Protein AF-A0A554LDJ9-F1 (afdb_monomer_lite)

Structure (mmCIF, N/CA/C/O backbone):
data_AF-A0A554LDJ9-F1
#
_entry.id   AF-A0A554LDJ9-F1
#
loop_
_atom_site.group_PDB
_atom_site.id
_atom_site.type_symbol
_atom_site.label_atom_id
_atom_site.label_alt_id
_atom_site.label_comp_id
_atom_site.label_asym_id
_atom_site.label_entity_id
_atom_site.label_seq_id
_atom_site.pdbx_PDB_ins_code
_atom_site.Cartn_x
_atom_site.Cartn_y
_atom_site.Cartn_z
_atom_site.occupancy
_atom_site.B_iso_or_equiv
_atom_site.auth_seq_id
_atom_site.auth_comp_id
_atom_site.auth_asym_id
_atom_site.auth_atom_id
_atom_site.pdbx_PDB_model_num
ATOM 1 N N . MET A 1 1 ? -17.213 42.992 31.762 1.00 53.69 1 MET A N 1
ATOM 2 C CA . MET A 1 1 ? -18.515 42.431 31.325 1.00 53.69 1 MET A CA 1
ATOM 3 C C . MET A 1 1 ? -19.281 41.771 32.477 1.00 53.69 1 MET A C 1
ATOM 5 O O . MET A 1 1 ? -20.394 42.197 32.760 1.00 53.69 1 MET A O 1
ATOM 9 N N . VAL A 1 2 ? -18.660 40.844 33.219 1.00 46.31 2 VAL A N 1
ATOM 10 C CA . VAL A 1 2 ? -19.243 40.138 34.387 1.00 46.31 2 VAL A CA 1
ATOM 11 C C . VAL A 1 2 ? -19.876 41.080 35.424 1.00 46.31 2 VAL A C 1
ATOM 13 O O . VAL A 1 2 ? -21.018 40.886 35.828 1.00 46.31 2 VAL A O 1
ATOM 16 N N . ARG A 1 3 ? -19.204 42.187 35.773 1.00 61.44 3 ARG A N 1
ATOM 17 C CA . ARG A 1 3 ? -19.712 43.165 36.757 1.00 61.44 3 ARG A CA 1
ATOM 18 C C . ARG A 1 3 ? -21.028 43.850 36.339 1.00 61.44 3 ARG A C 1
ATOM 20 O O . ARG A 1 3 ? -21.837 44.168 37.201 1.00 61.44 3 ARG A O 1
ATOM 27 N N . ARG A 1 4 ? -21.277 44.040 35.032 1.00 67.88 4 ARG A N 1
ATOM 28 C CA . ARG A 1 4 ? -22.553 44.592 34.521 1.00 67.88 4 ARG A CA 1
ATOM 29 C C . ARG A 1 4 ? -23.681 43.553 34.525 1.00 67.88 4 ARG A C 1
ATOM 31 O O . ARG A 1 4 ? -24.827 43.928 34.743 1.00 67.88 4 ARG A O 1
ATOM 38 N N . LEU A 1 5 ? -23.364 42.273 34.315 1.00 61.03 5 LEU A N 1
ATOM 39 C CA . LEU A 1 5 ? -24.335 41.172 34.384 1.00 61.03 5 LEU A CA 1
ATOM 40 C C . LEU A 1 5 ? -24.824 40.938 35.819 1.00 61.03 5 LEU A C 1
ATOM 42 O O . LEU A 1 5 ? -26.027 40.837 36.038 1.00 61.03 5 LEU A O 1
ATOM 46 N N . VAL A 1 6 ? -23.913 40.966 36.798 1.00 67.38 6 VAL A N 1
ATOM 47 C CA . VAL A 1 6 ? -24.258 40.830 38.227 1.00 67.38 6 VAL A CA 1
ATOM 48 C C . VAL A 1 6 ? -25.181 41.963 38.694 1.00 67.38 6 VAL A C 1
ATOM 50 O O . VAL A 1 6 ? -26.145 41.719 39.416 1.00 67.38 6 VAL A O 1
ATOM 53 N N . LEU A 1 7 ? -24.933 43.197 38.241 1.00 72.38 7 LEU A N 1
ATOM 54 C CA . LEU A 1 7 ? -25.772 44.347 38.592 1.00 72.38 7 LEU A CA 1
ATOM 55 C C . LEU A 1 7 ? -27.168 44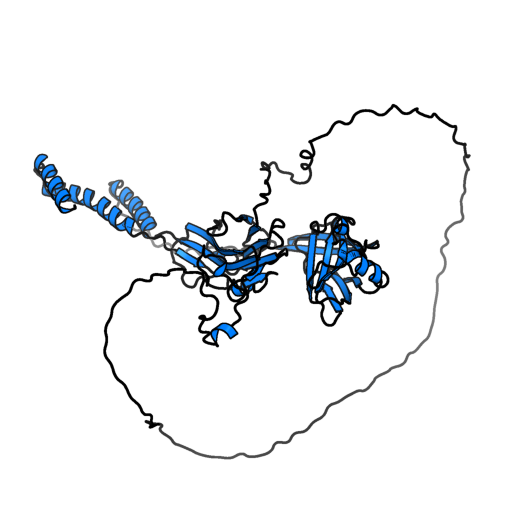.280 37.951 1.00 72.38 7 LEU A C 1
ATOM 57 O O . LEU A 1 7 ? -28.145 44.604 38.619 1.00 72.38 7 LEU A O 1
ATOM 61 N N . LYS A 1 8 ? -27.287 43.805 36.702 1.00 73.94 8 LYS A N 1
ATOM 62 C CA . LYS A 1 8 ? -28.597 43.606 36.055 1.00 73.94 8 LYS A CA 1
ATOM 63 C C . LYS A 1 8 ? -29.408 42.473 36.687 1.00 73.94 8 LYS A C 1
ATOM 65 O O . LYS A 1 8 ? -30.619 42.604 36.816 1.00 73.94 8 LYS A O 1
ATOM 70 N N . ALA A 1 9 ? -28.759 41.386 37.106 1.00 64.75 9 ALA A N 1
ATOM 71 C CA . ALA A 1 9 ? -29.439 40.283 37.784 1.00 64.75 9 ALA A CA 1
ATOM 72 C C . ALA A 1 9 ? -30.006 40.713 39.148 1.00 64.75 9 ALA A C 1
ATOM 74 O O . ALA A 1 9 ? -31.124 40.338 39.494 1.00 64.75 9 ALA A O 1
ATOM 75 N N . LYS A 1 10 ? -29.270 41.555 39.888 1.00 70.12 10 LYS A N 1
ATOM 76 C CA . LYS A 1 10 ? -29.731 42.113 41.166 1.00 70.12 10 LYS A CA 1
ATOM 77 C C . LYS A 1 10 ? -31.003 42.958 41.006 1.00 70.12 10 LYS A C 1
ATOM 79 O O . LYS A 1 10 ? -31.952 42.758 41.755 1.00 70.12 10 LYS A O 1
ATOM 84 N N . ASP A 1 11 ? -31.050 43.816 39.985 1.00 74.56 11 ASP A N 1
ATOM 85 C CA . ASP A 1 11 ? -32.201 44.698 39.730 1.00 74.56 11 ASP A CA 1
ATOM 86 C C . ASP A 1 11 ? -33.481 43.924 39.348 1.00 74.56 11 ASP A C 1
ATOM 88 O O . ASP A 1 11 ? -34.590 44.337 39.675 1.00 74.56 11 ASP A O 1
ATOM 92 N N . ILE A 1 12 ? -33.340 42.760 38.700 1.00 69.50 12 ILE A N 1
ATOM 93 C CA . ILE A 1 12 ? -34.468 41.874 38.361 1.00 69.50 12 ILE A CA 1
ATOM 94 C C . ILE A 1 12 ? -35.006 41.157 39.609 1.00 69.50 12 ILE A C 1
ATOM 96 O O . ILE A 1 12 ? -36.220 41.043 39.772 1.00 69.50 12 ILE A O 1
ATOM 100 N N . VAL A 1 13 ? -34.125 40.700 40.506 1.00 63.50 13 VAL A N 1
ATOM 101 C CA . VAL A 1 13 ? -34.522 40.001 41.743 1.00 63.50 13 VAL A CA 1
ATOM 102 C C . VAL A 1 13 ? -35.251 40.941 42.704 1.00 63.50 13 VAL A C 1
ATOM 104 O O . VAL A 1 13 ? -36.280 40.561 43.266 1.00 63.50 13 VAL A O 1
ATOM 107 N N . ASP A 1 14 ? -34.768 42.176 42.845 1.00 68.25 14 ASP A N 1
ATOM 108 C CA . ASP A 1 14 ? -35.379 43.168 43.735 1.00 68.25 14 ASP A CA 1
ATOM 109 C C . ASP A 1 14 ? -36.776 43.600 43.239 1.00 68.25 14 ASP A C 1
ATOM 111 O O . ASP A 1 14 ? -37.662 43.895 44.043 1.00 68.25 14 ASP A O 1
ATOM 115 N N . ARG A 1 15 ? -37.025 43.544 41.921 1.00 74.62 15 ARG A N 1
ATOM 116 C CA . ARG A 1 15 ? -38.307 43.935 41.307 1.00 74.62 15 ARG A CA 1
ATOM 117 C C . ARG A 1 15 ? -39.432 42.897 41.473 1.00 74.62 15 ARG A C 1
ATOM 119 O O . ARG A 1 15 ? -40.594 43.254 41.315 1.00 74.62 15 ARG A O 1
ATOM 126 N N . PHE A 1 16 ? -39.122 41.643 41.825 1.00 67.81 16 PHE A N 1
ATOM 127 C CA . PHE A 1 16 ? -40.106 40.545 41.917 1.00 67.81 16 PHE A CA 1
ATOM 128 C C . PHE A 1 16 ? -40.604 40.207 43.339 1.00 67.81 16 PHE A C 1
ATOM 130 O O . PHE A 1 16 ? -41.368 39.261 43.507 1.00 67.81 16 PHE A O 1
ATOM 137 N N . GLY A 1 17 ? -40.243 40.975 44.375 1.00 59.47 17 GLY A N 1
ATOM 138 C CA . GLY A 1 17 ? -40.969 40.968 45.659 1.00 59.47 17 GLY A CA 1
ATOM 139 C C . GLY A 1 17 ? -41.028 39.628 46.418 1.00 59.47 17 GLY A C 1
ATOM 140 O O . GLY A 1 17 ? -41.970 39.386 47.175 1.00 59.47 17 GLY A O 1
ATOM 141 N N . PHE A 1 18 ? -40.044 38.738 46.255 1.00 59.84 18 PHE A N 1
ATOM 142 C CA . PHE A 1 18 ? -40.033 37.444 46.946 1.00 59.84 18 PHE A CA 1
ATOM 143 C C . PHE A 1 18 ? -39.672 37.598 48.433 1.00 59.84 18 PHE A C 1
ATOM 145 O O . PHE A 1 18 ? -38.506 37.669 48.811 1.00 59.84 18 PHE A O 1
ATOM 152 N N . LYS A 1 19 ? -40.683 37.592 49.311 1.00 61.19 19 LYS A N 1
ATOM 153 C CA . LYS A 1 19 ? -40.538 37.743 50.777 1.00 61.19 19 LYS A CA 1
ATOM 154 C C . LYS A 1 19 ? -39.861 36.544 51.479 1.00 61.19 19 LYS A C 1
ATOM 156 O O . LYS A 1 19 ? -39.382 36.688 52.597 1.00 61.19 19 LYS A O 1
ATOM 161 N N . ASN A 1 20 ? -39.711 35.404 50.792 1.00 57.69 20 ASN A N 1
ATOM 162 C CA . ASN A 1 20 ? -38.848 34.271 51.183 1.00 57.69 20 ASN A CA 1
ATOM 163 C C . ASN A 1 20 ? -37.486 34.311 50.451 1.00 57.69 20 ASN A C 1
ATOM 165 O O . ASN A 1 20 ? -36.973 33.289 49.980 1.00 57.69 20 ASN A O 1
ATOM 169 N N . SER A 1 21 ? -36.905 35.514 50.339 1.00 61.25 21 SER A N 1
ATOM 170 C CA . SER A 1 21 ? -35.816 35.840 49.401 1.00 61.25 21 SER A CA 1
ATOM 171 C C . SER A 1 21 ? -34.579 34.954 49.534 1.00 61.25 21 SER A C 1
ATOM 173 O O . SER A 1 21 ? -33.930 34.659 48.538 1.00 61.25 21 SER A O 1
ATOM 175 N N . LYS A 1 22 ? -34.271 34.446 50.734 1.00 65.38 22 LYS A N 1
ATOM 176 C CA . LYS A 1 22 ? -33.076 33.617 50.955 1.00 65.38 22 LYS A CA 1
ATOM 177 C C . LYS A 1 22 ? -33.152 32.236 50.297 1.00 65.38 22 LYS A C 1
ATOM 179 O O . LYS A 1 22 ? -32.106 31.702 49.940 1.00 65.38 22 LYS A O 1
ATOM 184 N N . ARG A 1 23 ? -34.345 31.642 50.143 1.00 67.50 23 ARG A N 1
ATOM 185 C CA . ARG A 1 23 ? -34.498 30.343 49.453 1.00 67.50 23 ARG A CA 1
ATOM 186 C C . ARG A 1 23 ? -34.546 30.526 47.938 1.00 67.50 23 ARG A C 1
ATOM 188 O O . ARG A 1 23 ? -33.828 29.827 47.234 1.00 67.50 23 ARG A O 1
ATOM 195 N N . PHE A 1 24 ? -35.295 31.517 47.454 1.00 66.06 24 PHE A N 1
ATOM 196 C CA . PHE A 1 24 ? -35.377 31.809 46.021 1.00 66.06 24 PHE A CA 1
ATOM 197 C C . PHE A 1 24 ? -34.044 32.300 45.444 1.00 66.06 24 PHE A C 1
ATOM 199 O O . PHE A 1 24 ? -33.624 31.788 44.417 1.00 66.06 24 PHE A O 1
ATOM 206 N N . LEU A 1 25 ? -33.309 33.175 46.144 1.00 72.50 25 LEU A N 1
ATOM 207 C CA . LEU A 1 25 ? -31.991 33.640 45.695 1.00 72.50 25 LEU A CA 1
ATOM 208 C C . LEU A 1 25 ? -30.985 32.487 45.546 1.00 72.50 25 LEU A C 1
ATOM 210 O O . LEU A 1 25 ? -30.226 32.470 44.584 1.00 72.50 25 LEU A O 1
ATOM 214 N N . LYS A 1 26 ? -30.995 31.500 46.455 1.00 72.44 26 LYS A N 1
ATOM 215 C CA . LYS A 1 26 ? -30.128 30.313 46.347 1.00 72.44 26 LYS A CA 1
ATOM 216 C C . LYS A 1 26 ? -30.470 29.468 45.120 1.00 72.44 26 LYS A C 1
ATOM 218 O O . LYS A 1 26 ? -29.558 29.030 44.429 1.00 72.44 26 LYS A O 1
ATOM 223 N N . ILE A 1 27 ? -31.759 29.288 44.831 1.00 76.12 27 ILE A N 1
ATOM 224 C CA . ILE A 1 27 ? -32.224 28.535 43.658 1.00 76.12 27 ILE A CA 1
ATOM 225 C C . ILE A 1 27 ? -31.859 29.281 42.368 1.00 76.12 27 ILE A C 1
ATOM 227 O O . ILE A 1 27 ? -31.278 28.686 41.470 1.00 76.12 27 ILE A O 1
ATOM 231 N N . THR A 1 28 ? -32.101 30.592 42.285 1.00 75.75 28 THR A N 1
ATOM 232 C CA . THR A 1 28 ? -31.764 31.384 41.090 1.00 75.75 28 THR A CA 1
ATOM 233 C C . THR A 1 28 ? -30.253 31.456 40.851 1.00 75.75 28 THR A C 1
ATOM 235 O O . THR A 1 28 ? -29.813 31.361 39.708 1.00 75.75 28 THR A O 1
ATOM 238 N N . VAL A 1 29 ? -29.443 31.577 41.911 1.00 79.50 29 VAL A N 1
ATOM 239 C CA . VAL A 1 29 ? -27.975 31.539 41.800 1.00 79.50 29 VAL A CA 1
ATOM 240 C C . VAL A 1 29 ? -27.495 30.157 41.368 1.00 79.50 29 VAL A C 1
ATOM 242 O O . VAL A 1 29 ? -26.636 30.093 40.500 1.00 79.50 29 VAL A O 1
ATOM 245 N N . ALA A 1 30 ? -28.059 29.065 41.893 1.00 77.38 30 ALA A N 1
ATOM 246 C CA . ALA A 1 30 ? -27.715 27.714 41.445 1.00 77.38 30 ALA A CA 1
ATOM 247 C C . ALA A 1 30 ? -28.071 27.502 39.962 1.00 77.38 30 ALA A C 1
ATOM 249 O O . ALA A 1 30 ? -27.221 27.072 39.188 1.00 77.38 30 ALA A O 1
ATOM 250 N N . ILE A 1 31 ? -29.275 27.905 39.540 1.00 81.62 31 ILE A N 1
ATOM 251 C CA . ILE A 1 31 ? -29.738 27.782 38.148 1.00 81.62 31 ILE A CA 1
ATOM 252 C C . ILE A 1 31 ? -28.889 28.616 37.181 1.00 81.62 31 ILE A C 1
ATOM 254 O O . ILE A 1 31 ? -28.700 28.200 36.047 1.00 81.62 31 ILE A O 1
ATOM 258 N N . LEU A 1 32 ? -28.362 29.774 37.597 1.00 79.50 32 LEU A N 1
ATOM 259 C CA . LEU A 1 32 ? -27.466 30.587 36.761 1.00 79.50 32 LEU A CA 1
ATOM 260 C C . LEU A 1 32 ? -26.001 30.139 36.829 1.00 79.50 32 LEU A C 1
ATOM 262 O O . LEU A 1 32 ? -25.269 30.300 35.853 1.00 79.50 32 LEU A O 1
ATOM 266 N N . ALA A 1 33 ? -25.561 29.587 37.960 1.00 79.44 33 ALA A N 1
ATOM 267 C CA . ALA A 1 33 ? -24.193 29.117 38.140 1.00 79.44 33 ALA A CA 1
ATOM 268 C C . ALA A 1 33 ? -23.931 27.833 37.350 1.00 79.44 33 ALA A C 1
ATOM 270 O O . ALA A 1 33 ? -22.885 27.739 36.724 1.00 79.44 33 ALA A O 1
ATOM 271 N N . ILE A 1 34 ? -24.879 26.890 37.316 1.00 81.31 34 ILE A N 1
ATOM 272 C CA . ILE A 1 34 ? -24.746 25.615 36.592 1.00 81.31 34 ILE A CA 1
ATOM 273 C C . ILE A 1 34 ? -24.418 25.811 35.097 1.00 81.31 34 ILE A C 1
ATOM 275 O O . ILE A 1 34 ? -23.381 25.313 34.665 1.00 81.31 34 ILE A O 1
ATOM 279 N N . PRO A 1 35 ? -25.192 26.569 34.292 1.00 78.62 35 PRO A N 1
ATOM 280 C CA . PRO A 1 35 ? -24.884 26.771 32.881 1.00 78.62 35 PRO A CA 1
ATOM 281 C C . PRO A 1 35 ? -23.596 27.567 32.686 1.00 78.62 35 PRO A C 1
ATOM 283 O O . PRO A 1 35 ? -22.878 27.293 31.735 1.00 78.62 35 PRO A O 1
ATOM 286 N N . LEU A 1 36 ? -23.254 28.503 33.583 1.00 80.56 36 LEU A N 1
ATOM 287 C CA . LEU A 1 36 ? -21.977 29.219 33.515 1.00 80.56 36 LEU A CA 1
ATOM 288 C C . LEU A 1 36 ? -20.789 28.278 33.774 1.00 80.56 36 LEU A C 1
ATOM 290 O O . LEU A 1 36 ? -19.777 28.381 33.090 1.00 80.56 36 LEU A O 1
ATOM 294 N N . LEU A 1 37 ? -20.924 27.345 34.718 1.00 77.19 37 LEU A N 1
ATOM 295 C CA . LEU A 1 37 ? -19.909 26.340 35.039 1.00 77.19 37 LEU A CA 1
ATOM 296 C C . LEU A 1 37 ? -19.756 25.328 33.893 1.00 77.19 37 LEU A C 1
ATOM 298 O O . LEU A 1 37 ? -18.633 24.998 33.522 1.00 77.19 37 LEU A O 1
ATOM 302 N N . ILE A 1 38 ? -20.864 24.933 33.253 1.00 75.69 38 ILE A N 1
ATOM 303 C CA . ILE A 1 38 ? -20.859 24.134 32.017 1.00 75.69 38 ILE A CA 1
ATOM 304 C C . ILE A 1 38 ? -20.166 24.904 30.881 1.00 75.69 38 ILE A C 1
ATOM 306 O O . ILE A 1 38 ? -19.321 24.343 30.193 1.00 75.69 38 ILE A O 1
ATOM 310 N N . LEU A 1 39 ? -20.452 26.196 30.691 1.00 75.75 39 LEU A N 1
ATOM 311 C CA . LEU A 1 39 ? -19.854 27.013 29.621 1.00 75.75 39 LEU A CA 1
ATOM 312 C C . LEU A 1 39 ? -18.347 27.246 29.824 1.00 75.75 39 LEU A C 1
ATOM 314 O O . LEU A 1 39 ? -17.596 27.333 28.855 1.00 75.75 39 LEU A O 1
ATOM 318 N N . VAL A 1 40 ? -17.898 27.337 31.079 1.00 75.31 40 VAL A N 1
ATOM 319 C CA . VAL A 1 40 ? -16.472 27.440 31.418 1.00 75.31 40 VAL A CA 1
ATOM 320 C C . VAL A 1 40 ? -15.769 26.094 31.219 1.00 75.31 40 VAL A C 1
ATOM 322 O O . VAL A 1 40 ? -14.712 26.071 30.597 1.00 75.31 40 VAL A O 1
ATOM 325 N N . ASN A 1 41 ? -16.371 24.977 31.644 1.00 65.94 41 ASN A N 1
ATOM 326 C CA . ASN A 1 41 ? -15.765 23.648 31.487 1.00 65.94 41 ASN A CA 1
ATOM 327 C C . ASN A 1 41 ? -15.789 23.134 30.037 1.00 65.94 41 ASN A C 1
ATOM 329 O O . ASN A 1 41 ? -14.858 22.457 29.612 1.00 65.94 41 ASN A O 1
ATOM 333 N N . THR A 1 42 ? -16.801 23.490 29.241 1.00 63.41 42 THR A N 1
ATOM 334 C CA . THR A 1 42 ? -16.886 23.083 27.822 1.00 63.41 42 THR A CA 1
ATOM 335 C C . THR A 1 42 ? -15.844 23.764 26.938 1.00 63.41 42 THR A C 1
ATOM 337 O O . THR A 1 42 ? -15.486 23.208 25.906 1.00 63.41 42 THR A O 1
ATOM 340 N N . ARG A 1 43 ? -15.285 24.915 27.342 1.00 59.84 43 ARG A N 1
ATOM 341 C CA . ARG A 1 43 ? -14.170 25.555 26.616 1.00 59.84 43 ARG A CA 1
ATOM 342 C C . ARG A 1 43 ? -12.815 24.871 26.819 1.00 59.84 43 ARG A C 1
ATOM 344 O O . ARG A 1 43 ? -11.883 25.203 26.096 1.00 59.84 43 ARG A O 1
ATOM 351 N N . SER A 1 44 ? -12.707 23.934 27.761 1.00 56.88 44 SER A N 1
ATOM 352 C CA . SER A 1 44 ? -11.463 23.209 28.061 1.00 56.88 44 SER A CA 1
ATOM 353 C C . SER A 1 44 ? -11.532 21.717 27.745 1.00 56.88 44 SER A C 1
ATOM 355 O O . SER A 1 44 ? -10.562 21.005 27.987 1.00 56.88 44 SER A O 1
ATOM 357 N N . ALA A 1 45 ? -12.642 21.236 27.183 1.00 60.50 45 ALA A N 1
ATOM 358 C CA . ALA A 1 45 ? -12.742 19.869 26.695 1.00 60.50 45 ALA A CA 1
ATOM 359 C C . ALA A 1 45 ? -12.014 19.749 25.346 1.00 60.50 45 ALA A C 1
ATOM 361 O O . ALA A 1 45 ? -12.643 19.675 24.295 1.00 60.50 45 ALA A O 1
ATOM 362 N N . SER A 1 46 ? -10.680 19.772 25.375 1.00 60.38 46 SER A N 1
ATOM 363 C CA . SER A 1 46 ? -9.897 19.261 24.252 1.00 60.38 46 SER A CA 1
ATOM 364 C C . SER A 1 46 ? -10.131 17.754 24.204 1.00 60.38 46 SER A C 1
ATOM 366 O O . SER A 1 46 ? -10.048 17.096 25.244 1.00 60.38 46 SER A O 1
ATOM 368 N N . ALA A 1 47 ? -10.495 17.213 23.041 1.00 69.62 47 ALA A N 1
ATOM 369 C CA . ALA A 1 47 ? -10.512 15.767 22.867 1.00 69.62 47 ALA A CA 1
ATOM 370 C C . ALA A 1 47 ? -9.107 15.240 23.179 1.00 69.62 47 ALA A C 1
ATOM 372 O O . ALA A 1 47 ? -8.112 15.850 22.778 1.00 69.62 47 ALA A O 1
ATOM 373 N N . GLU A 1 48 ? -9.033 14.165 23.957 1.00 88.50 48 GLU A N 1
ATOM 374 C CA . GLU A 1 48 ? -7.769 13.482 24.193 1.00 88.50 48 GLU A CA 1
ATOM 375 C C . GLU A 1 48 ? -7.453 12.701 22.917 1.00 88.50 48 GLU A C 1
ATOM 377 O O . GLU A 1 48 ? -8.273 11.907 22.455 1.00 88.50 48 GLU A O 1
ATOM 382 N N . VAL A 1 49 ? -6.320 13.014 22.295 1.00 93.06 49 VAL A N 1
ATOM 383 C CA . VAL A 1 49 ? -5.894 12.434 21.020 1.00 93.06 49 VAL A CA 1
ATOM 384 C C . VAL A 1 49 ? -4.602 11.675 21.263 1.00 93.06 49 VAL A C 1
ATOM 386 O O . VAL A 1 49 ? -3.673 12.229 21.853 1.00 93.06 49 VAL A O 1
ATOM 389 N N . ALA A 1 50 ? -4.540 10.428 20.803 1.00 95.62 50 ALA A N 1
ATOM 390 C CA . ALA A 1 50 ? -3.313 9.642 20.798 1.00 95.62 50 ALA A CA 1
ATOM 391 C C . ALA A 1 50 ? -2.892 9.315 19.366 1.00 95.62 50 ALA A C 1
ATOM 393 O O . ALA A 1 50 ? -3.732 9.088 18.491 1.00 95.62 50 ALA A O 1
ATOM 394 N N . TYR A 1 51 ? -1.581 9.267 19.152 1.00 96.81 51 TYR A N 1
ATOM 395 C CA . TYR A 1 51 ? -0.980 8.963 17.860 1.00 96.81 51 TYR A CA 1
ATOM 396 C C . TYR A 1 51 ? -0.358 7.572 17.895 1.00 96.81 51 TYR A C 1
ATOM 398 O O . TYR A 1 51 ? 0.349 7.228 18.849 1.00 96.81 51 TYR A O 1
ATOM 406 N N . TYR A 1 52 ? -0.644 6.777 16.868 1.00 97.81 52 TYR A N 1
ATOM 407 C CA . TYR A 1 52 ? -0.087 5.442 16.691 1.00 97.81 52 TYR A CA 1
ATOM 408 C C . TYR A 1 52 ? 0.728 5.404 15.409 1.00 97.81 52 TYR A C 1
ATOM 410 O O . TYR A 1 52 ? 0.213 5.723 14.336 1.00 97.81 52 TYR A O 1
ATOM 418 N N . TYR A 1 53 ? 1.968 4.948 15.521 1.00 97.50 53 TYR A N 1
ATOM 419 C CA . TYR A 1 53 ? 2.900 4.847 14.404 1.00 97.50 53 TYR A CA 1
ATOM 420 C C . TYR A 1 53 ? 3.186 3.381 14.106 1.00 97.50 53 TYR A C 1
ATOM 422 O O . TYR A 1 53 ? 3.127 2.531 15.001 1.00 97.50 53 TYR A O 1
ATOM 430 N N . SER A 1 54 ? 3.470 3.077 12.842 1.00 97.12 54 SER A N 1
ATOM 431 C CA . SER A 1 54 ? 3.882 1.737 12.440 1.00 97.12 54 SER A CA 1
ATOM 432 C C . SER A 1 54 ? 5.392 1.582 12.646 1.00 97.12 54 SER A C 1
ATOM 434 O O . SER A 1 54 ? 6.153 2.383 12.107 1.00 97.12 54 SER A O 1
ATOM 436 N N . PRO A 1 55 ? 5.854 0.567 13.394 1.00 96.38 55 PRO A N 1
ATOM 437 C CA . PRO A 1 55 ? 7.274 0.261 13.528 1.00 96.38 55 PRO A CA 1
ATOM 438 C C . PRO A 1 55 ? 7.791 -0.646 12.402 1.00 96.38 55 PRO A C 1
ATOM 440 O O . PRO A 1 55 ? 8.952 -1.043 12.435 1.00 96.38 55 PRO A O 1
ATOM 443 N N . LEU A 1 56 ? 6.924 -1.078 11.480 1.00 96.75 56 LEU A N 1
ATOM 444 C CA . LEU A 1 56 ? 7.278 -2.039 10.445 1.00 96.75 56 LEU A CA 1
A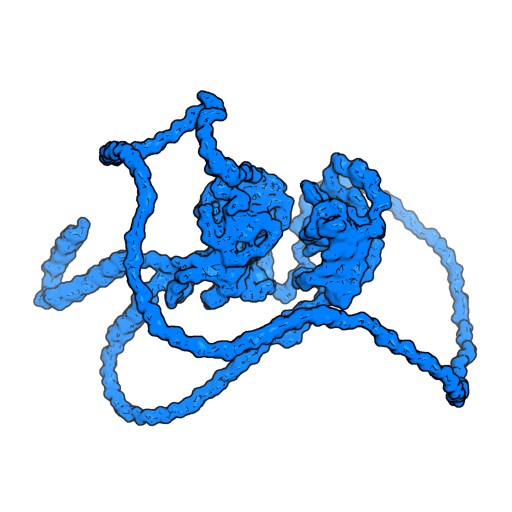TOM 445 C C . LEU A 1 56 ? 6.530 -1.733 9.154 1.00 96.75 56 LEU A C 1
ATOM 447 O O . LEU A 1 56 ? 5.323 -1.978 9.048 1.00 96.75 56 LEU A O 1
ATOM 451 N N . CYS A 1 57 ? 7.291 -1.293 8.160 1.00 98.12 57 CYS A N 1
ATOM 452 C CA . CYS A 1 57 ? 6.814 -1.050 6.814 1.00 98.12 57 CYS A CA 1
ATOM 453 C C . CYS A 1 57 ? 7.628 -1.869 5.803 1.00 98.12 57 CYS A C 1
ATOM 455 O O . CYS A 1 57 ? 8.859 -1.905 5.811 1.00 98.12 57 CYS A O 1
ATOM 457 N N . LEU A 1 58 ? 6.929 -2.537 4.889 1.00 97.56 58 LEU A N 1
ATOM 458 C CA . LEU A 1 58 ? 7.503 -3.372 3.836 1.00 97.56 58 LEU A CA 1
ATOM 459 C C . LEU A 1 58 ? 6.939 -2.944 2.486 1.00 97.56 58 LEU A C 1
ATOM 461 O O . LEU A 1 58 ? 5.796 -2.518 2.389 1.00 97.56 58 LEU A O 1
ATOM 465 N N . GLY A 1 59 ? 7.717 -3.061 1.418 1.00 96.44 59 GLY A N 1
ATOM 466 C CA . GLY A 1 59 ? 7.244 -2.652 0.103 1.00 96.44 59 GLY A CA 1
ATOM 467 C C . GLY A 1 59 ? 8.352 -2.578 -0.927 1.00 96.44 59 GLY A C 1
ATOM 468 O O . GLY A 1 59 ? 9.512 -2.871 -0.643 1.00 96.44 59 GLY A O 1
ATOM 469 N N . ASN A 1 60 ? 7.979 -2.170 -2.133 1.00 94.81 60 ASN A N 1
ATOM 470 C CA . ASN A 1 60 ? 8.904 -1.987 -3.251 1.00 94.81 60 ASN A CA 1
ATOM 471 C C . ASN A 1 60 ? 9.224 -0.507 -3.538 1.00 94.81 60 ASN A C 1
ATOM 473 O O . ASN A 1 60 ? 9.917 -0.208 -4.511 1.00 94.81 60 ASN A O 1
ATOM 477 N N . TRP A 1 61 ? 8.754 0.421 -2.696 1.00 96.12 61 TRP A N 1
ATOM 478 C CA . TRP A 1 61 ? 9.217 1.810 -2.719 1.00 96.12 61 TRP A CA 1
ATOM 479 C C . TRP A 1 61 ? 10.686 1.869 -2.271 1.00 96.12 61 TRP A C 1
ATOM 481 O O . TRP A 1 61 ? 11.178 0.990 -1.562 1.00 96.12 61 TRP A O 1
ATOM 491 N N . LYS A 1 62 ? 11.428 2.903 -2.673 1.00 95.94 62 LYS A N 1
ATOM 492 C CA . LYS A 1 62 ? 12.790 3.105 -2.154 1.00 95.94 62 LYS A CA 1
ATOM 493 C C . LYS A 1 62 ? 12.710 3.634 -0.725 1.00 95.94 62 LYS A C 1
ATOM 495 O O . LYS A 1 62 ? 11.836 4.438 -0.436 1.00 95.94 62 LYS A O 1
ATOM 500 N N . TYR A 1 63 ? 13.632 3.212 0.138 1.00 96.75 63 TYR A N 1
ATOM 501 C CA . TYR A 1 63 ? 13.749 3.700 1.521 1.00 96.75 63 TYR A CA 1
ATOM 502 C C . TYR A 1 63 ? 12.475 3.530 2.375 1.00 96.75 63 TYR A C 1
ATOM 504 O O . TYR A 1 63 ? 12.168 4.384 3.193 1.00 96.75 63 TYR A O 1
ATOM 512 N N . VAL A 1 64 ? 11.745 2.415 2.216 1.00 97.75 64 VAL A N 1
ATOM 513 C CA . VAL A 1 64 ? 10.494 2.129 2.961 1.00 97.75 64 VAL A CA 1
ATOM 514 C C . VAL A 1 64 ? 10.637 2.305 4.476 1.00 97.75 64 VAL A C 1
ATOM 516 O O . VAL A 1 64 ? 9.710 2.774 5.124 1.00 97.75 64 VAL A O 1
ATOM 519 N N . LYS A 1 65 ? 11.810 1.981 5.029 1.00 97.12 65 LYS A N 1
ATOM 520 C CA . LYS A 1 65 ? 12.095 2.125 6.462 1.00 97.12 65 LYS A CA 1
ATOM 521 C C . LYS A 1 65 ? 11.957 3.553 6.983 1.00 97.12 65 LYS A C 1
ATOM 523 O O . LYS A 1 65 ? 11.709 3.719 8.162 1.00 97.12 65 LYS A O 1
ATOM 528 N N . ASN A 1 66 ? 12.090 4.563 6.126 1.00 97.50 66 ASN A N 1
ATOM 529 C CA . ASN A 1 66 ? 11.937 5.954 6.543 1.00 97.50 66 ASN A CA 1
ATOM 530 C C . ASN A 1 66 ? 10.493 6.289 6.960 1.00 97.50 66 ASN A C 1
ATOM 532 O O . ASN A 1 66 ? 10.297 7.303 7.603 1.00 97.50 66 ASN A O 1
ATOM 536 N N . ILE A 1 67 ? 9.511 5.447 6.604 1.00 97.94 67 ILE A N 1
ATOM 537 C CA . ILE A 1 67 ? 8.100 5.589 7.005 1.00 97.94 67 ILE A CA 1
ATOM 538 C C . ILE A 1 67 ? 7.881 5.154 8.458 1.00 97.94 67 ILE A C 1
ATOM 540 O O . ILE A 1 67 ? 6.914 5.571 9.097 1.00 97.94 67 ILE A O 1
ATOM 544 N N . GLU A 1 68 ? 8.731 4.247 8.947 1.00 96.44 68 GLU A N 1
ATOM 545 C CA . GLU A 1 68 ? 8.670 3.740 10.311 1.00 96.44 68 GLU A CA 1
ATOM 546 C C . GLU A 1 68 ? 9.034 4.913 11.236 1.00 96.44 68 GLU A C 1
ATOM 548 O O . GLU A 1 68 ? 10.080 5.514 11.024 1.00 96.44 68 GLU A O 1
ATOM 553 N N . GLU A 1 69 ? 8.198 5.221 12.240 1.00 92.44 69 GLU A N 1
ATOM 554 C CA . GLU A 1 69 ? 8.329 6.330 13.223 1.00 92.44 69 GLU A CA 1
ATOM 555 C C . GLU A 1 69 ? 7.471 7.597 12.974 1.00 92.44 69 GLU A C 1
ATOM 557 O O . GLU A 1 69 ? 6.587 7.654 12.111 1.00 92.44 69 GLU A O 1
ATOM 562 N N . GLU A 1 70 ? 7.648 8.584 13.862 1.00 96.38 70 GLU A N 1
ATOM 563 C CA . GLU A 1 70 ? 6.960 9.873 13.825 1.00 96.38 70 GLU A CA 1
ATOM 564 C C . GLU A 1 70 ? 7.408 10.694 12.607 1.00 96.38 70 GLU A C 1
ATOM 566 O O . GLU A 1 70 ? 8.589 10.663 12.254 1.00 96.38 70 GLU A O 1
ATOM 571 N N . PRO A 1 71 ? 6.502 11.468 11.982 1.00 96.94 71 PRO A N 1
ATOM 572 C CA . PRO A 1 71 ? 6.846 12.290 10.829 1.00 96.94 71 PRO A CA 1
ATOM 573 C C . PRO A 1 71 ? 7.973 13.274 11.157 1.00 96.94 71 PRO A C 1
ATOM 575 O O . PRO A 1 71 ? 7.846 14.106 12.062 1.00 96.94 71 PRO A O 1
ATOM 578 N N . GLN A 1 72 ? 9.054 13.227 10.378 1.00 97.31 72 GLN A N 1
ATOM 579 C CA . GLN A 1 72 ? 10.132 14.216 10.441 1.00 97.31 72 GLN A CA 1
ATOM 580 C C . GLN A 1 72 ? 9.726 15.511 9.730 1.00 97.31 72 GLN A C 1
ATOM 582 O O . GLN A 1 72 ? 10.226 16.595 10.043 1.00 97.31 72 GLN A O 1
ATOM 587 N N . VAL A 1 73 ? 8.802 15.402 8.775 1.00 95.88 73 VAL A N 1
ATOM 588 C CA . VAL A 1 73 ? 8.232 16.510 8.022 1.00 95.88 73 VAL A CA 1
ATOM 589 C C . VAL A 1 73 ? 6.778 16.707 8.460 1.00 95.88 73 VAL A C 1
ATOM 591 O O . VAL A 1 73 ? 5.983 15.774 8.368 1.00 95.88 73 VAL A O 1
ATOM 594 N N . PRO A 1 74 ? 6.366 17.905 8.913 1.00 94.50 74 PRO A N 1
ATOM 595 C CA . PRO A 1 74 ? 4.978 18.150 9.298 1.00 94.50 74 PRO A CA 1
ATOM 596 C C . PRO A 1 74 ? 3.991 17.909 8.149 1.00 94.50 74 PRO A C 1
ATOM 598 O O . PRO A 1 74 ? 4.284 18.233 6.993 1.00 94.50 74 PRO A O 1
ATOM 601 N N . GLN A 1 75 ? 2.790 17.422 8.478 1.00 93.00 75 GLN A N 1
ATOM 602 C CA . GLN A 1 75 ? 1.699 17.264 7.513 1.00 93.00 75 GLN A CA 1
ATOM 603 C C . GLN A 1 75 ? 1.445 18.569 6.741 1.00 93.00 75 GLN A C 1
ATOM 605 O O . GLN A 1 75 ? 1.417 19.653 7.324 1.00 93.00 75 GLN A O 1
ATOM 610 N N . GLY A 1 76 ? 1.255 18.459 5.425 1.00 91.88 76 GLY A N 1
ATOM 611 C CA . GLY A 1 76 ? 0.985 19.601 4.551 1.00 91.88 76 GLY A CA 1
ATOM 612 C C . GLY A 1 76 ? 2.209 20.438 4.170 1.00 91.88 76 GLY A C 1
ATOM 613 O O . GLY A 1 76 ? 2.048 21.446 3.486 1.00 91.88 76 GLY A O 1
ATOM 614 N N . SER A 1 77 ? 3.418 20.031 4.571 1.00 93.88 77 SER A N 1
ATOM 615 C CA . SER A 1 77 ? 4.660 20.674 4.131 1.00 93.88 77 SER A CA 1
ATOM 616 C C . SER A 1 77 ? 4.856 20.604 2.614 1.00 93.88 77 SER A C 1
ATOM 618 O O . SER A 1 77 ? 4.385 19.689 1.937 1.00 93.88 77 SER A O 1
ATOM 620 N N . ASP A 1 78 ? 5.622 21.554 2.082 1.00 93.25 78 ASP A N 1
ATOM 621 C CA . ASP A 1 78 ? 6.025 21.558 0.679 1.00 93.25 78 ASP A CA 1
ATOM 622 C C . ASP A 1 78 ? 6.984 20.412 0.338 1.00 93.25 78 ASP A C 1
ATOM 624 O O . ASP A 1 78 ? 7.802 19.987 1.157 1.00 93.25 78 ASP A O 1
ATOM 628 N N . ALA A 1 79 ? 6.941 19.968 -0.923 1.00 93.56 79 ALA A N 1
ATOM 629 C CA . ALA A 1 79 ? 7.762 18.868 -1.436 1.00 93.56 79 ALA A CA 1
ATOM 630 C C . ALA A 1 79 ? 9.278 19.086 -1.261 1.00 93.56 79 ALA A C 1
ATOM 632 O O . ALA A 1 79 ? 10.032 18.120 -1.207 1.00 93.56 79 ALA A O 1
ATOM 633 N N . SER A 1 80 ? 9.736 20.336 -1.127 1.00 94.00 80 SER A N 1
ATOM 634 C CA . SER A 1 80 ? 11.142 20.676 -0.872 1.00 94.00 80 SER A CA 1
ATOM 635 C C . SER A 1 80 ? 11.663 20.204 0.488 1.00 94.00 80 SER A C 1
ATOM 637 O O . SER A 1 80 ? 12.874 20.084 0.654 1.00 94.00 80 SER A O 1
ATOM 639 N N . ASN A 1 81 ? 10.775 19.947 1.453 1.00 95.75 81 ASN A N 1
ATOM 640 C CA . ASN A 1 81 ? 11.148 19.445 2.779 1.00 95.75 81 ASN A CA 1
ATOM 641 C C . ASN A 1 81 ? 11.336 17.917 2.793 1.00 95.75 81 ASN A C 1
ATOM 643 O O . ASN A 1 81 ? 11.865 17.366 3.758 1.00 95.75 81 ASN A O 1
ATOM 647 N N . PHE A 1 82 ? 10.936 17.238 1.716 1.00 95.75 82 PHE A N 1
ATOM 648 C CA . PHE A 1 82 ? 11.053 15.794 1.557 1.00 95.75 82 PHE A CA 1
ATOM 649 C C . PHE A 1 82 ? 12.295 15.445 0.728 1.00 95.75 82 PHE A C 1
ATOM 651 O O . PHE A 1 82 ? 12.628 16.097 -0.268 1.00 95.75 82 PHE A O 1
ATOM 658 N N . ASN A 1 83 ? 13.010 14.407 1.151 1.00 95.44 83 ASN A N 1
ATOM 659 C CA . ASN A 1 83 ? 14.231 13.926 0.516 1.00 95.44 83 ASN A CA 1
ATOM 660 C C . ASN A 1 83 ? 14.428 12.418 0.769 1.00 95.44 83 ASN A C 1
ATOM 662 O O . ASN A 1 83 ? 13.693 11.787 1.522 1.00 95.44 83 ASN A O 1
ATOM 666 N N . ASN A 1 84 ? 15.443 11.818 0.143 1.00 94.50 84 ASN A N 1
ATOM 667 C CA . ASN A 1 84 ? 15.724 10.379 0.276 1.00 94.50 84 ASN A CA 1
ATOM 668 C C . ASN A 1 84 ? 16.153 9.957 1.700 1.00 94.50 84 ASN A C 1
ATOM 670 O O . ASN A 1 84 ? 16.171 8.766 2.002 1.00 94.50 84 ASN A O 1
ATOM 674 N N . GLY A 1 85 ? 16.561 10.909 2.545 1.00 95.19 85 GLY A N 1
ATOM 675 C CA . GLY A 1 85 ? 17.002 10.664 3.918 1.00 95.19 85 GLY A CA 1
ATOM 676 C C . GLY A 1 85 ? 15.862 10.612 4.934 1.00 95.19 85 GLY A C 1
ATOM 677 O O . GLY A 1 85 ? 16.025 9.948 5.949 1.00 95.19 85 GLY A O 1
ATOM 678 N N . ASN A 1 86 ? 14.731 11.267 4.653 1.00 96.69 86 ASN A N 1
ATOM 679 C CA . ASN A 1 86 ? 13.560 11.273 5.538 1.00 96.69 86 ASN A CA 1
ATOM 680 C C . ASN A 1 86 ? 12.328 10.581 4.950 1.00 96.69 86 ASN A C 1
ATOM 682 O O . ASN A 1 86 ? 11.400 10.282 5.674 1.00 96.69 86 ASN A O 1
ATOM 686 N N . SER A 1 87 ? 12.294 10.294 3.648 1.00 97.56 87 SER A N 1
ATOM 687 C CA . SER A 1 87 ? 11.088 9.762 3.009 1.00 97.56 87 SER A CA 1
ATOM 688 C C . SER A 1 87 ? 11.343 8.454 2.287 1.00 97.56 87 SER A C 1
ATOM 690 O O . SER A 1 87 ? 12.405 8.256 1.690 1.00 97.56 87 SER A O 1
ATOM 692 N N . ALA A 1 88 ? 10.330 7.594 2.259 1.00 97.62 88 ALA A N 1
ATOM 693 C CA . ALA A 1 88 ? 10.211 6.591 1.221 1.00 97.62 88 ALA A CA 1
ATOM 694 C C . ALA A 1 88 ? 9.828 7.251 -0.101 1.00 97.62 88 ALA A C 1
ATOM 696 O O . ALA A 1 88 ? 9.075 8.226 -0.136 1.00 97.62 88 ALA A O 1
ATOM 697 N N . VAL A 1 89 ? 10.354 6.715 -1.201 1.00 96.75 89 VAL A N 1
ATOM 698 C CA . VAL A 1 89 ? 10.269 7.371 -2.504 1.00 96.75 89 VAL A CA 1
ATOM 699 C C . VAL A 1 89 ? 9.798 6.410 -3.584 1.00 96.75 89 VAL A C 1
ATOM 701 O O . VAL A 1 89 ? 10.418 5.369 -3.829 1.00 96.75 89 VAL A O 1
ATOM 704 N N . LEU A 1 90 ? 8.728 6.798 -4.273 1.00 95.19 90 LEU A N 1
ATOM 705 C CA . LEU A 1 90 ? 8.198 6.114 -5.449 1.00 95.19 90 LEU A CA 1
ATOM 706 C C . LEU A 1 90 ? 8.503 6.928 -6.710 1.00 95.19 90 LEU A C 1
ATOM 708 O O . LEU A 1 90 ? 8.222 8.125 -6.761 1.00 95.19 90 LEU A O 1
ATOM 712 N N . LYS A 1 91 ? 9.070 6.270 -7.729 1.00 92.06 91 LYS A N 1
ATOM 713 C CA . LYS A 1 91 ? 9.486 6.904 -8.992 1.00 92.06 91 LYS A CA 1
ATOM 714 C C . LYS A 1 91 ? 9.148 6.026 -10.185 1.00 92.06 91 LYS A C 1
ATOM 716 O O . LYS A 1 91 ? 9.736 4.955 -10.303 1.00 92.06 91 LYS A O 1
ATOM 721 N N . ASN A 1 92 ? 8.283 6.510 -11.079 1.00 69.12 92 ASN A N 1
ATOM 722 C CA . ASN A 1 92 ? 8.045 5.938 -12.413 1.00 69.12 92 ASN A CA 1
ATOM 723 C C . ASN A 1 92 ? 7.794 4.410 -12.442 1.00 69.12 92 ASN A C 1
ATOM 725 O O . ASN A 1 92 ? 8.142 3.725 -13.404 1.00 69.12 92 ASN A O 1
ATOM 729 N N . VAL A 1 93 ? 7.246 3.849 -11.363 1.00 73.81 93 VAL A N 1
ATOM 730 C CA . VAL A 1 93 ? 6.953 2.418 -11.242 1.00 73.81 93 VAL A CA 1
ATOM 731 C C . VAL A 1 93 ? 5.662 2.221 -10.471 1.00 73.81 93 VAL A C 1
ATOM 733 O O . VAL A 1 93 ? 5.325 3.018 -9.596 1.00 73.81 93 VAL A O 1
ATOM 736 N N . SER A 1 94 ? 4.972 1.124 -10.771 1.00 87.94 94 SER A N 1
ATOM 737 C CA . SER A 1 94 ? 3.943 0.609 -9.880 1.00 87.94 94 SER A CA 1
ATOM 738 C C . SER A 1 94 ? 4.600 0.135 -8.589 1.00 87.94 94 SER A C 1
ATOM 740 O O . SER A 1 94 ? 5.545 -0.660 -8.616 1.00 87.94 94 SER A O 1
ATOM 742 N N . GLY A 1 95 ? 4.112 0.621 -7.457 1.00 92.88 95 GLY A N 1
ATOM 743 C CA . GLY A 1 95 ? 4.647 0.270 -6.162 1.00 92.88 95 GLY A CA 1
ATOM 744 C C . GLY A 1 95 ? 3.615 0.278 -5.054 1.00 92.88 95 GLY A C 1
ATOM 745 O O . GLY A 1 95 ? 2.648 1.032 -5.079 1.00 92.88 95 GLY A O 1
ATOM 746 N N . GLN A 1 96 ? 3.876 -0.549 -4.054 1.00 96.75 96 GLN A N 1
ATOM 747 C CA . GLN A 1 96 ? 3.056 -0.743 -2.877 1.00 96.75 96 GLN A CA 1
ATOM 748 C C . GLN A 1 96 ? 3.917 -0.744 -1.615 1.00 96.75 96 GLN A C 1
ATOM 750 O O . GLN A 1 96 ? 5.036 -1.272 -1.604 1.00 96.75 96 GLN A O 1
ATOM 755 N N . VAL A 1 97 ? 3.369 -0.151 -0.560 1.00 98.06 97 VAL A N 1
ATOM 756 C CA . VAL A 1 97 ? 3.884 -0.218 0.808 1.00 98.06 97 VAL A CA 1
ATOM 757 C C . VAL A 1 97 ? 2.795 -0.780 1.706 1.00 98.06 97 VAL A C 1
ATOM 759 O O . VAL A 1 97 ? 1.636 -0.391 1.597 1.00 98.06 97 VAL A O 1
ATOM 762 N N . TYR A 1 98 ? 3.196 -1.664 2.608 1.00 98.31 98 TYR A N 1
ATOM 763 C CA . TYR A 1 98 ? 2.398 -2.239 3.675 1.00 98.31 98 TYR A CA 1
ATOM 764 C C . TYR A 1 98 ? 3.001 -1.816 5.005 1.00 98.31 98 TYR A C 1
ATOM 766 O O . TYR A 1 98 ? 4.161 -2.126 5.265 1.00 98.31 98 TYR A O 1
ATOM 774 N N . CYS A 1 99 ? 2.223 -1.148 5.845 1.00 98.50 99 CYS A N 1
ATOM 775 C CA . CYS A 1 99 ? 2.618 -0.791 7.203 1.00 98.50 99 CYS A CA 1
ATOM 776 C C . CYS A 1 99 ? 1.643 -1.426 8.190 1.00 98.50 99 CYS A C 1
ATOM 778 O O . CYS A 1 99 ? 0.435 -1.423 7.961 1.00 98.50 99 CYS A O 1
ATOM 780 N N . GLY A 1 100 ? 2.149 -1.984 9.284 1.00 97.62 100 GLY A N 1
ATOM 781 C CA . GLY A 1 100 ? 1.316 -2.647 10.290 1.00 97.62 100 GLY A CA 1
ATOM 782 C C . GLY A 1 100 ? 1.867 -2.499 11.699 1.00 97.62 100 GLY A C 1
ATOM 783 O O . GLY A 1 100 ? 2.816 -1.751 11.927 1.00 97.62 100 GLY A O 1
ATOM 784 N N . LYS A 1 101 ? 1.280 -3.224 12.656 1.00 96.38 101 LYS A N 1
ATOM 785 C CA . LYS A 1 101 ? 1.721 -3.222 14.066 1.00 96.38 101 LYS A CA 1
ATOM 786 C C . LYS A 1 101 ? 1.726 -1.827 14.694 1.00 96.38 101 LYS A C 1
ATOM 788 O O . LYS A 1 101 ? 2.621 -1.491 15.463 1.00 96.38 101 LYS A O 1
ATOM 793 N N . PHE A 1 102 ? 0.710 -1.032 14.364 1.00 97.06 102 PHE A N 1
ATOM 794 C CA . PHE A 1 102 ? 0.548 0.317 14.891 1.00 97.06 102 PHE A CA 1
ATOM 795 C C . PHE A 1 102 ? 0.520 0.301 16.419 1.00 97.06 102 PHE A C 1
ATOM 797 O O . PHE A 1 102 ? -0.261 -0.424 17.036 1.00 97.06 102 PHE A O 1
ATOM 804 N N . ALA A 1 103 ? 1.383 1.109 17.027 1.00 95.31 103 ALA A N 1
ATOM 805 C CA . ALA A 1 103 ? 1.533 1.184 18.472 1.00 95.31 103 ALA A CA 1
ATOM 806 C C . ALA A 1 103 ? 1.670 2.639 18.927 1.00 95.31 103 ALA A C 1
ATOM 808 O O . ALA A 1 103 ? 2.145 3.499 18.186 1.00 95.31 103 ALA A O 1
ATOM 809 N N . THR A 1 104 ? 1.261 2.902 20.167 1.00 94.38 104 THR A N 1
ATOM 810 C CA . THR A 1 104 ? 1.444 4.194 20.831 1.00 94.38 104 THR A CA 1
ATOM 811 C C . THR A 1 104 ? 2.189 4.005 22.146 1.00 94.38 104 THR A C 1
ATOM 813 O O . THR A 1 104 ? 2.058 2.968 22.797 1.00 94.38 104 THR A O 1
ATOM 816 N N . GLN A 1 105 ? 2.954 5.015 22.561 1.00 87.62 105 GLN A N 1
ATOM 817 C CA . GLN A 1 105 ? 3.573 5.031 23.890 1.00 87.62 105 GLN A CA 1
ATOM 818 C C . GLN A 1 105 ? 2.583 5.463 24.981 1.00 87.62 105 GLN A C 1
ATOM 820 O O . GLN A 1 105 ? 2.747 5.085 26.138 1.00 87.62 105 GLN A O 1
ATOM 825 N N . ASN A 1 106 ? 1.551 6.231 24.617 1.00 85.62 106 ASN A N 1
ATOM 826 C CA . ASN A 1 106 ? 0.619 6.847 25.556 1.00 85.62 106 ASN A CA 1
ATOM 827 C C . ASN A 1 106 ? -0.821 6.617 25.083 1.00 85.62 106 ASN A C 1
ATOM 829 O O . ASN A 1 106 ? -1.388 7.464 24.396 1.00 85.62 106 ASN A O 1
ATOM 833 N N . SER A 1 107 ? -1.414 5.474 25.446 1.00 84.38 107 SER A N 1
ATOM 834 C CA . SER A 1 107 ? -2.848 5.251 25.229 1.00 84.38 107 SER A CA 1
ATOM 835 C C . SER A 1 107 ? -3.644 5.752 26.436 1.00 84.38 107 SER A C 1
ATOM 837 O O . SER A 1 107 ? -3.414 5.274 27.552 1.00 84.38 107 SER A O 1
ATOM 839 N N . PRO A 1 108 ? -4.614 6.655 26.235 1.00 87.06 108 PRO A N 1
ATOM 840 C CA . PRO A 1 108 ? -5.630 6.969 27.228 1.00 87.06 108 PRO A CA 1
ATOM 841 C C . PRO A 1 108 ? -6.395 5.720 27.680 1.00 87.06 108 PRO A C 1
ATOM 843 O O . PRO A 1 108 ? -6.499 4.735 26.947 1.00 87.06 108 PRO A O 1
ATOM 846 N N . SER A 1 109 ? -6.957 5.778 28.891 1.00 83.00 109 SER A N 1
ATOM 847 C CA . SER A 1 109 ? -7.820 4.718 29.449 1.00 83.00 109 SER A CA 1
ATOM 848 C C . SER A 1 109 ? -9.305 4.882 29.097 1.00 83.00 109 SER A C 1
ATOM 850 O O . SER A 1 109 ? -10.128 4.048 29.470 1.00 83.00 109 SER A O 1
ATOM 852 N N . SER A 1 110 ? -9.662 5.969 28.413 1.00 85.50 110 SER A N 1
ATOM 853 C CA . SER A 1 110 ? -11.020 6.268 27.965 1.00 85.50 110 SER A CA 1
ATOM 854 C C . SER A 1 110 ? -11.409 5.443 26.732 1.00 85.50 110 SER A C 1
ATOM 856 O O . SER A 1 110 ? -10.573 4.826 26.072 1.00 85.50 110 SER A O 1
ATOM 858 N N . ASN A 1 111 ? -12.703 5.425 26.407 1.00 87.69 111 ASN A N 1
ATOM 859 C CA . ASN A 1 111 ? -13.182 4.771 25.193 1.00 87.69 111 ASN A CA 1
ATOM 860 C C . ASN A 1 111 ? -12.806 5.612 23.969 1.00 87.69 111 ASN A C 1
ATOM 862 O O . ASN A 1 111 ? -13.019 6.829 23.956 1.00 87.69 111 ASN A O 1
ATOM 866 N N . PHE A 1 112 ? -12.282 4.970 22.925 1.00 92.88 112 PHE A N 1
ATOM 867 C CA . PHE A 1 112 ? -12.041 5.657 21.661 1.00 92.88 112 PHE A CA 1
ATOM 868 C C . PHE A 1 112 ? -13.370 6.002 20.971 1.00 92.88 112 PHE A C 1
ATOM 870 O O . PHE A 1 112 ? -14.387 5.333 21.153 1.00 92.88 112 PHE A O 1
ATOM 877 N N . LYS A 1 113 ? -13.361 7.079 20.192 1.00 92.62 113 LYS A N 1
ATOM 878 C CA . LYS A 1 113 ? -14.500 7.576 19.413 1.00 92.62 113 LYS A CA 1
ATOM 879 C C . LYS A 1 113 ? -14.270 7.454 17.920 1.00 92.62 113 LYS A C 1
ATOM 881 O O . LYS A 1 113 ? -15.203 7.137 17.192 1.00 92.62 113 LYS A O 1
ATOM 886 N N . LYS A 1 114 ? -13.059 7.783 17.472 1.00 95.38 114 LYS A N 1
ATOM 887 C CA . LYS A 1 114 ? -12.745 7.932 16.055 1.00 95.38 114 LYS A CA 1
ATOM 888 C C . LYS A 1 114 ? -11.292 7.573 15.791 1.00 95.38 114 LYS A C 1
ATOM 890 O O . LYS A 1 114 ? -10.433 7.901 16.603 1.00 95.38 114 LYS A O 1
ATOM 895 N N . ILE A 1 115 ? -11.031 6.930 14.657 1.00 97.44 115 ILE A N 1
ATOM 896 C CA . ILE A 1 115 ? -9.683 6.617 14.181 1.00 97.44 115 ILE A CA 1
ATOM 897 C C . ILE A 1 115 ? -9.527 7.239 12.797 1.00 97.44 115 ILE A C 1
ATOM 899 O O . ILE A 1 115 ? -10.294 6.929 11.886 1.00 97.44 115 ILE A O 1
ATOM 903 N N . ASN A 1 116 ? -8.536 8.111 12.642 1.00 97.94 116 ASN A N 1
ATOM 904 C CA . ASN A 1 116 ? -8.187 8.725 11.368 1.00 97.94 116 ASN A CA 1
ATOM 905 C C . ASN A 1 116 ? -6.779 8.304 10.953 1.00 97.94 116 ASN A C 1
ATOM 907 O O . ASN A 1 116 ? -5.826 8.532 11.687 1.00 97.94 116 ASN A O 1
ATOM 911 N N . LEU A 1 117 ? -6.628 7.748 9.758 1.00 98.25 117 LEU A N 1
ATOM 912 C CA . LEU A 1 117 ? -5.331 7.551 9.123 1.00 98.25 117 LEU A CA 1
ATOM 913 C C . LEU A 1 117 ? -4.889 8.846 8.444 1.00 98.25 117 LEU A C 1
ATOM 915 O O . LEU A 1 117 ? -5.623 9.390 7.614 1.00 98.25 117 LEU A O 1
ATOM 919 N N . LYS A 1 118 ? -3.682 9.303 8.771 1.00 97.88 118 LYS A N 1
ATOM 920 C CA . LYS A 1 118 ? -3.043 10.497 8.211 1.00 97.88 118 LYS A CA 1
ATOM 921 C C . LYS A 1 118 ? -1.667 10.165 7.642 1.00 97.88 118 LYS A C 1
ATOM 923 O O . LYS A 1 118 ? -1.074 9.137 7.967 1.00 97.88 118 LYS A O 1
ATOM 928 N N . PHE A 1 119 ? -1.176 11.061 6.790 1.00 97.31 119 PHE A N 1
ATOM 929 C CA . PHE A 1 119 ? 0.095 10.916 6.088 1.00 97.31 119 PHE A CA 1
ATOM 930 C C . PHE A 1 119 ? 0.886 12.217 6.135 1.00 97.31 119 PHE A C 1
ATOM 932 O O . PHE A 1 119 ? 0.314 13.305 6.016 1.00 97.31 119 PHE A O 1
ATOM 939 N N . SER A 1 120 ? 2.207 12.086 6.212 1.00 97.38 120 SER A N 1
ATOM 940 C CA . SER A 1 120 ? 3.145 13.127 5.816 1.00 97.38 120 SER A CA 1
ATOM 941 C C . SER A 1 120 ? 3.696 12.746 4.453 1.00 97.38 120 SER A C 1
ATOM 943 O O . SER A 1 120 ? 4.501 11.820 4.324 1.00 97.38 120 SER A O 1
ATOM 945 N N . MET A 1 121 ? 3.183 13.397 3.411 1.00 96.62 121 MET A N 1
ATOM 946 C CA . MET A 1 121 ? 3.526 13.057 2.039 1.00 96.62 121 MET A CA 1
ATOM 947 C C . MET A 1 121 ? 3.522 14.272 1.123 1.00 96.62 121 MET A C 1
ATOM 949 O O . MET A 1 121 ? 2.801 15.246 1.349 1.00 96.62 121 MET A O 1
ATOM 953 N N . ALA A 1 122 ? 4.282 14.171 0.039 1.00 95.56 122 ALA A N 1
ATOM 954 C CA . ALA A 1 122 ? 4.296 15.152 -1.030 1.00 95.56 122 ALA A CA 1
ATOM 955 C C . ALA A 1 122 ? 4.487 14.481 -2.390 1.00 95.56 122 ALA A C 1
ATOM 957 O O . ALA A 1 122 ? 5.027 13.382 -2.502 1.00 95.56 122 ALA A O 1
ATOM 958 N N . VAL A 1 123 ? 4.055 15.173 -3.442 1.00 93.12 123 VAL A N 1
ATOM 959 C CA . VAL A 1 123 ? 4.289 14.766 -4.829 1.00 93.12 123 VAL A CA 1
ATOM 960 C C . VAL A 1 123 ? 5.008 15.909 -5.532 1.00 93.12 123 VAL A C 1
ATOM 962 O O . VAL A 1 123 ? 4.530 17.046 -5.506 1.00 93.12 123 VAL A O 1
ATOM 965 N N . ALA A 1 124 ? 6.160 15.608 -6.122 1.00 91.94 124 ALA A N 1
ATOM 966 C CA . ALA A 1 124 ? 6.991 16.543 -6.870 1.00 91.94 124 ALA A CA 1
ATOM 967 C C . ALA A 1 124 ? 7.025 16.166 -8.357 1.00 91.94 124 ALA A C 1
ATOM 969 O O . ALA A 1 124 ? 6.963 14.987 -8.694 1.00 91.94 124 ALA A O 1
ATOM 970 N N . ASP A 1 125 ? 7.184 17.153 -9.240 1.00 86.81 125 ASP A N 1
ATOM 971 C CA . ASP A 1 125 ? 7.266 16.936 -10.697 1.00 86.81 125 ASP A CA 1
ATOM 972 C C . ASP A 1 125 ? 8.631 16.391 -11.153 1.00 86.81 125 ASP A C 1
ATOM 974 O O . ASP A 1 125 ? 8.814 16.017 -12.308 1.00 86.81 125 ASP A O 1
ATOM 978 N N . SER A 1 126 ? 9.621 16.410 -10.262 1.00 81.12 126 SER A N 1
ATOM 979 C CA . SER A 1 126 ? 10.950 15.839 -10.468 1.00 81.12 126 SER A CA 1
ATOM 980 C C . SER A 1 126 ? 11.618 15.592 -9.116 1.00 81.12 126 SER A C 1
ATOM 982 O O . SER A 1 126 ? 11.180 16.122 -8.092 1.00 81.12 126 SER A O 1
ATOM 984 N N . GLU A 1 127 ? 12.677 14.782 -9.099 1.00 75.75 127 GLU A N 1
ATOM 985 C CA . GLU A 1 127 ? 13.436 14.535 -7.875 1.00 75.75 127 GLU A CA 1
ATOM 986 C C . GLU A 1 127 ? 14.013 15.833 -7.304 1.00 75.75 127 GLU A C 1
ATOM 988 O O . GLU A 1 127 ? 14.731 16.569 -7.989 1.00 75.75 127 GLU A O 1
ATOM 993 N N . THR A 1 128 ? 13.767 16.080 -6.017 1.00 67.94 128 THR A N 1
ATOM 994 C CA . THR A 1 128 ? 14.533 17.077 -5.271 1.00 67.94 128 THR A CA 1
ATOM 995 C C . THR A 1 128 ? 16.005 16.659 -5.268 1.00 67.94 128 THR A C 1
ATOM 997 O O . THR A 1 128 ? 16.338 15.488 -5.073 1.00 67.94 128 THR A O 1
ATOM 1000 N N . LYS A 1 129 ? 16.906 17.609 -5.564 1.00 63.66 129 LYS A N 1
ATOM 1001 C CA . LYS A 1 129 ? 18.349 17.341 -5.646 1.00 63.66 129 LYS A CA 1
ATOM 1002 C C . LYS A 1 129 ? 18.815 16.688 -4.345 1.00 63.66 129 LYS A C 1
ATOM 1004 O O . LYS A 1 129 ? 18.581 17.226 -3.268 1.00 63.66 129 LYS A O 1
ATOM 1009 N N . GLU A 1 130 ? 19.478 15.542 -4.468 1.00 61.41 130 GLU A N 1
ATOM 1010 C CA . GLU A 1 130 ? 20.062 14.807 -3.351 1.00 61.41 130 GLU A CA 1
ATOM 1011 C C . GLU A 1 130 ? 21.062 15.714 -2.615 1.00 61.41 130 GLU A C 1
ATOM 1013 O O . GLU A 1 130 ? 22.154 15.981 -3.120 1.00 61.41 130 GLU A O 1
ATOM 1018 N N . ILE A 1 131 ? 20.679 16.227 -1.441 1.00 57.44 131 ILE A N 1
ATOM 1019 C CA . ILE A 1 131 ? 21.610 16.921 -0.548 1.00 57.44 131 ILE A CA 1
ATOM 1020 C C . ILE A 1 131 ? 22.478 15.826 0.060 1.00 57.44 131 ILE A C 1
ATOM 1022 O O . ILE A 1 131 ? 22.004 15.018 0.862 1.00 57.44 131 ILE A O 1
ATOM 1026 N N . LYS A 1 132 ? 23.739 15.734 -0.362 1.00 57.91 132 LYS A N 1
ATOM 1027 C CA . LYS A 1 132 ? 24.638 14.717 0.179 1.00 57.91 132 LYS A CA 1
ATOM 1028 C C . LYS A 1 132 ? 25.012 15.137 1.592 1.00 57.91 132 LYS A C 1
ATOM 1030 O O . LYS A 1 132 ? 25.320 16.296 1.837 1.00 57.91 132 LYS A O 1
ATOM 1035 N N . SER A 1 133 ? 25.068 14.186 2.525 1.00 52.03 133 SER A N 1
ATOM 1036 C CA . SER A 1 133 ? 25.517 14.446 3.906 1.00 52.03 133 SER A CA 1
ATOM 1037 C C . SER A 1 133 ? 26.897 15.130 3.976 1.00 52.03 133 SER A C 1
ATOM 1039 O O . SER A 1 133 ? 27.207 15.791 4.963 1.00 52.03 133 SER A O 1
ATOM 1041 N N . THR A 1 134 ? 27.717 15.022 2.925 1.00 51.91 134 THR A N 1
ATOM 1042 C CA . THR A 1 134 ? 29.001 15.729 2.788 1.00 51.91 134 THR A CA 1
ATOM 1043 C C . THR A 1 134 ? 28.872 17.249 2.659 1.00 51.91 134 THR A C 1
ATOM 1045 O O . THR A 1 134 ? 29.851 17.958 2.887 1.00 51.91 134 THR A O 1
ATOM 1048 N N . ASP A 1 135 ? 27.688 17.748 2.310 1.00 52.09 135 ASP A N 1
ATOM 1049 C CA . ASP A 1 135 ? 27.399 19.177 2.163 1.00 52.09 135 ASP A CA 1
ATOM 1050 C C . ASP A 1 135 ? 27.117 19.845 3.521 1.00 52.09 135 ASP A C 1
ATOM 1052 O O . ASP A 1 135 ? 27.188 21.066 3.626 1.00 52.09 135 ASP A O 1
ATOM 1056 N N . PHE A 1 136 ? 26.871 19.055 4.577 1.00 52.28 136 PHE A N 1
ATOM 1057 C CA . PHE A 1 136 ? 26.708 19.546 5.950 1.00 52.28 136 PHE A CA 1
ATOM 1058 C C . PHE A 1 136 ? 28.023 19.595 6.745 1.00 52.28 136 PHE A C 1
ATOM 1060 O O . PHE A 1 136 ? 28.162 20.427 7.639 1.00 52.28 136 PHE A O 1
ATOM 1067 N N . GLU A 1 137 ? 29.012 18.750 6.426 1.00 48.88 137 GLU A N 1
ATOM 1068 C CA . GLU A 1 137 ? 30.308 18.751 7.134 1.00 48.88 137 GLU A CA 1
ATOM 1069 C C . GLU A 1 137 ? 31.291 19.807 6.619 1.00 48.88 137 GLU A C 1
ATOM 1071 O O . GLU A 1 137 ? 32.211 20.217 7.330 1.00 48.88 137 GLU A O 1
ATOM 1076 N N . LYS A 1 138 ? 31.095 20.305 5.397 1.00 44.12 138 LYS A N 1
ATOM 1077 C CA . LYS A 1 138 ? 31.754 21.531 4.958 1.00 44.12 138 LYS A CA 1
ATOM 1078 C C . LYS A 1 138 ? 30.804 22.671 5.258 1.00 44.12 138 LYS A C 1
ATOM 1080 O O . LYS A 1 138 ? 29.783 22.789 4.602 1.00 44.12 138 LYS A O 1
ATOM 1085 N N . GLY A 1 139 ? 31.154 23.531 6.213 1.00 41.25 139 GLY A N 1
ATOM 1086 C CA . GLY A 1 139 ? 30.535 24.848 6.342 1.00 41.25 139 GLY A CA 1
ATOM 1087 C C . GLY A 1 139 ? 30.735 25.631 5.044 1.00 41.25 139 GLY A C 1
ATOM 1088 O O . GLY A 1 139 ? 31.711 26.365 4.894 1.00 41.25 139 GLY A O 1
ATOM 1089 N N . VAL A 1 140 ? 29.856 25.414 4.069 1.00 35.59 140 VAL A N 1
ATOM 1090 C CA . VAL A 1 140 ? 29.836 26.153 2.818 1.00 35.59 140 VAL A CA 1
ATOM 1091 C C . VAL A 1 140 ? 29.209 27.497 3.150 1.00 35.59 140 VAL A C 1
ATOM 1093 O O . VAL A 1 140 ? 28.006 27.606 3.369 1.00 35.59 140 VAL A O 1
ATOM 1096 N N . ASN A 1 141 ? 30.047 28.533 3.200 1.00 37.47 141 ASN A N 1
ATOM 1097 C CA . ASN A 1 141 ? 29.595 29.895 2.957 1.00 37.47 141 ASN A CA 1
ATOM 1098 C C . ASN A 1 141 ? 28.958 29.911 1.562 1.00 37.47 141 ASN A C 1
ATOM 1100 O O . ASN A 1 141 ? 29.660 29.997 0.556 1.00 37.47 141 ASN A O 1
ATOM 1104 N N . ILE A 1 142 ? 27.634 29.777 1.498 1.00 41.28 142 ILE A N 1
ATOM 1105 C CA . ILE A 1 142 ? 26.859 30.010 0.279 1.00 41.28 142 ILE A CA 1
ATOM 1106 C C . ILE A 1 142 ? 26.775 31.529 0.110 1.00 41.28 142 ILE A C 1
ATOM 1108 O O . ILE A 1 142 ? 25.816 32.177 0.513 1.00 41.28 142 ILE A O 1
ATOM 1112 N N . LEU A 1 143 ? 27.858 32.102 -0.405 1.00 38.34 143 LEU A N 1
ATOM 1113 C CA . LEU A 1 143 ? 27.957 33.497 -0.820 1.00 38.34 143 LEU A CA 1
ATOM 1114 C C . LEU A 1 143 ? 28.986 33.574 -1.949 1.00 38.34 143 LEU A C 1
ATOM 1116 O O . LEU A 1 143 ? 30.017 34.217 -1.826 1.00 38.34 143 LEU A O 1
ATOM 1120 N N . ASP A 1 144 ? 28.720 32.838 -3.027 1.00 43.94 144 ASP A N 1
ATOM 1121 C CA . ASP A 1 144 ? 29.367 33.069 -4.318 1.00 43.94 144 ASP A CA 1
ATOM 1122 C C . ASP A 1 144 ? 28.566 32.396 -5.444 1.00 43.94 144 ASP A C 1
ATOM 1124 O O . ASP A 1 144 ? 28.938 31.338 -5.946 1.00 43.94 144 ASP A O 1
ATOM 1128 N N . THR A 1 145 ? 27.424 32.984 -5.833 1.00 37.81 145 THR A N 1
ATOM 1129 C CA . THR A 1 145 ? 27.003 33.045 -7.250 1.00 37.81 145 THR A CA 1
ATOM 1130 C C . THR A 1 145 ? 25.923 34.119 -7.481 1.00 37.81 145 THR A C 1
ATOM 1132 O O . THR A 1 145 ? 24.854 34.066 -6.886 1.00 37.81 145 THR A O 1
ATOM 1135 N N . ASP A 1 146 ? 26.242 35.037 -8.398 1.00 35.50 146 ASP A N 1
ATOM 1136 C CA . ASP A 1 146 ? 25.420 36.024 -9.127 1.00 35.50 146 ASP A CA 1
ATOM 1137 C C . ASP A 1 146 ? 24.783 37.243 -8.398 1.00 35.50 146 ASP A C 1
ATOM 1139 O O . ASP A 1 146 ? 23.927 37.085 -7.529 1.00 35.50 146 ASP A O 1
ATOM 1143 N N . PRO A 1 147 ? 25.120 38.494 -8.797 1.00 40.56 147 PRO A N 1
ATOM 1144 C CA . PRO A 1 147 ? 24.643 39.724 -8.155 1.00 40.56 147 PRO A CA 1
ATOM 1145 C C . PRO A 1 147 ? 23.275 40.265 -8.633 1.00 40.56 147 PRO A C 1
ATOM 1147 O O . PRO A 1 147 ? 22.988 41.424 -8.349 1.00 40.56 147 PRO A O 1
ATOM 1150 N N . ASP A 1 148 ? 22.416 39.493 -9.313 1.00 38.03 148 ASP A N 1
ATOM 1151 C CA . ASP A 1 148 ? 21.222 40.061 -9.986 1.00 38.03 148 ASP A CA 1
ATOM 1152 C C . ASP A 1 148 ? 19.854 39.486 -9.563 1.00 38.03 148 ASP A C 1
ATOM 1154 O O . ASP A 1 148 ? 18.877 39.501 -10.311 1.00 38.03 148 ASP A O 1
ATOM 1158 N N . SER A 1 149 ? 19.720 39.010 -8.324 1.00 35.34 149 SER A N 1
ATOM 1159 C CA . SER A 1 149 ? 18.393 38.749 -7.746 1.00 35.34 149 SER A CA 1
ATOM 1160 C C . SER A 1 149 ? 18.314 39.173 -6.289 1.00 35.34 149 SER A C 1
ATOM 1162 O O . SER A 1 149 ? 18.710 38.465 -5.367 1.00 35.34 149 SER A O 1
ATOM 1164 N N . SER A 1 150 ? 17.769 40.369 -6.086 1.00 32.19 150 SER A N 1
ATOM 1165 C CA . SER A 1 150 ? 17.403 40.902 -4.782 1.00 32.19 150 SER A CA 1
ATOM 1166 C C . SER A 1 150 ? 16.120 40.237 -4.277 1.00 32.19 150 SER A C 1
ATOM 1168 O O . SER A 1 150 ? 15.009 40.681 -4.558 1.00 32.19 150 SER A O 1
ATOM 1170 N N . VAL A 1 151 ? 16.266 39.184 -3.472 1.00 31.39 151 VAL A N 1
ATOM 1171 C CA . VAL A 1 151 ? 15.192 38.734 -2.576 1.00 31.39 151 VAL A CA 1
ATOM 1172 C C . VAL A 1 151 ? 15.479 39.293 -1.186 1.00 31.39 151 VAL A C 1
ATOM 1174 O O . VAL A 1 151 ? 16.392 38.864 -0.484 1.00 31.39 151 VAL A O 1
ATOM 1177 N N . LEU A 1 152 ? 14.711 40.318 -0.819 1.00 27.41 152 LEU A N 1
ATOM 1178 C CA . LEU A 1 152 ? 14.770 41.000 0.468 1.00 27.41 152 LEU A CA 1
ATOM 1179 C C . LEU A 1 152 ? 14.084 40.133 1.537 1.00 27.41 152 LEU A C 1
ATOM 1181 O O . LEU A 1 152 ? 12.860 40.141 1.647 1.00 27.41 152 LEU A O 1
ATOM 1185 N N . PHE A 1 153 ? 14.859 39.410 2.344 1.00 27.31 153 PHE A N 1
ATOM 1186 C CA . PHE A 1 153 ? 14.365 38.822 3.591 1.00 27.31 153 PHE A CA 1
ATOM 1187 C C . PHE A 1 153 ? 14.660 39.771 4.755 1.00 27.31 153 PHE A C 1
ATOM 1189 O O . PHE A 1 153 ? 15.778 39.847 5.257 1.00 27.31 153 PHE A O 1
ATOM 1196 N N . THR A 1 154 ? 13.644 40.514 5.190 1.00 24.61 154 THR A N 1
ATOM 1197 C CA . THR A 1 154 ? 13.646 41.207 6.483 1.00 24.61 154 THR A CA 1
ATOM 1198 C C . THR A 1 154 ? 13.204 40.238 7.575 1.00 24.61 154 THR A C 1
ATOM 1200 O O . THR A 1 154 ? 12.046 39.822 7.586 1.00 24.61 154 THR A O 1
ATOM 1203 N N . PHE A 1 155 ? 14.093 39.931 8.518 1.00 37.50 155 PHE A N 1
ATOM 1204 C CA . PHE A 1 155 ? 13.726 39.344 9.807 1.00 37.50 155 PHE A CA 1
ATOM 1205 C C . PHE A 1 155 ? 13.768 40.434 10.888 1.00 37.50 155 PHE A C 1
ATOM 1207 O O . PHE A 1 155 ? 14.681 41.262 10.867 1.00 37.50 155 PHE A O 1
ATOM 1214 N N . PRO A 1 156 ? 12.794 40.478 11.814 1.00 38.47 156 PRO A N 1
ATOM 1215 C CA . PRO A 1 156 ? 12.769 41.471 12.875 1.00 38.47 156 PRO A CA 1
ATOM 1216 C C . PRO A 1 156 ? 13.825 41.179 13.947 1.00 38.47 156 PRO A C 1
ATOM 1218 O O . PRO A 1 156 ? 13.939 40.080 14.486 1.00 38.47 156 PRO A O 1
ATOM 1221 N N . GLU A 1 157 ? 14.566 42.235 14.239 1.00 32.47 157 GLU A N 1
ATOM 1222 C CA . GLU A 1 157 ? 15.600 42.397 15.250 1.00 32.47 157 GLU A CA 1
ATOM 1223 C C . GLU A 1 157 ? 15.015 42.216 16.665 1.00 32.47 157 GLU A C 1
ATOM 1225 O O . GLU A 1 157 ? 14.105 42.939 17.074 1.00 32.47 157 GLU A O 1
ATOM 1230 N N . SER A 1 158 ? 15.535 41.248 17.426 1.00 35.41 158 SER A N 1
ATOM 1231 C CA . SER A 1 158 ? 15.291 41.130 18.867 1.00 35.41 158 SER A CA 1
ATOM 1232 C C . SER A 1 158 ? 16.576 41.473 19.610 1.00 35.41 158 SER A C 1
ATOM 1234 O O . SER A 1 158 ? 17.500 40.666 19.693 1.00 35.41 158 SER A O 1
ATOM 1236 N N . ASN A 1 159 ? 16.598 42.690 20.149 1.00 37.03 159 ASN A N 1
ATOM 1237 C CA . ASN A 1 159 ? 17.625 43.231 21.029 1.00 37.03 159 ASN A CA 1
ATOM 1238 C C . ASN A 1 159 ? 17.831 42.399 22.302 1.00 37.03 159 ASN A C 1
ATOM 1240 O O . ASN A 1 159 ? 16.872 41.954 22.932 1.00 37.03 159 ASN A O 1
ATOM 1244 N N . GLY A 1 160 ? 19.092 42.311 22.726 1.00 34.50 160 GLY A N 1
ATOM 1245 C CA . GLY A 1 160 ? 19.497 41.826 24.042 1.00 34.50 160 GLY A CA 1
ATOM 1246 C C . GLY A 1 160 ? 21.013 41.889 24.240 1.00 34.50 160 GLY A C 1
ATOM 1247 O O . GLY A 1 160 ? 21.697 40.887 24.067 1.00 34.50 160 GLY A O 1
ATOM 1248 N N . GLU A 1 161 ? 21.519 43.079 24.588 1.00 35.44 161 GLU A N 1
ATOM 1249 C CA . GLU A 1 161 ? 22.822 43.330 25.238 1.00 35.44 161 GLU A CA 1
ATOM 1250 C C . GLU A 1 161 ? 23.061 42.347 26.408 1.00 35.44 161 GLU A C 1
ATOM 1252 O O . GLU A 1 161 ? 22.119 41.955 27.085 1.00 35.44 161 GLU A O 1
ATOM 1257 N N . GLY A 1 162 ? 24.262 41.928 26.804 1.00 34.69 162 GLY A N 1
ATOM 1258 C CA . GLY A 1 162 ? 25.627 42.294 26.459 1.00 34.69 162 GLY A CA 1
ATOM 1259 C C . GLY A 1 162 ? 26.570 41.807 27.579 1.00 34.69 162 GLY A C 1
ATOM 1260 O O . GLY A 1 162 ? 26.123 41.462 28.673 1.00 34.69 162 GLY A O 1
ATOM 1261 N N . THR A 1 163 ? 27.880 41.901 27.318 1.00 31.69 163 THR A N 1
ATOM 1262 C CA . THR A 1 163 ? 29.022 41.932 28.273 1.00 31.69 163 THR A CA 1
ATOM 1263 C C . THR A 1 163 ? 29.945 40.696 28.353 1.00 31.69 163 THR A C 1
ATOM 1265 O O . THR A 1 163 ? 29.851 39.862 29.242 1.00 31.69 163 THR A O 1
ATOM 1268 N N . ALA A 1 164 ? 30.896 40.679 27.410 1.00 33.50 164 ALA A N 1
ATOM 1269 C CA . ALA A 1 164 ? 32.361 40.764 27.575 1.00 33.50 164 ALA A CA 1
ATOM 1270 C C . ALA A 1 164 ? 33.224 39.690 28.297 1.00 33.50 164 ALA A C 1
ATOM 1272 O O . ALA A 1 164 ? 33.094 39.431 29.486 1.00 33.50 164 ALA A O 1
ATOM 1273 N N . SER A 1 165 ? 34.311 39.363 27.567 1.00 31.38 165 SER A N 1
ATOM 1274 C CA . SER A 1 165 ? 35.712 39.124 27.995 1.00 31.38 165 SER A CA 1
ATOM 1275 C C . SER A 1 165 ? 36.084 37.697 28.441 1.00 31.38 165 SER A C 1
ATOM 1277 O O . SER A 1 165 ? 35.624 37.227 29.469 1.00 31.38 165 SER A O 1
ATOM 1279 N N . SER A 1 166 ? 36.793 36.892 27.636 1.00 32.38 166 SER A N 1
ATOM 1280 C CA . SER A 1 166 ? 38.220 36.924 27.227 1.00 32.38 166 SER A CA 1
ATOM 1281 C C . SER A 1 166 ? 39.128 36.074 28.132 1.00 32.38 166 SER A C 1
ATOM 1283 O O . SER A 1 166 ? 39.337 36.403 29.293 1.00 32.38 166 SER A O 1
ATOM 1285 N N . GLY A 1 167 ? 39.750 35.048 27.535 1.00 33.94 167 GLY A N 1
ATOM 1286 C CA . GLY A 1 167 ? 41.145 34.699 27.821 1.00 33.94 167 GLY A CA 1
ATOM 1287 C C . GLY A 1 167 ? 41.458 33.462 28.675 1.00 33.94 167 GLY A C 1
ATOM 1288 O O . GLY A 1 167 ? 41.653 33.580 29.873 1.00 33.94 167 GLY A O 1
ATOM 1289 N N . SER A 1 168 ? 41.763 32.364 27.972 1.00 32.34 168 SER A N 1
ATOM 1290 C CA . SER A 1 168 ? 43.027 31.603 28.078 1.00 32.34 168 SER A CA 1
ATOM 1291 C C . SER A 1 168 ? 43.301 30.619 29.237 1.00 32.34 168 SER A C 1
ATOM 1293 O O . SER A 1 168 ? 43.158 30.924 30.413 1.00 32.34 168 SER A O 1
ATOM 1295 N N . ALA A 1 169 ? 43.915 29.507 28.805 1.00 34.31 169 ALA A N 1
ATOM 1296 C CA . ALA A 1 169 ? 44.797 28.559 29.498 1.00 34.31 169 ALA A CA 1
ATOM 1297 C C . ALA A 1 169 ? 44.187 27.309 30.171 1.00 34.31 169 ALA A C 1
ATOM 1299 O O . ALA A 1 169 ? 43.451 27.364 31.149 1.00 34.31 169 ALA A O 1
ATOM 1300 N N . ALA A 1 170 ? 44.621 26.155 29.644 1.00 39.41 170 ALA A N 1
ATOM 1301 C CA . ALA A 1 170 ? 44.615 24.835 30.279 1.00 39.41 170 ALA A CA 1
ATOM 1302 C C . ALA A 1 170 ? 45.401 24.846 31.612 1.00 39.41 170 ALA A C 1
ATOM 1304 O O . ALA A 1 170 ? 46.276 25.702 31.784 1.00 39.41 170 ALA A O 1
ATOM 1305 N N . PRO A 1 171 ? 45.163 23.892 32.537 1.00 48.06 171 PRO A N 1
ATOM 1306 C CA . PRO A 1 171 ? 45.880 22.612 32.458 1.00 48.06 171 PRO A CA 1
ATOM 1307 C C . PRO A 1 171 ? 45.122 21.374 33.001 1.00 48.06 171 PRO A C 1
ATOM 1309 O O . PRO A 1 171 ? 43.995 21.431 33.481 1.00 48.06 171 PRO A O 1
ATOM 1312 N N . THR A 1 172 ? 45.826 20.251 32.868 1.00 36.12 172 THR A N 1
ATOM 1313 C CA . THR A 1 172 ? 45.623 18.844 33.257 1.00 36.12 172 THR A CA 1
ATOM 1314 C C . THR A 1 172 ? 45.524 18.592 34.797 1.00 36.12 172 THR A C 1
ATOM 1316 O O . THR A 1 172 ? 45.406 19.545 35.561 1.00 36.12 172 THR A O 1
ATOM 1319 N N . PRO A 1 173 ? 45.539 17.332 35.303 1.00 65.62 173 PRO A N 1
ATOM 1320 C CA . PRO A 1 173 ? 44.466 16.690 36.074 1.00 65.62 173 PRO A CA 1
ATOM 1321 C C . PRO A 1 173 ? 44.758 16.567 37.591 1.00 65.62 173 PRO A C 1
ATOM 1323 O O . PRO A 1 173 ? 45.904 16.696 38.023 1.00 65.62 173 PRO A O 1
ATOM 1326 N N . SER A 1 174 ? 43.763 16.208 38.416 1.00 37.00 174 SER A N 1
ATOM 1327 C CA . SER A 1 174 ? 44.023 15.583 39.731 1.00 37.00 174 SER A CA 1
ATOM 1328 C C . SER A 1 174 ? 42.780 15.008 40.437 1.00 37.00 174 SER A C 1
ATOM 1330 O O . SER A 1 174 ? 41.663 15.330 40.039 1.00 37.00 174 SER A O 1
ATOM 1332 N N . PRO A 1 175 ? 42.982 14.114 41.431 1.00 57.25 175 PRO A N 1
ATOM 1333 C CA . PRO A 1 175 ? 42.147 12.950 41.737 1.00 57.25 175 PRO A CA 1
ATOM 1334 C C . PRO A 1 175 ? 41.280 13.136 42.993 1.00 57.25 175 PRO A C 1
ATOM 1336 O O . PRO A 1 175 ? 41.494 14.073 43.752 1.00 57.25 175 PRO A O 1
ATOM 1339 N N . SER A 1 176 ? 40.397 12.175 43.290 1.00 46.16 176 SER A N 1
ATOM 1340 C CA . SER A 1 176 ? 40.195 11.746 44.684 1.00 46.16 176 SER A CA 1
ATOM 1341 C C . SER A 1 176 ? 39.489 10.393 44.777 1.00 46.16 176 SER A C 1
ATOM 1343 O O . SER A 1 176 ? 38.370 10.203 44.311 1.00 46.16 176 SER A O 1
ATOM 1345 N N . SER A 1 177 ? 40.204 9.472 45.402 1.00 43.38 177 SER A N 1
ATOM 1346 C CA . SER A 1 177 ? 39.867 8.127 45.865 1.00 43.38 177 SER A CA 1
ATOM 1347 C C . SER A 1 177 ? 39.211 8.131 47.251 1.00 43.38 177 SER A C 1
ATOM 1349 O O . SER A 1 177 ? 39.532 9.026 48.024 1.00 43.38 177 SER A O 1
ATOM 1351 N N . GLU A 1 178 ? 38.411 7.101 47.577 1.00 49.62 178 GLU A N 1
ATOM 1352 C CA . GLU A 1 178 ? 38.417 6.312 48.843 1.00 49.62 178 GLU A CA 1
ATOM 1353 C C . GLU A 1 178 ? 37.203 5.345 48.929 1.00 49.62 178 GLU A C 1
ATOM 1355 O O . GLU A 1 178 ? 36.193 5.598 48.276 1.00 49.62 178 GLU A O 1
ATOM 1360 N N . PRO A 1 179 ? 37.214 4.278 49.763 1.00 51.91 179 PRO A N 1
ATOM 1361 C CA . PRO A 1 179 ? 38.212 3.208 49.840 1.00 51.91 179 PRO A CA 1
ATOM 1362 C C . PRO A 1 179 ? 37.597 1.785 49.823 1.00 51.91 179 PRO A C 1
ATOM 1364 O O . PRO A 1 179 ? 36.412 1.553 50.054 1.00 51.91 179 PRO A O 1
ATOM 1367 N N . ILE A 1 180 ? 38.484 0.812 49.612 1.00 44.38 180 ILE A N 1
ATOM 1368 C CA . ILE A 1 180 ? 38.309 -0.637 49.795 1.00 44.38 180 ILE A CA 1
ATOM 1369 C C . ILE A 1 180 ? 38.670 -1.006 51.249 1.00 44.38 180 ILE A C 1
ATOM 1371 O O . ILE A 1 180 ? 39.583 -0.389 51.799 1.00 44.38 180 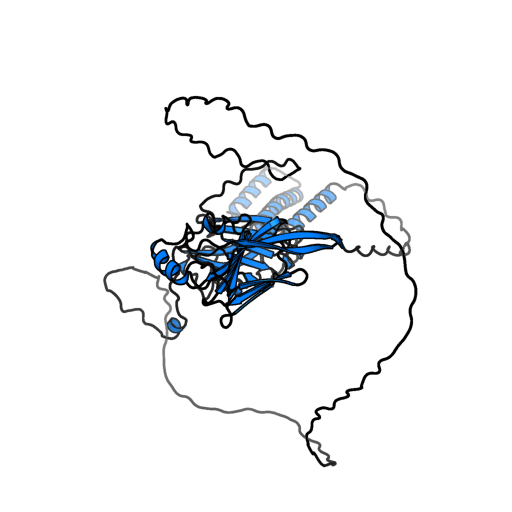ILE A O 1
ATOM 1375 N N . PRO A 1 181 ? 38.130 -2.096 51.826 1.00 50.50 181 PRO A N 1
ATOM 1376 C CA . PRO A 1 181 ? 38.877 -2.913 52.771 1.00 50.50 181 PRO A CA 1
ATOM 1377 C C . PRO A 1 181 ? 39.291 -4.247 52.135 1.00 50.50 181 PRO A C 1
ATOM 1379 O O . PRO A 1 181 ? 38.472 -5.053 51.693 1.00 50.50 181 PRO A O 1
ATOM 1382 N N . GLN A 1 182 ? 40.607 -4.450 52.085 1.00 39.94 182 GLN A N 1
ATOM 1383 C CA . GLN A 1 182 ? 41.272 -5.713 51.790 1.00 39.94 182 GLN A CA 1
ATOM 1384 C C . GLN A 1 182 ? 41.303 -6.605 53.039 1.00 39.94 182 GLN A C 1
ATOM 1386 O O . GLN A 1 182 ? 41.538 -6.125 54.145 1.00 39.94 182 GLN A O 1
ATOM 1391 N N . SER A 1 183 ? 41.268 -7.914 52.777 1.00 43.50 183 SER A N 1
ATOM 1392 C CA . SER A 1 183 ? 42.212 -8.928 53.280 1.00 43.50 183 SER A CA 1
ATOM 1393 C C . SER A 1 183 ? 41.592 -10.060 54.101 1.00 43.50 183 SER A C 1
ATOM 1395 O O . SER A 1 183 ? 41.179 -9.868 55.240 1.00 43.50 183 SER A O 1
ATOM 1397 N N . ALA A 1 184 ? 41.643 -11.268 53.535 1.00 39.34 184 ALA A N 1
ATOM 1398 C CA . ALA A 1 184 ? 42.340 -12.398 54.150 1.00 39.34 184 ALA A CA 1
ATOM 1399 C C . ALA A 1 184 ? 42.584 -13.488 53.088 1.00 39.34 184 ALA A C 1
ATOM 1401 O O . ALA A 1 184 ? 41.650 -14.082 52.554 1.00 39.34 184 ALA A O 1
ATOM 1402 N N . GLN A 1 185 ? 43.859 -13.722 52.777 1.00 38.69 185 GLN A N 1
ATOM 1403 C CA . GLN A 1 185 ? 44.355 -14.891 52.049 1.00 38.69 185 GLN A CA 1
ATOM 1404 C C . GLN A 1 185 ? 44.261 -16.143 52.929 1.00 38.69 185 GLN A C 1
ATOM 1406 O O . GLN A 1 185 ? 44.545 -16.064 54.124 1.00 38.69 185 GLN A O 1
ATOM 1411 N N . THR A 1 186 ? 44.054 -17.317 52.329 1.00 29.59 186 THR A N 1
ATOM 1412 C CA . THR A 1 186 ? 44.960 -18.453 52.575 1.00 29.59 186 THR A CA 1
ATOM 1413 C C . THR A 1 186 ? 44.963 -19.410 51.383 1.00 29.59 186 THR A C 1
ATOM 1415 O O . THR A 1 186 ? 43.919 -19.845 50.903 1.00 29.59 186 THR A O 1
ATOM 1418 N N . ASP A 1 187 ? 46.174 -19.700 50.920 1.00 33.00 187 ASP A N 1
ATOM 1419 C CA . ASP A 1 187 ? 46.548 -20.697 49.925 1.00 33.00 187 ASP A CA 1
ATOM 1420 C C . ASP A 1 187 ? 46.143 -22.127 50.320 1.00 33.00 187 ASP A C 1
ATOM 1422 O O . ASP A 1 187 ? 46.158 -22.464 51.502 1.00 33.00 187 ASP A O 1
ATOM 1426 N N . THR A 1 188 ? 45.905 -23.003 49.334 1.00 33.56 188 THR A N 1
ATOM 1427 C CA . THR A 1 188 ? 46.657 -24.269 49.160 1.00 33.56 188 THR A CA 1
ATOM 1428 C C . THR A 1 188 ? 46.332 -24.916 47.802 1.00 33.56 188 THR A C 1
ATOM 1430 O O . THR A 1 188 ? 45.214 -25.339 47.536 1.00 33.56 188 THR A O 1
ATOM 1433 N N . ALA A 1 189 ? 47.369 -24.968 46.962 1.00 36.75 189 ALA A N 1
ATOM 1434 C CA . ALA A 1 189 ? 47.723 -25.957 45.941 1.00 36.75 189 ALA A CA 1
ATOM 1435 C C . ALA A 1 189 ? 46.686 -27.005 45.468 1.00 36.75 189 ALA A C 1
ATOM 1437 O O . ALA A 1 189 ? 46.346 -27.924 46.206 1.00 36.75 189 ALA A O 1
ATOM 1438 N N . ASN A 1 190 ? 46.446 -27.057 44.150 1.00 34.84 190 ASN A N 1
ATOM 1439 C CA . ASN A 1 190 ? 47.039 -28.144 43.364 1.00 34.84 190 ASN A CA 1
ATOM 1440 C C . ASN A 1 190 ? 47.241 -27.757 41.890 1.00 34.84 190 ASN A C 1
ATOM 1442 O O . ASN A 1 190 ? 46.444 -27.051 41.280 1.00 34.84 190 ASN A O 1
ATOM 1446 N N . LYS A 1 191 ? 48.366 -28.213 41.353 1.00 38.72 191 LYS A N 1
ATOM 1447 C CA . LYS A 1 191 ? 48.977 -27.846 40.077 1.00 38.72 191 LYS A CA 1
ATOM 1448 C C . LYS A 1 191 ? 48.872 -29.055 39.142 1.00 38.72 191 LYS A C 1
ATOM 1450 O O . LYS A 1 191 ? 49.101 -30.168 39.607 1.00 38.72 191 LYS A O 1
ATOM 1455 N N . THR A 1 192 ? 48.720 -28.802 37.839 1.00 32.22 192 THR A N 1
ATOM 1456 C CA . THR A 1 192 ? 49.499 -29.428 36.738 1.00 32.22 192 THR A CA 1
ATOM 1457 C C . THR A 1 192 ? 48.688 -30.054 35.589 1.00 32.22 192 THR A C 1
ATOM 1459 O O . THR A 1 192 ? 47.917 -30.984 35.781 1.00 32.22 192 THR A O 1
ATOM 1462 N N . ALA A 1 193 ? 49.054 -29.568 34.393 1.00 34.81 193 ALA A N 1
ATOM 1463 C CA . ALA A 1 193 ? 49.130 -30.210 33.073 1.00 34.81 193 ALA A CA 1
ATOM 1464 C C . ALA A 1 193 ? 47.886 -30.322 32.171 1.00 34.81 193 ALA A C 1
ATOM 1466 O O . ALA A 1 193 ? 47.123 -31.279 32.211 1.00 34.81 193 ALA A O 1
ATOM 1467 N N . THR A 1 194 ? 47.847 -29.392 31.210 1.00 44.59 194 THR A N 1
ATOM 1468 C CA . THR A 1 194 ? 47.590 -29.620 29.773 1.00 44.59 194 THR A CA 1
ATOM 1469 C C . THR A 1 194 ? 48.367 -30.846 29.251 1.00 44.59 194 THR A C 1
ATOM 1471 O O . THR A 1 194 ? 49.512 -31.041 29.670 1.00 44.59 194 THR A O 1
ATOM 1474 N N . PRO A 1 195 ? 47.817 -31.630 28.301 1.00 53.12 195 PRO A N 1
ATOM 1475 C CA . PRO A 1 195 ? 48.133 -31.365 26.890 1.00 53.12 195 PRO A CA 1
ATOM 1476 C C . PRO A 1 195 ? 46.985 -31.629 25.883 1.00 53.12 195 PRO A C 1
ATOM 1478 O O . PRO A 1 195 ? 46.132 -32.489 26.070 1.00 53.12 195 PRO A O 1
ATOM 1481 N N . SER A 1 196 ? 47.033 -30.872 24.782 1.00 45.47 196 SER A N 1
ATOM 1482 C CA . SER A 1 196 ? 46.529 -31.200 23.428 1.00 45.47 196 SER A CA 1
ATOM 1483 C C . SER A 1 196 ? 47.210 -32.495 22.919 1.00 45.47 196 SER A C 1
ATOM 1485 O O . SER A 1 196 ? 48.367 -32.675 23.316 1.00 45.47 196 SER A O 1
ATOM 1487 N N . PRO A 1 197 ? 46.616 -33.389 22.081 1.00 52.75 197 PRO A N 1
ATOM 1488 C CA . PRO A 1 197 ? 46.334 -33.098 20.658 1.00 52.75 197 PRO A CA 1
ATOM 1489 C C . PRO A 1 197 ? 45.168 -33.869 19.959 1.00 52.75 197 PRO A C 1
ATOM 1491 O O . PRO A 1 197 ? 44.733 -34.922 20.402 1.00 52.75 197 PRO A O 1
ATOM 1494 N N . GLU A 1 198 ? 44.688 -33.282 18.852 1.00 42.69 198 GLU A N 1
ATOM 1495 C CA . GLU A 1 198 ? 44.538 -33.810 17.467 1.00 42.69 198 GLU A CA 1
ATOM 1496 C C . GLU A 1 198 ? 43.957 -35.215 17.120 1.00 42.69 198 GLU A C 1
ATOM 1498 O O . GLU A 1 198 ? 44.190 -36.211 17.796 1.00 42.69 198 GLU A O 1
ATOM 1503 N N . SER A 1 199 ? 43.350 -35.265 15.913 1.00 36.44 199 SER A N 1
ATOM 1504 C CA . SER A 1 199 ? 42.871 -36.384 15.049 1.00 36.44 199 SER A CA 1
ATOM 1505 C C . SER A 1 199 ? 41.384 -36.782 15.192 1.00 36.44 199 SER A C 1
ATOM 1507 O O . SER A 1 199 ? 40.902 -37.039 16.286 1.00 36.44 199 SER A O 1
ATOM 1509 N N . SER A 1 200 ? 40.528 -36.607 14.167 1.00 45.75 200 SER A N 1
ATOM 1510 C CA . SER A 1 200 ? 40.392 -37.321 12.868 1.00 45.75 200 SER A CA 1
ATOM 1511 C C . SER A 1 200 ? 40.015 -38.800 13.034 1.00 45.75 200 SER A C 1
ATOM 1513 O O . SER A 1 200 ? 40.705 -39.520 13.751 1.00 45.75 200 SER A O 1
ATOM 1515 N N . PRO A 1 201 ? 38.955 -39.277 12.352 1.00 55.00 201 PRO A N 1
ATOM 1516 C CA . PRO A 1 201 ? 39.228 -40.272 11.314 1.00 55.00 201 PRO A CA 1
ATOM 1517 C C . PRO A 1 201 ? 38.347 -40.175 10.058 1.00 55.00 201 PRO A C 1
ATOM 1519 O O . PRO A 1 201 ? 37.210 -39.701 10.068 1.00 55.00 201 PRO A O 1
ATOM 1522 N N . ALA A 1 202 ? 38.910 -40.720 8.981 1.00 42.38 202 ALA A N 1
ATOM 1523 C CA . ALA A 1 202 ? 38.318 -40.963 7.677 1.00 42.38 202 ALA A CA 1
ATOM 1524 C C . ALA A 1 202 ? 38.248 -42.485 7.407 1.00 42.38 202 ALA A C 1
ATOM 1526 O O . ALA A 1 202 ? 39.196 -43.192 7.732 1.00 42.38 202 ALA A O 1
ATOM 1527 N N . VAL A 1 203 ? 37.154 -42.906 6.750 1.00 49.16 203 VAL A N 1
ATOM 1528 C CA . VAL A 1 203 ? 36.987 -44.020 5.777 1.00 49.16 203 VAL A CA 1
ATOM 1529 C C . VAL A 1 203 ? 37.200 -45.480 6.225 1.00 49.16 203 VAL A C 1
ATOM 1531 O O . VAL A 1 203 ? 38.229 -45.816 6.793 1.00 49.16 203 VAL A O 1
ATOM 1534 N N . THR A 1 204 ? 36.243 -46.356 5.859 1.00 36.00 204 THR A N 1
ATOM 1535 C CA . THR A 1 204 ? 36.373 -47.705 5.219 1.00 36.00 204 THR A CA 1
ATOM 1536 C C . THR A 1 204 ? 34.943 -48.287 5.129 1.00 36.00 204 THR A C 1
ATOM 1538 O O . THR A 1 204 ? 34.273 -48.411 6.147 1.00 36.00 204 THR A O 1
ATOM 1541 N N . GLU A 1 205 ? 34.289 -48.324 3.964 1.00 43.06 205 GLU A N 1
ATOM 1542 C CA . GLU A 1 205 ? 34.325 -49.384 2.934 1.00 43.06 205 GLU A CA 1
ATOM 1543 C C . GLU A 1 205 ? 33.796 -50.743 3.440 1.00 43.06 205 GLU A C 1
ATOM 1545 O O . GLU A 1 205 ? 34.472 -51.466 4.165 1.00 43.06 205 GLU A O 1
ATOM 1550 N N . GLN A 1 206 ? 32.576 -51.111 3.032 1.00 41.59 206 GLN A N 1
ATOM 1551 C CA . GLN A 1 206 ? 32.139 -52.506 3.068 1.00 41.59 206 GLN A CA 1
ATOM 1552 C C . GLN A 1 206 ? 31.217 -52.804 1.882 1.00 41.59 206 GLN A C 1
ATOM 1554 O O . GLN A 1 206 ? 30.024 -52.507 1.869 1.00 41.59 206 GLN A O 1
ATOM 1559 N N . GLN A 1 207 ? 31.851 -53.370 0.862 1.00 42.88 207 GLN A N 1
ATOM 1560 C CA . GLN A 1 207 ? 31.277 -54.092 -0.260 1.00 42.88 207 GLN A CA 1
ATOM 1561 C C . GLN A 1 207 ? 30.996 -55.530 0.202 1.00 42.88 207 GLN A C 1
ATOM 1563 O O . GLN A 1 207 ? 31.861 -56.158 0.813 1.00 42.88 207 GLN A O 1
ATOM 1568 N N . ALA A 1 208 ? 29.806 -56.055 -0.084 1.00 52.72 208 ALA A N 1
ATOM 1569 C CA . ALA A 1 208 ? 29.511 -57.480 0.021 1.00 52.72 208 ALA A CA 1
ATOM 1570 C C . ALA A 1 208 ? 28.722 -57.925 -1.214 1.00 52.72 208 ALA A C 1
ATOM 1572 O O . ALA A 1 208 ? 27.797 -57.250 -1.666 1.00 52.72 208 ALA A O 1
ATOM 1573 N N . GLU A 1 209 ? 29.195 -59.032 -1.768 1.00 47.22 209 GLU A N 1
ATOM 1574 C CA . GLU A 1 209 ? 28.838 -59.636 -3.040 1.00 47.22 209 GLU A CA 1
ATOM 1575 C C . GLU A 1 209 ? 27.471 -60.342 -3.050 1.00 47.22 209 GLU A C 1
ATOM 1577 O O . GLU A 1 209 ? 26.860 -60.655 -2.031 1.00 47.22 209 GLU A O 1
ATOM 1582 N N . VAL A 1 210 ? 27.063 -60.600 -4.289 1.00 55.69 210 VAL A N 1
ATOM 1583 C CA . VAL A 1 210 ? 25.957 -61.402 -4.823 1.00 55.69 210 VAL A CA 1
ATOM 1584 C C . VAL A 1 210 ? 25.953 -62.846 -4.275 1.00 55.69 210 VAL A C 1
ATOM 1586 O O . VAL A 1 210 ? 27.011 -63.389 -3.962 1.00 55.69 210 VAL A O 1
ATOM 1589 N N . PRO A 1 211 ? 24.788 -63.522 -4.251 1.00 55.81 211 PRO A N 1
ATOM 1590 C CA . PRO A 1 211 ? 24.677 -64.724 -5.084 1.00 55.81 211 PRO A CA 1
ATOM 1591 C C . PRO A 1 211 ? 23.379 -64.798 -5.909 1.00 55.81 211 PRO A C 1
ATOM 1593 O O . PRO A 1 211 ? 22.293 -64.431 -5.465 1.00 55.81 211 PRO A O 1
ATOM 1596 N N . SER A 1 212 ? 23.562 -65.298 -7.131 1.00 52.12 212 SER A N 1
ATOM 1597 C CA . SER A 1 212 ? 22.569 -65.746 -8.110 1.00 52.12 212 SER A CA 1
ATOM 1598 C C . SER A 1 212 ? 21.790 -66.993 -7.653 1.00 52.12 212 SER A C 1
ATOM 1600 O O . SER A 1 212 ? 22.190 -67.642 -6.691 1.00 52.12 212 SER A O 1
ATOM 1602 N N . GLU A 1 213 ? 20.812 -67.387 -8.493 1.00 49.91 213 GLU A N 1
ATOM 1603 C CA . GLU A 1 213 ? 20.421 -68.791 -8.793 1.00 49.91 213 GLU A CA 1
ATOM 1604 C C . GLU A 1 213 ? 19.267 -69.368 -7.929 1.00 49.91 213 GLU A C 1
ATOM 1606 O O . GLU A 1 213 ? 19.303 -69.241 -6.715 1.00 49.91 213 GLU A O 1
ATOM 1611 N N . VAL A 1 214 ? 18.194 -70.038 -8.390 1.00 45.88 214 VAL A N 1
ATOM 1612 C CA . VAL A 1 214 ? 17.537 -70.380 -9.678 1.00 45.88 214 VAL A CA 1
ATOM 1613 C C . VAL A 1 214 ? 16.163 -71.034 -9.329 1.00 45.88 214 VAL A C 1
ATOM 1615 O O . VAL A 1 214 ? 15.980 -71.454 -8.190 1.00 45.88 214 VAL A O 1
ATOM 1618 N N . GLU A 1 215 ? 15.254 -71.170 -10.318 1.00 43.28 215 GLU A N 1
ATOM 1619 C CA . GLU A 1 215 ? 14.115 -72.140 -10.396 1.00 43.28 215 GLU A CA 1
ATOM 1620 C C . GLU A 1 215 ? 12.839 -71.877 -9.544 1.00 43.28 215 GLU A C 1
ATOM 1622 O O . GLU A 1 215 ? 12.926 -71.473 -8.397 1.00 43.28 215 GLU A O 1
ATOM 1627 N N . VAL A 1 216 ? 11.579 -72.080 -9.977 1.00 40.47 216 VAL A N 1
ATOM 1628 C CA . VAL A 1 216 ? 10.937 -72.738 -11.141 1.00 40.47 216 VAL A CA 1
ATOM 1629 C C . VAL A 1 216 ? 9.550 -72.083 -11.403 1.00 40.47 216 VAL A C 1
ATOM 1631 O O . VAL A 1 216 ? 8.885 -71.635 -10.471 1.00 40.47 216 VAL A O 1
ATOM 1634 N N . LEU A 1 217 ? 9.114 -72.107 -12.673 1.00 57.12 217 LEU A N 1
ATOM 1635 C CA . LEU A 1 217 ? 7.732 -72.134 -13.232 1.00 57.12 217 LEU A CA 1
ATOM 1636 C C . LEU A 1 217 ? 6.730 -73.080 -12.486 1.00 57.12 217 LEU A C 1
ATOM 1638 O O . LEU A 1 217 ? 7.204 -73.817 -11.624 1.00 57.12 217 LEU A O 1
ATOM 1642 N N . PRO A 1 218 ? 5.405 -73.205 -12.820 1.00 59.91 218 PRO A N 1
ATOM 1643 C CA . PRO A 1 218 ? 4.690 -72.827 -14.066 1.00 59.91 218 PRO A CA 1
ATOM 1644 C C . PRO A 1 218 ? 3.251 -72.245 -13.927 1.00 59.91 218 PRO A C 1
ATOM 1646 O O . PRO A 1 218 ? 2.587 -72.443 -12.915 1.00 59.91 218 PRO A O 1
ATOM 1649 N N . ALA A 1 219 ? 2.732 -71.626 -15.003 1.00 38.28 219 ALA A N 1
ATOM 1650 C CA . ALA A 1 219 ? 1.428 -71.949 -15.633 1.00 38.28 219 ALA A CA 1
ATOM 1651 C C . ALA A 1 219 ? 1.053 -70.942 -16.751 1.00 38.28 219 ALA A C 1
ATOM 1653 O O . ALA A 1 219 ? 0.688 -69.799 -16.490 1.00 38.28 219 ALA A O 1
ATOM 1654 N N . GLU A 1 220 ? 1.109 -71.409 -17.999 1.00 52.81 220 GLU A N 1
ATOM 1655 C CA . GLU A 1 220 ? 0.282 -70.963 -19.141 1.00 52.81 220 GLU A CA 1
ATOM 1656 C C . GLU A 1 220 ? -1.085 -71.700 -19.085 1.00 52.81 220 GLU A C 1
ATOM 1658 O O . GLU A 1 220 ? -1.185 -72.668 -18.323 1.00 52.81 220 GLU A O 1
ATOM 1663 N N . PRO A 1 221 ? -2.102 -71.431 -19.938 1.00 53.59 221 PRO A N 1
ATOM 1664 C CA . PRO A 1 221 ? -2.349 -70.291 -20.830 1.00 53.59 221 PRO A CA 1
ATOM 1665 C C . PRO A 1 221 ? -3.789 -69.727 -20.689 1.00 53.59 221 PRO A C 1
ATOM 1667 O O . PRO A 1 221 ? -4.710 -70.395 -20.215 1.00 53.59 221 PRO A O 1
ATOM 1670 N N . SER A 1 222 ? -4.055 -68.521 -21.193 1.00 43.75 222 SER A N 1
ATOM 1671 C CA . SER A 1 222 ? -5.416 -68.154 -21.618 1.00 43.75 222 SER A CA 1
ATOM 1672 C C . SER A 1 222 ? -5.380 -67.218 -22.818 1.00 43.75 222 SER A C 1
ATOM 1674 O O . SER A 1 222 ? -4.786 -66.144 -22.791 1.00 43.75 222 SER A O 1
ATOM 1676 N N . ALA A 1 223 ? -6.001 -67.714 -23.882 1.00 62.00 223 ALA A N 1
ATOM 1677 C CA . ALA A 1 223 ? -6.152 -67.118 -25.195 1.00 62.00 223 ALA A CA 1
ATOM 1678 C C . ALA A 1 223 ? -6.974 -65.819 -25.182 1.00 62.00 223 ALA A C 1
ATOM 1680 O O . ALA A 1 223 ? -7.857 -65.651 -24.339 1.00 62.00 223 ALA A O 1
ATOM 1681 N N . PRO A 1 224 ? -6.789 -64.968 -26.201 1.00 54.81 224 PRO A N 1
ATOM 1682 C CA . PRO A 1 224 ? -7.881 -64.161 -26.732 1.00 54.81 224 PRO A CA 1
ATOM 1683 C C . PRO A 1 224 ? -8.231 -64.559 -28.170 1.00 54.81 224 PRO A C 1
ATOM 1685 O O . PRO A 1 224 ? -7.380 -64.947 -28.966 1.00 54.81 224 PRO A O 1
ATOM 1688 N N . ALA A 1 225 ? -9.527 -64.475 -28.446 1.00 49.22 225 ALA A N 1
ATOM 1689 C CA . ALA A 1 225 ? -10.239 -65.034 -29.580 1.00 49.22 225 ALA A CA 1
ATOM 1690 C C . ALA A 1 225 ? -9.920 -64.409 -30.952 1.00 49.22 225 ALA A C 1
ATOM 1692 O O . ALA A 1 225 ? -9.518 -63.253 -31.073 1.00 49.22 225 ALA A O 1
ATOM 1693 N N . GLU A 1 226 ? -10.181 -65.223 -31.974 1.00 55.19 226 GLU A N 1
ATOM 1694 C CA . GLU A 1 226 ? -10.236 -64.904 -33.401 1.00 55.19 226 GLU A CA 1
ATOM 1695 C C . GLU A 1 226 ? -11.342 -63.886 -33.785 1.00 55.19 226 GLU A C 1
ATOM 1697 O O . GLU A 1 226 ? -12.244 -63.606 -32.990 1.00 55.19 226 GLU A O 1
ATOM 1702 N N . PRO A 1 227 ? -11.279 -63.335 -35.018 1.00 63.47 227 PRO A N 1
ATOM 1703 C CA . PRO A 1 227 ? -12.043 -62.178 -35.477 1.00 63.47 227 PRO A CA 1
ATOM 1704 C C . PRO A 1 227 ? -13.414 -62.554 -36.066 1.00 63.47 227 PRO A C 1
ATOM 1706 O O . PRO A 1 227 ? -13.669 -63.690 -36.457 1.00 63.47 227 PRO A O 1
ATOM 1709 N N . THR A 1 228 ? -14.317 -61.579 -36.182 1.00 47.03 228 THR A N 1
ATOM 1710 C CA . THR A 1 228 ? -15.620 -61.702 -36.868 1.00 47.03 228 THR A CA 1
ATOM 1711 C C . THR A 1 228 ? -16.010 -60.321 -37.445 1.00 47.03 228 THR A C 1
ATOM 1713 O O . THR A 1 228 ? -15.585 -59.312 -36.882 1.00 47.03 228 THR A O 1
ATOM 1716 N N . PRO A 1 229 ? -16.702 -60.250 -38.604 1.00 55.03 229 PRO A N 1
ATOM 1717 C CA . PRO A 1 229 ? -16.223 -59.495 -39.767 1.00 55.03 229 PRO A CA 1
ATOM 1718 C C . PRO A 1 229 ? -16.931 -58.159 -40.072 1.00 55.03 229 PRO A C 1
ATOM 1720 O O . PRO A 1 229 ? -18.004 -57.850 -39.562 1.00 55.03 229 PRO A O 1
ATOM 1723 N N . GLU A 1 230 ? -16.290 -57.430 -40.991 1.00 52.53 230 GLU A N 1
ATOM 1724 C CA . GLU A 1 230 ? -16.731 -56.281 -41.802 1.00 52.53 230 GLU A CA 1
ATOM 1725 C C . GLU A 1 230 ? -18.084 -56.512 -42.515 1.00 52.53 230 GLU A C 1
ATOM 1727 O O . GLU A 1 230 ? -18.369 -57.639 -42.937 1.00 52.53 230 GLU A O 1
ATOM 1732 N N . PRO A 1 231 ? -18.940 -55.475 -42.653 1.00 54.16 231 PRO A N 1
ATOM 1733 C CA . PRO A 1 231 ? -19.230 -54.902 -43.989 1.00 54.16 231 PRO A CA 1
ATOM 1734 C C . PRO A 1 231 ? -19.655 -53.401 -43.946 1.00 54.16 231 PRO A C 1
ATOM 1736 O O . PRO A 1 231 ? -19.876 -52.855 -42.867 1.00 54.16 231 PRO A O 1
ATOM 1739 N N . PRO A 1 232 ? -19.993 -52.750 -45.078 1.00 60.09 232 PRO A N 1
ATOM 1740 C CA . PRO A 1 232 ? -19.218 -52.536 -46.299 1.00 60.09 232 PRO A CA 1
ATOM 1741 C C . PRO A 1 232 ? -19.093 -51.031 -46.657 1.00 60.09 232 PRO A C 1
ATOM 1743 O O . PRO A 1 232 ? -19.862 -50.185 -46.206 1.00 60.09 232 PRO A O 1
ATOM 1746 N N . ALA A 1 233 ? -18.138 -50.714 -47.533 1.00 53.03 233 ALA A N 1
ATOM 1747 C CA . ALA A 1 233 ? -17.897 -49.385 -48.092 1.00 53.03 233 ALA A CA 1
ATOM 1748 C C . ALA A 1 233 ? -19.130 -48.761 -48.781 1.00 53.03 233 ALA A C 1
ATOM 1750 O O . ALA A 1 233 ? -19.706 -49.360 -49.692 1.00 53.03 233 ALA A O 1
ATOM 1751 N N . GLU A 1 234 ? -19.454 -47.515 -48.421 1.00 54.03 234 GLU A N 1
ATOM 1752 C CA . GLU A 1 234 ? -20.386 -46.654 -49.154 1.00 54.03 234 GLU A CA 1
ATOM 1753 C C . GLU A 1 234 ? -19.645 -45.449 -49.753 1.00 54.03 234 GLU A C 1
ATOM 1755 O O . GLU A 1 234 ? -18.682 -44.916 -49.204 1.00 54.03 234 GLU A O 1
ATOM 1760 N N . GLN A 1 235 ? -20.047 -45.129 -50.977 1.00 44.09 235 GLN A N 1
ATOM 1761 C CA . GLN A 1 235 ? -19.240 -44.546 -52.034 1.00 44.09 235 GLN A CA 1
ATOM 1762 C C . GLN A 1 235 ? -19.094 -43.024 -51.948 1.00 44.09 235 GLN A C 1
ATOM 1764 O O . GLN A 1 235 ? -19.993 -42.296 -51.535 1.00 44.09 235 GLN A O 1
ATOM 1769 N N . ALA A 1 236 ? -17.966 -42.555 -52.480 1.00 51.25 236 ALA A N 1
ATOM 1770 C CA . ALA A 1 236 ? -17.727 -41.170 -52.845 1.00 51.25 236 ALA A CA 1
ATOM 1771 C C . ALA A 1 236 ? -18.801 -40.641 -53.814 1.00 51.25 236 ALA A C 1
ATOM 1773 O O . ALA A 1 236 ? -19.016 -41.208 -54.887 1.00 51.25 236 ALA A O 1
ATOM 1774 N N . GLN A 1 237 ? -19.398 -39.499 -53.472 1.00 44.41 237 GLN A N 1
ATOM 1775 C CA . GLN A 1 237 ? -20.086 -38.630 -54.424 1.00 44.41 237 GLN A CA 1
ATOM 1776 C C . GLN A 1 237 ? -19.391 -37.268 -54.474 1.00 44.41 237 GLN A C 1
ATOM 1778 O O . GLN A 1 237 ? -19.023 -36.686 -53.455 1.00 44.41 237 GLN A O 1
ATOM 1783 N N . ALA A 1 238 ? -19.178 -36.803 -55.703 1.00 52.88 238 ALA A N 1
ATOM 1784 C CA . ALA A 1 238 ? -18.574 -35.526 -56.045 1.00 52.88 238 ALA A CA 1
ATOM 1785 C C . ALA A 1 238 ? -19.471 -34.339 -55.637 1.00 52.88 238 ALA A C 1
ATOM 1787 O O . ALA A 1 238 ? -20.696 -34.447 -55.728 1.00 52.88 238 ALA A O 1
ATOM 1788 N N . PRO A 1 239 ? -18.901 -33.183 -55.256 1.00 60.62 239 PRO A N 1
ATOM 1789 C CA . PRO A 1 239 ? -19.686 -31.982 -55.010 1.00 60.62 239 PRO A CA 1
ATOM 1790 C C . PRO A 1 239 ? -20.157 -31.341 -56.326 1.00 60.62 239 PRO A C 1
ATOM 1792 O O . PRO A 1 239 ? -19.367 -31.034 -57.219 1.00 60.62 239 PRO A O 1
ATOM 1795 N N . VAL A 1 240 ? -21.471 -31.129 -56.421 1.00 54.22 240 VAL A N 1
ATOM 1796 C CA . VAL A 1 240 ? -22.154 -30.330 -57.452 1.00 54.22 240 VAL A CA 1
ATOM 1797 C C . VAL A 1 240 ? -21.923 -28.834 -57.159 1.00 54.22 240 VAL A C 1
ATOM 1799 O O . VAL A 1 240 ? -21.958 -28.447 -55.989 1.00 54.22 240 VAL A O 1
ATOM 1802 N N . PRO A 1 241 ? -21.692 -27.974 -58.172 1.00 56.81 241 PRO A N 1
ATOM 1803 C CA . PRO A 1 241 ? -21.406 -26.558 -57.965 1.00 56.81 241 PRO A CA 1
ATOM 1804 C C . PRO A 1 241 ? -22.698 -25.786 -57.675 1.00 56.81 241 PRO A C 1
ATOM 1806 O O . PRO A 1 241 ? -23.648 -25.835 -58.456 1.00 56.81 241 PRO A O 1
ATOM 1809 N N . VAL A 1 242 ? -22.726 -25.042 -56.570 1.00 54.38 242 VAL A N 1
ATOM 1810 C CA . VAL A 1 242 ? -23.828 -24.134 -56.236 1.00 54.38 242 VAL A CA 1
ATOM 1811 C C . VAL A 1 242 ? -23.288 -22.716 -56.099 1.00 54.38 242 VAL A C 1
ATOM 1813 O O . VAL A 1 242 ? -22.590 -22.394 -55.146 1.00 54.38 242 VAL A O 1
ATOM 1816 N N . GLY A 1 243 ? -23.652 -21.897 -57.087 1.00 39.50 243 GLY A N 1
ATOM 1817 C CA . GLY A 1 243 ? -24.254 -20.582 -56.874 1.00 39.50 243 GLY A CA 1
ATOM 1818 C C . GLY A 1 243 ? -23.414 -19.515 -56.185 1.00 39.50 243 GLY A C 1
ATOM 1819 O O . GLY A 1 243 ? -23.516 -19.315 -54.981 1.00 39.50 243 GLY A O 1
ATOM 1820 N N . GLU A 1 244 ? -22.702 -18.756 -57.008 1.00 47.22 244 GLU A N 1
ATOM 1821 C CA . GLU A 1 244 ? -22.308 -17.363 -56.797 1.00 47.22 244 GLU A CA 1
ATOM 1822 C C . GLU A 1 244 ? -23.491 -16.492 -56.317 1.00 47.22 244 GLU A C 1
ATOM 1824 O O . GLU A 1 244 ? -24.537 -16.468 -56.973 1.00 47.22 244 GLU A O 1
ATOM 1829 N N . PRO A 1 245 ? -23.340 -15.726 -55.221 1.00 49.94 245 PRO A N 1
ATOM 1830 C CA . PRO A 1 245 ? -24.094 -14.504 -55.024 1.00 49.94 245 PRO A CA 1
ATOM 1831 C C . PRO A 1 245 ? -23.199 -13.287 -55.286 1.00 49.94 245 PRO A C 1
ATOM 1833 O O . PRO A 1 245 ? -22.221 -13.018 -54.589 1.00 49.94 245 PRO A O 1
ATOM 1836 N N . THR A 1 246 ? -23.601 -12.551 -56.315 1.00 45.28 246 THR A N 1
ATOM 1837 C CA . THR A 1 246 ? -23.214 -11.191 -56.692 1.00 45.28 246 THR A CA 1
ATOM 1838 C C . THR A 1 246 ? -23.129 -10.236 -55.484 1.00 45.28 246 THR A C 1
ATOM 1840 O O . THR A 1 246 ? -24.004 -10.282 -54.615 1.00 45.28 246 THR A O 1
ATOM 1843 N N . PRO A 1 247 ? -22.140 -9.322 -55.429 1.00 52.72 247 PRO A N 1
ATOM 1844 C CA . PRO A 1 247 ? -21.990 -8.371 -54.329 1.00 52.72 247 PRO A CA 1
ATOM 1845 C C . PRO A 1 247 ? -22.962 -7.187 -54.471 1.00 52.72 247 PRO A C 1
ATOM 1847 O O . PRO A 1 247 ? -23.151 -6.693 -55.586 1.00 52.72 247 PRO A O 1
ATOM 1850 N N . PRO A 1 248 ? -23.529 -6.648 -53.376 1.00 49.44 248 PRO A N 1
ATOM 1851 C CA . PRO A 1 248 ? -24.043 -5.295 -53.387 1.00 49.44 248 PRO A CA 1
ATOM 1852 C C . PRO A 1 248 ? -22.944 -4.297 -53.004 1.00 49.44 248 PRO A C 1
ATOM 1854 O O . PRO A 1 248 ? -22.139 -4.509 -52.099 1.00 49.44 248 PRO A O 1
ATOM 1857 N N . ALA A 1 249 ? -22.960 -3.222 -53.778 1.00 38.50 249 ALA A N 1
ATOM 1858 C CA . ALA A 1 249 ? -22.077 -2.077 -53.825 1.00 38.50 249 ALA A CA 1
ATOM 1859 C C . ALA A 1 249 ? -21.755 -1.384 -52.489 1.00 38.50 249 ALA A C 1
ATOM 1861 O O . ALA A 1 249 ? -22.555 -1.334 -51.556 1.00 38.50 249 ALA A O 1
ATOM 1862 N N . GLU A 1 250 ? -20.583 -0.745 -52.513 1.00 46.12 250 GLU A N 1
ATOM 1863 C CA . GLU A 1 250 ? -20.198 0.420 -51.721 1.00 46.12 250 GLU A CA 1
ATOM 1864 C C . GLU A 1 250 ? -21.336 1.446 -51.599 1.00 46.12 250 GLU A C 1
ATOM 1866 O O . GLU A 1 250 ? -21.957 1.813 -52.600 1.00 46.12 250 GLU A O 1
ATOM 1871 N N . ASN A 1 251 ? -21.564 1.956 -50.384 1.00 36.06 251 ASN A N 1
ATOM 1872 C CA . ASN A 1 251 ? -21.500 3.391 -50.081 1.00 36.06 251 ASN A CA 1
ATOM 1873 C C . ASN A 1 251 ? -21.828 3.688 -48.606 1.00 36.06 251 ASN A C 1
ATOM 1875 O O . ASN A 1 251 ? -22.662 3.032 -47.990 1.00 36.06 251 ASN A O 1
ATOM 1879 N N . ASN A 1 252 ? -21.218 4.778 -48.133 1.00 35.06 252 ASN A N 1
ATOM 1880 C CA . ASN A 1 252 ? -21.522 5.581 -46.941 1.00 35.06 252 ASN A CA 1
ATOM 1881 C C . ASN A 1 252 ? -20.844 5.218 -45.611 1.00 35.06 252 ASN A C 1
ATOM 1883 O O . ASN A 1 252 ? -21.380 4.567 -44.721 1.00 35.06 252 ASN A O 1
ATOM 1887 N N . LEU A 1 253 ? -19.640 5.781 -45.497 1.00 48.53 253 LEU A N 1
ATOM 1888 C CA . LEU A 1 253 ? -19.189 6.679 -44.432 1.00 48.53 253 LEU A CA 1
ATOM 1889 C C . LEU A 1 253 ? -20.311 7.259 -43.539 1.00 48.53 253 LEU A C 1
ATOM 1891 O O . LEU A 1 253 ? -20.875 8.292 -43.877 1.00 48.53 253 LEU A O 1
ATOM 1895 N N . GLU A 1 254 ? -20.537 6.671 -42.363 1.00 35.75 254 GLU A N 1
ATOM 1896 C CA . GLU A 1 254 ? -21.040 7.378 -41.177 1.00 35.75 254 GLU A CA 1
ATOM 1897 C C . GLU A 1 254 ? -20.366 6.817 -39.910 1.00 35.75 254 GLU A C 1
ATOM 1899 O O . GLU A 1 254 ? -20.246 5.612 -39.695 1.00 35.75 254 GLU A O 1
ATOM 1904 N N . THR A 1 255 ? -19.858 7.733 -39.093 1.00 48.16 255 THR A N 1
ATOM 1905 C CA . THR A 1 255 ? -19.226 7.532 -37.782 1.00 48.16 255 THR A CA 1
ATOM 1906 C C . THR A 1 255 ? -20.139 6.831 -36.770 1.00 48.16 255 THR A C 1
ATOM 1908 O O . THR A 1 255 ? -21.303 7.216 -36.676 1.00 48.16 255 THR A O 1
ATOM 1911 N N . PRO A 1 256 ? -19.601 5.985 -35.866 1.00 37.22 256 PRO A N 1
ATOM 1912 C CA . PRO A 1 256 ? -20.258 5.748 -34.588 1.00 37.22 256 PRO A CA 1
ATOM 1913 C C . PRO A 1 256 ? -19.371 6.164 -33.410 1.00 37.22 256 PRO A C 1
ATOM 1915 O O . PRO A 1 256 ? -18.446 5.469 -32.991 1.00 37.22 256 PRO A O 1
ATOM 1918 N N . VAL A 1 257 ? -19.742 7.298 -32.819 1.00 47.44 257 VAL A N 1
ATOM 1919 C CA . VAL A 1 257 ? -19.573 7.556 -31.390 1.00 47.44 257 VAL A CA 1
ATOM 1920 C C . VAL A 1 257 ? -20.521 6.594 -30.666 1.00 47.44 257 VAL A C 1
ATOM 1922 O O . VAL A 1 257 ? -21.715 6.853 -30.608 1.00 47.44 257 VAL A O 1
ATOM 1925 N N . SER A 1 258 ? -20.024 5.446 -30.201 1.00 38.66 258 SER A N 1
ATOM 1926 C CA . SER A 1 258 ? -20.669 4.583 -29.193 1.00 38.66 258 SER A CA 1
ATOM 1927 C C . SER A 1 258 ? -19.798 3.347 -28.954 1.00 38.66 258 SER A C 1
ATOM 1929 O O . SER A 1 258 ? -19.960 2.307 -29.590 1.00 38.66 258 SER A O 1
ATOM 1931 N N . PHE A 1 259 ? -18.844 3.458 -28.032 1.00 37.38 259 PHE A N 1
ATOM 1932 C CA . PHE A 1 259 ? -18.158 2.297 -27.456 1.00 37.38 259 PHE A CA 1
ATOM 1933 C C . PHE A 1 259 ? -18.107 2.436 -25.930 1.00 37.38 259 PHE A C 1
ATOM 1935 O O . PHE A 1 259 ? -17.063 2.328 -25.300 1.00 37.38 259 PHE A O 1
ATOM 1942 N N . LEU A 1 260 ? -19.260 2.756 -25.336 1.00 38.41 260 LEU A N 1
ATOM 1943 C CA . LEU A 1 260 ? -19.431 2.929 -23.888 1.00 38.41 260 LEU A CA 1
ATOM 1944 C C . LEU A 1 260 ? -20.719 2.245 -23.405 1.00 38.41 260 LEU A C 1
ATOM 1946 O O . LEU A 1 260 ? -21.490 2.774 -22.617 1.00 38.41 260 LEU A O 1
ATOM 1950 N N . GLY A 1 261 ? -20.967 1.042 -23.922 1.00 34.34 261 GLY A N 1
ATOM 1951 C CA . GLY A 1 261 ? -22.141 0.257 -23.562 1.00 34.34 261 GLY A CA 1
ATOM 1952 C C . GLY A 1 261 ? -21.965 -1.210 -23.906 1.00 34.34 261 GLY A C 1
ATOM 1953 O O . GLY A 1 261 ? -22.610 -1.674 -24.839 1.00 34.34 261 GLY A O 1
ATOM 1954 N N . LYS A 1 262 ? -21.055 -1.909 -23.203 1.00 35.41 262 LYS A N 1
ATOM 1955 C CA . LYS A 1 262 ? -21.017 -3.387 -23.080 1.00 35.41 262 LYS A CA 1
ATOM 1956 C C . LYS A 1 262 ? -19.879 -3.879 -22.167 1.00 35.41 262 LYS A C 1
ATOM 1958 O O . LYS A 1 262 ? -19.034 -4.667 -22.575 1.00 35.41 262 LYS A O 1
ATOM 1963 N N . ILE A 1 263 ? -19.870 -3.439 -20.908 1.00 41.47 263 ILE A N 1
ATOM 1964 C CA . ILE A 1 263 ? -19.100 -4.111 -19.845 1.00 41.47 263 ILE A CA 1
ATOM 1965 C C . ILE A 1 263 ? -19.989 -4.264 -18.608 1.00 41.47 263 ILE A C 1
ATOM 1967 O O . ILE A 1 263 ? -19.742 -3.659 -17.578 1.00 41.47 263 ILE A O 1
ATOM 1971 N N . THR A 1 264 ? -21.058 -5.047 -18.713 1.00 41.22 264 THR A N 1
ATOM 1972 C CA . THR A 1 264 ? -21.828 -5.496 -17.542 1.00 41.22 264 THR A CA 1
ATOM 1973 C C . THR A 1 264 ? -22.527 -6.811 -17.867 1.00 41.22 264 THR A C 1
ATOM 1975 O O . THR A 1 264 ? -23.677 -6.814 -18.284 1.00 41.22 264 THR A O 1
ATOM 1978 N N . SER A 1 265 ? -21.824 -7.937 -17.699 1.00 39.91 265 SER A N 1
ATOM 1979 C CA . SER A 1 265 ? -22.444 -9.214 -17.299 1.00 39.91 265 SER A CA 1
ATOM 1980 C C . SER A 1 265 ? -21.399 -10.307 -17.028 1.00 39.91 265 SER A C 1
ATOM 1982 O O . SER A 1 265 ? -21.438 -11.351 -17.665 1.00 39.91 265 SER A O 1
ATOM 1984 N N . PHE A 1 266 ? -20.461 -10.114 -16.101 1.00 39.22 266 PHE A N 1
ATOM 1985 C CA . PHE A 1 266 ? -19.800 -11.263 -15.470 1.00 39.22 266 PHE A CA 1
ATOM 1986 C C . PHE A 1 266 ? -19.495 -10.933 -14.006 1.00 39.22 266 PHE A C 1
ATOM 1988 O O . PHE A 1 266 ? -18.757 -9.993 -13.735 1.00 39.22 266 PHE A O 1
ATOM 1995 N N . LEU A 1 267 ? -20.073 -11.755 -13.118 1.00 36.84 267 LEU A N 1
ATOM 1996 C CA . LEU A 1 267 ? -19.949 -11.802 -11.652 1.00 36.84 267 LEU A CA 1
ATOM 1997 C C . LEU A 1 267 ? -20.762 -10.744 -10.883 1.00 36.84 267 LEU A C 1
ATOM 1999 O O . LEU A 1 267 ? -20.406 -9.579 -10.856 1.00 36.84 267 LEU A O 1
ATOM 2003 N N . PHE A 1 268 ? -21.914 -11.154 -10.338 1.00 40.28 268 PHE A N 1
ATOM 2004 C CA . PHE A 1 268 ? -22.214 -11.273 -8.899 1.00 40.28 268 PHE A CA 1
ATOM 2005 C C . PHE A 1 268 ? -23.682 -11.701 -8.754 1.00 40.28 268 PHE A C 1
ATOM 2007 O O . PHE A 1 268 ? -24.611 -10.966 -9.087 1.00 40.28 268 PHE A O 1
ATOM 2014 N N . GLY A 1 269 ? -23.900 -12.926 -8.273 1.00 38.41 269 GLY A N 1
ATOM 2015 C CA . GLY A 1 269 ? -25.201 -13.365 -7.785 1.00 38.41 269 GLY A CA 1
ATOM 2016 C C . GLY A 1 269 ? -25.454 -12.747 -6.417 1.00 38.41 269 GLY A C 1
ATOM 2017 O O . GLY A 1 269 ? -25.213 -13.399 -5.413 1.00 38.41 269 GLY A O 1
ATOM 2018 N N . ASN A 1 270 ? -25.834 -11.472 -6.403 1.00 39.06 270 ASN A N 1
ATOM 2019 C CA . ASN A 1 270 ? -26.747 -10.822 -5.462 1.00 39.06 270 ASN A CA 1
ATOM 2020 C C . ASN A 1 270 ? -26.786 -9.330 -5.808 1.00 39.06 270 ASN A C 1
ATOM 2022 O O . ASN A 1 270 ? -25.758 -8.679 -5.969 1.00 39.06 270 ASN A O 1
ATOM 2026 N N . VAL A 1 271 ? -28.003 -8.821 -5.980 1.00 39.50 271 VAL A N 1
ATOM 2027 C CA . VAL A 1 271 ? -28.313 -7.448 -6.383 1.00 39.50 271 VAL A CA 1
ATOM 2028 C C . VAL A 1 271 ? -27.822 -6.474 -5.309 1.00 39.50 271 VAL A C 1
ATOM 2030 O O . VAL A 1 271 ? -28.426 -6.369 -4.246 1.00 39.50 271 VAL A O 1
ATOM 2033 N N . LEU A 1 272 ? -26.747 -5.751 -5.612 1.00 35.19 272 LEU A N 1
ATOM 2034 C CA . LEU A 1 272 ? -26.341 -4.514 -4.948 1.00 35.19 272 LEU A CA 1
ATOM 2035 C C . LEU A 1 272 ? -26.109 -3.460 -6.037 1.00 35.19 272 LEU A C 1
ATOM 2037 O O . LEU A 1 272 ? -25.539 -3.756 -7.088 1.00 35.19 272 LEU A O 1
ATOM 2041 N N . GLU A 1 273 ? -26.623 -2.252 -5.804 1.00 36.47 273 GLU A N 1
ATOM 2042 C CA . GLU A 1 273 ? -26.515 -1.088 -6.686 1.00 36.47 273 GLU A CA 1
ATOM 2043 C C . GLU A 1 273 ? -25.062 -0.844 -7.108 1.00 36.47 273 GLU A C 1
ATOM 2045 O O . GLU A 1 273 ? -24.206 -0.474 -6.305 1.00 36.47 273 GLU A O 1
ATOM 2050 N N . ILE A 1 274 ? -24.779 -1.039 -8.394 1.00 38.00 274 ILE A N 1
ATOM 2051 C CA . ILE A 1 274 ? -23.465 -0.771 -8.971 1.00 38.00 274 ILE A CA 1
ATOM 2052 C C . ILE A 1 274 ? -23.371 0.736 -9.226 1.00 38.00 274 ILE A C 1
ATOM 2054 O O . ILE A 1 274 ? -23.749 1.227 -10.289 1.00 38.00 274 ILE A O 1
ATOM 2058 N N . ASN A 1 275 ? -22.873 1.484 -8.241 1.00 36.50 275 ASN A N 1
ATOM 2059 C CA . ASN A 1 275 ? -22.316 2.806 -8.500 1.00 36.50 275 ASN A CA 1
ATOM 2060 C C . ASN A 1 275 ? -21.097 2.616 -9.408 1.00 36.50 275 ASN A C 1
ATOM 2062 O O . ASN A 1 275 ? -20.076 2.066 -8.998 1.00 36.50 275 ASN A O 1
ATOM 2066 N N . SER A 1 276 ? -21.214 3.039 -10.664 1.00 47.19 276 SER A N 1
ATOM 2067 C CA . SER A 1 276 ? -20.106 3.100 -11.612 1.00 47.19 276 SER A CA 1
ATOM 2068 C C . SER A 1 276 ? -18.979 3.948 -11.019 1.00 47.19 276 SER A C 1
ATOM 2070 O O . SER A 1 276 ? -19.104 5.170 -10.932 1.00 47.19 276 SER A O 1
ATOM 2072 N N . VAL A 1 277 ? -17.889 3.304 -10.600 1.00 47.25 277 VAL A N 1
ATOM 2073 C CA . VAL A 1 277 ? -16.671 3.980 -10.149 1.00 47.25 277 VAL A CA 1
ATOM 2074 C C . VAL A 1 277 ? -16.061 4.665 -11.372 1.00 47.25 277 VAL A C 1
ATOM 2076 O O . VAL A 1 277 ? -15.398 4.028 -12.188 1.00 47.25 277 VAL A O 1
ATOM 2079 N N . MET A 1 278 ? -16.342 5.958 -11.552 1.00 48.72 278 MET A N 1
ATOM 2080 C CA . MET A 1 278 ? -15.577 6.781 -12.484 1.00 48.72 278 MET A CA 1
ATOM 2081 C C . MET A 1 278 ? -14.141 6.825 -11.965 1.00 48.72 278 MET A C 1
ATOM 2083 O O . MET A 1 278 ? -13.885 7.403 -10.912 1.00 48.72 278 MET A O 1
ATOM 2087 N N . LEU A 1 279 ? -13.216 6.187 -12.684 1.00 57.28 279 LEU A N 1
ATOM 2088 C CA . LEU A 1 279 ? -11.788 6.361 -12.439 1.00 57.28 279 LEU A CA 1
ATOM 2089 C C . LEU A 1 279 ? -11.454 7.830 -12.704 1.00 57.28 279 LEU A C 1
ATOM 2091 O O . LEU A 1 279 ? -11.590 8.305 -13.834 1.00 57.28 279 LEU A O 1
ATOM 2095 N N . ASN A 1 280 ? -11.073 8.551 -11.654 1.00 72.62 280 ASN A N 1
ATOM 2096 C CA . ASN A 1 280 ? -10.595 9.912 -11.789 1.00 72.62 280 ASN A CA 1
ATOM 2097 C C . ASN A 1 280 ? -9.129 9.854 -12.234 1.00 72.62 280 ASN A C 1
ATOM 2099 O O . ASN A 1 280 ? -8.298 9.250 -11.560 1.00 72.62 280 ASN A O 1
ATOM 2103 N N . LEU A 1 281 ? -8.823 10.442 -13.391 1.00 77.38 281 LEU A N 1
ATOM 2104 C CA . LEU A 1 281 ? -7.477 10.423 -13.979 1.00 77.38 281 LEU A CA 1
ATOM 2105 C C . LEU A 1 281 ? -6.445 11.171 -13.120 1.00 77.38 281 LEU A C 1
ATOM 2107 O O . LEU A 1 281 ? -5.251 10.978 -13.320 1.00 77.38 281 LEU A O 1
ATOM 2111 N N . ASP A 1 282 ? -6.904 11.984 -12.166 1.00 86.75 282 ASP A N 1
ATOM 2112 C CA . ASP A 1 282 ? -6.051 12.751 -11.256 1.00 86.75 282 ASP A CA 1
ATOM 2113 C C . ASP A 1 282 ? -5.614 11.965 -10.007 1.00 86.75 282 ASP A C 1
ATOM 2115 O O . ASP A 1 282 ? -4.790 12.458 -9.232 1.00 86.75 282 ASP A O 1
ATOM 2119 N N . ASP A 1 283 ? -6.167 10.771 -9.777 1.00 91.31 283 ASP A N 1
ATOM 2120 C CA . ASP A 1 283 ? -5.814 9.948 -8.621 1.00 91.31 283 ASP A CA 1
ATOM 2121 C C . ASP A 1 283 ? -4.412 9.351 -8.800 1.00 91.31 283 ASP A C 1
ATOM 2123 O O . ASP A 1 283 ? -4.051 8.887 -9.871 1.00 91.31 283 ASP A O 1
ATOM 2127 N N . ILE A 1 284 ? -3.594 9.378 -7.752 1.00 92.44 284 ILE A N 1
ATOM 2128 C CA . ILE A 1 284 ? -2.165 9.020 -7.779 1.00 92.44 284 ILE A CA 1
ATOM 2129 C C . ILE A 1 284 ? -1.919 7.758 -6.954 1.00 92.44 284 ILE A C 1
ATOM 2131 O O . ILE A 1 284 ? -1.123 6.898 -7.332 1.00 92.44 284 ILE A O 1
ATOM 2135 N N . ILE A 1 285 ? -2.601 7.644 -5.817 1.00 94.94 285 ILE A N 1
ATOM 2136 C CA . ILE A 1 285 ? -2.427 6.564 -4.846 1.00 94.94 285 ILE A CA 1
ATOM 2137 C C . ILE A 1 285 ? -3.795 6.101 -4.379 1.00 94.94 285 ILE A C 1
ATOM 2139 O O . ILE A 1 285 ? -4.719 6.900 -4.234 1.00 94.94 285 ILE A O 1
ATOM 2143 N N . GLU A 1 286 ? -3.897 4.818 -4.081 1.00 96.06 286 GLU A N 1
ATOM 2144 C CA . GLU A 1 286 ? -5.042 4.190 -3.452 1.00 96.06 286 GLU A CA 1
ATOM 2145 C C . GLU A 1 286 ? -4.640 3.604 -2.099 1.00 96.06 286 GLU A C 1
ATOM 2147 O O . GLU A 1 286 ? -3.556 3.034 -1.943 1.00 96.06 286 GLU A O 1
ATOM 2152 N N . VAL A 1 287 ? -5.512 3.779 -1.108 1.00 98.06 287 VAL A N 1
ATOM 2153 C CA . VAL A 1 287 ? -5.255 3.379 0.275 1.00 98.06 287 VAL A CA 1
ATOM 2154 C C . VAL A 1 287 ? -6.281 2.345 0.709 1.00 98.06 287 VAL A C 1
ATOM 2156 O O . VAL A 1 287 ? -7.488 2.529 0.527 1.00 98.06 287 VAL A O 1
ATOM 2159 N N . PHE A 1 288 ? -5.792 1.276 1.327 1.00 98.31 288 PHE A N 1
ATOM 2160 C CA . PHE A 1 288 ? -6.592 0.183 1.862 1.00 98.31 288 PHE A CA 1
ATOM 2161 C C . PHE A 1 288 ? -6.177 -0.137 3.295 1.00 98.31 288 PHE A C 1
ATOM 2163 O O . PHE A 1 288 ? -5.044 0.133 3.694 1.00 98.31 288 PHE A O 1
ATOM 2170 N N . TYR A 1 289 ? -7.075 -0.771 4.043 1.00 98.44 289 TYR A N 1
ATOM 2171 C CA . TYR A 1 289 ? -6.758 -1.364 5.337 1.00 98.44 289 TYR A CA 1
ATOM 2172 C C . TYR A 1 289 ? -7.305 -2.783 5.471 1.00 98.44 289 TYR A C 1
ATOM 2174 O O . TYR A 1 289 ? -8.270 -3.156 4.805 1.00 98.44 289 TYR A O 1
ATOM 2182 N N . THR A 1 290 ? -6.704 -3.554 6.368 1.00 98.25 290 THR A N 1
ATOM 2183 C CA . THR A 1 290 ? -7.188 -4.865 6.810 1.00 98.25 290 THR A CA 1
ATOM 2184 C C . THR A 1 290 ? -6.837 -5.079 8.285 1.00 98.25 290 THR A C 1
ATOM 2186 O O . THR A 1 290 ? -5.943 -4.422 8.813 1.00 98.25 290 THR A O 1
ATOM 2189 N N . THR A 1 291 ? -7.549 -5.985 8.954 1.00 97.44 291 THR A N 1
ATOM 2190 C CA . THR A 1 291 ? -7.213 -6.465 10.312 1.00 97.44 291 THR A CA 1
ATOM 2191 C C . THR A 1 291 ? -6.908 -7.962 10.356 1.00 97.44 291 THR A C 1
ATOM 2193 O O . THR A 1 291 ? -6.452 -8.459 11.378 1.00 97.44 291 THR A O 1
ATOM 2196 N N . ASP A 1 292 ? -7.147 -8.680 9.256 1.00 96.06 292 ASP A N 1
ATOM 2197 C CA . ASP A 1 292 ? -6.903 -10.120 9.128 1.00 96.06 292 ASP A CA 1
ATOM 2198 C C . ASP A 1 292 ? -5.781 -10.441 8.126 1.00 96.06 292 ASP A C 1
ATOM 2200 O O . ASP A 1 292 ? -5.276 -11.558 8.108 1.00 96.06 292 ASP A O 1
ATOM 2204 N N . GLY A 1 293 ? -5.345 -9.458 7.330 1.00 94.38 293 GLY A N 1
ATOM 2205 C CA . GLY A 1 293 ? -4.334 -9.644 6.288 1.00 94.38 293 GLY A CA 1
ATOM 2206 C C . GLY A 1 293 ? -4.890 -10.198 4.973 1.00 94.38 293 GLY A C 1
ATOM 2207 O O . GLY A 1 293 ? -4.142 -10.295 4.002 1.00 94.38 293 GLY A O 1
ATOM 2208 N N . GLU A 1 294 ? -6.182 -10.526 4.917 1.00 93.44 294 GLU A N 1
ATOM 2209 C CA . GLU A 1 294 ? -6.824 -11.193 3.778 1.00 93.44 294 GLU A CA 1
ATOM 2210 C C . GLU A 1 294 ? -7.891 -10.299 3.138 1.00 93.44 294 GLU A C 1
ATOM 2212 O O . GLU A 1 294 ? -7.897 -10.087 1.924 1.00 93.44 294 GLU A O 1
ATOM 2217 N N . ASN A 1 295 ? -8.774 -9.717 3.952 1.00 94.75 295 ASN A N 1
ATOM 2218 C CA . ASN A 1 295 ? -9.891 -8.902 3.493 1.00 94.75 295 ASN A CA 1
ATOM 2219 C C . ASN A 1 295 ? -9.520 -7.418 3.540 1.00 94.75 295 ASN A C 1
ATOM 2221 O O . ASN A 1 295 ? -9.530 -6.776 4.595 1.00 94.75 295 ASN A O 1
ATOM 2225 N N . TRP A 1 296 ? -9.201 -6.864 2.372 1.00 97.25 296 TRP A N 1
ATOM 2226 C CA . TRP A 1 296 ? -8.809 -5.465 2.223 1.00 97.25 296 TRP A CA 1
ATOM 2227 C C . TRP A 1 296 ? -10.013 -4.564 1.951 1.00 97.25 296 TRP A C 1
ATOM 2229 O O . TRP A 1 296 ? -10.736 -4.729 0.969 1.00 97.25 296 TRP A O 1
ATOM 2239 N N . THR A 1 297 ? -10.197 -3.559 2.804 1.00 97.38 297 THR A N 1
ATOM 2240 C CA . THR A 1 297 ? -11.213 -2.516 2.646 1.00 97.38 297 THR A CA 1
ATOM 2241 C C . THR A 1 297 ? -10.570 -1.245 2.108 1.00 97.38 297 THR A C 1
ATOM 2243 O O . THR A 1 297 ? -9.605 -0.728 2.671 1.00 97.38 297 THR A O 1
ATOM 2246 N N . ARG A 1 298 ? -11.113 -0.718 1.010 1.00 97.25 298 ARG A N 1
ATOM 2247 C CA . ARG A 1 298 ? -10.654 0.531 0.392 1.00 97.25 298 ARG A CA 1
ATOM 2248 C C . ARG A 1 298 ? -11.056 1.736 1.245 1.00 97.25 298 ARG A C 1
ATOM 2250 O O . ARG A 1 298 ? -12.239 1.921 1.515 1.00 97.25 298 ARG A O 1
ATOM 2257 N N . LEU A 1 299 ? -10.088 2.579 1.602 1.00 97.56 299 LEU A N 1
ATOM 2258 C CA . LEU A 1 299 ? -10.318 3.841 2.314 1.00 97.56 299 LEU A CA 1
ATOM 2259 C C . LEU A 1 299 ? -10.577 5.007 1.357 1.00 97.56 299 LEU A C 1
ATOM 2261 O O . LEU A 1 299 ? -11.467 5.820 1.595 1.00 97.56 299 LEU A O 1
ATOM 2265 N N . GLY A 1 300 ? -9.822 5.084 0.261 1.00 96.44 300 GLY A N 1
ATOM 2266 C CA . GLY A 1 300 ? -9.969 6.147 -0.729 1.00 96.44 300 GLY A CA 1
ATOM 2267 C C . GLY A 1 300 ? -8.722 6.341 -1.582 1.00 96.44 300 GLY A C 1
ATOM 2268 O O . GLY A 1 300 ? -7.849 5.474 -1.631 1.00 96.44 300 GLY A O 1
ATOM 2269 N N . THR A 1 301 ? -8.658 7.482 -2.267 1.00 95.62 301 THR A N 1
ATOM 2270 C CA . THR A 1 301 ? -7.552 7.850 -3.157 1.00 95.62 301 THR A CA 1
ATOM 2271 C C . THR A 1 301 ? -6.925 9.184 -2.772 1.00 95.62 301 THR A C 1
ATOM 2273 O O . THR A 1 301 ? -7.576 10.083 -2.228 1.00 95.62 301 THR A O 1
ATOM 2276 N N . VAL A 1 302 ? -5.633 9.307 -3.061 1.00 94.19 302 VAL A N 1
ATOM 2277 C CA . VAL A 1 302 ? -4.869 10.549 -2.950 1.00 94.19 302 VAL A CA 1
ATOM 2278 C C . VAL A 1 302 ? -4.618 11.082 -4.354 1.00 94.19 302 VAL A C 1
ATOM 2280 O O . VAL A 1 302 ? -4.174 10.337 -5.222 1.00 94.19 302 VAL A O 1
ATOM 2283 N N . ASN A 1 303 ? -4.877 12.366 -4.569 1.00 92.56 303 ASN A N 1
ATOM 2284 C CA . ASN A 1 303 ? -4.674 13.086 -5.821 1.00 92.56 303 ASN A CA 1
ATOM 2285 C C . ASN A 1 303 ? -3.957 14.419 -5.573 1.00 92.56 303 ASN A C 1
ATOM 2287 O O . ASN A 1 303 ? -3.654 14.800 -4.439 1.00 92.56 303 ASN A O 1
ATOM 2291 N N . ASN A 1 304 ? -3.700 15.166 -6.645 1.00 87.38 304 ASN A N 1
ATOM 2292 C CA . ASN A 1 304 ? -3.007 16.453 -6.561 1.00 87.38 304 ASN A CA 1
ATOM 2293 C C . ASN A 1 304 ? -3.717 17.504 -5.692 1.00 87.38 304 ASN A C 1
ATOM 2295 O O . ASN A 1 304 ? -3.057 18.418 -5.201 1.00 87.38 304 ASN A O 1
ATOM 2299 N N . GLN A 1 305 ? -5.030 17.382 -5.483 1.00 88.56 305 GLN A N 1
ATOM 2300 C CA . GLN A 1 305 ? -5.824 18.357 -4.734 1.00 88.56 305 GLN A CA 1
ATOM 2301 C C . GLN A 1 305 ? -5.879 18.048 -3.234 1.00 88.56 305 GLN A C 1
ATOM 2303 O O . GLN A 1 305 ? -5.904 18.974 -2.426 1.00 88.56 305 GLN A O 1
ATOM 2308 N N . ASN A 1 306 ? -5.898 16.768 -2.844 1.00 91.56 306 ASN A N 1
ATOM 2309 C CA . ASN A 1 306 ? -6.068 16.365 -1.443 1.00 91.56 306 ASN A CA 1
ATOM 2310 C C . ASN A 1 306 ? -4.765 15.936 -0.741 1.00 91.56 306 ASN A C 1
ATOM 2312 O O . ASN A 1 306 ? -4.762 15.829 0.484 1.00 91.56 306 ASN A O 1
ATOM 2316 N N . ARG A 1 307 ? -3.653 15.763 -1.472 1.00 88.94 307 ARG A N 1
ATOM 2317 C CA . ARG A 1 307 ? -2.382 15.214 -0.952 1.00 88.94 307 ARG A CA 1
ATOM 2318 C C . ARG A 1 307 ? -1.822 15.875 0.313 1.00 88.94 307 ARG A C 1
ATOM 2320 O O . ARG A 1 307 ? -1.188 15.191 1.104 1.00 88.94 307 ARG A O 1
ATOM 2327 N N . GLN A 1 308 ? -2.050 17.173 0.531 1.00 87.44 308 GLN A N 1
ATOM 2328 C CA . GLN A 1 308 ? -1.487 17.884 1.690 1.00 87.44 308 GLN A CA 1
ATOM 2329 C C . GLN A 1 308 ? -2.217 17.598 3.009 1.00 87.44 308 GLN A C 1
ATOM 2331 O O . GLN A 1 308 ? -1.603 17.675 4.065 1.00 87.44 308 GLN A O 1
ATOM 2336 N N . ASN A 1 309 ? -3.514 17.281 2.964 1.00 89.88 309 ASN A N 1
ATOM 2337 C CA . ASN A 1 309 ? -4.364 17.165 4.156 1.00 89.88 309 ASN A CA 1
ATOM 2338 C C . ASN A 1 309 ? -5.284 15.942 4.080 1.00 89.88 309 ASN A C 1
ATOM 2340 O O . ASN A 1 309 ? -6.417 15.968 4.564 1.00 89.88 309 ASN A O 1
ATOM 2344 N N . VAL A 1 310 ? -4.826 14.881 3.418 1.00 95.06 310 VAL A N 1
ATOM 2345 C CA . VAL A 1 310 ? -5.620 13.666 3.281 1.00 95.06 310 VAL A CA 1
ATOM 2346 C C . VAL A 1 310 ? -5.739 12.960 4.635 1.00 95.06 310 VAL A C 1
ATOM 2348 O O . VAL A 1 310 ? -4.768 12.829 5.384 1.00 95.06 310 VAL A O 1
ATOM 2351 N N . SER A 1 311 ? -6.962 12.549 4.958 1.00 96.81 311 SER A N 1
ATOM 2352 C CA . SER A 1 311 ? -7.313 11.849 6.188 1.00 96.81 311 SER A CA 1
ATOM 2353 C C . SER A 1 311 ? -8.423 10.856 5.877 1.00 96.81 311 SER A C 1
ATOM 2355 O O . SER A 1 311 ? -9.426 11.236 5.269 1.00 96.81 311 SER A O 1
ATOM 2357 N N . PHE A 1 312 ? -8.264 9.607 6.306 1.00 97.88 312 PHE A N 1
ATOM 2358 C CA . PHE A 1 312 ? -9.266 8.561 6.105 1.00 97.88 312 PHE A CA 1
ATOM 2359 C C . PHE A 1 312 ? -9.781 8.043 7.438 1.00 97.88 312 PHE A C 1
ATOM 2361 O O . PHE A 1 312 ? -8.998 7.702 8.318 1.00 97.88 312 PHE A O 1
ATOM 2368 N N . GLU A 1 313 ? -11.096 7.957 7.578 1.00 98.06 313 GLU A N 1
ATOM 2369 C CA . GLU A 1 313 ? -11.721 7.374 8.761 1.00 98.06 313 GLU A CA 1
ATOM 2370 C C . GLU A 1 313 ? -11.693 5.844 8.665 1.00 98.06 313 GLU A C 1
ATOM 2372 O O . GLU A 1 313 ? -12.131 5.275 7.664 1.00 98.06 313 GLU A O 1
ATOM 2377 N N . ILE A 1 314 ? -11.165 5.185 9.699 1.00 97.69 314 ILE A N 1
ATOM 2378 C CA . ILE A 1 314 ? -11.114 3.723 9.790 1.00 97.69 314 ILE A CA 1
ATOM 2379 C C . ILE A 1 314 ? -12.180 3.256 10.775 1.00 97.69 314 ILE A C 1
ATOM 2381 O O . ILE A 1 314 ? -12.174 3.630 11.948 1.00 97.69 314 ILE A O 1
ATOM 2385 N N . ASN A 1 315 ? -13.065 2.383 10.300 1.00 95.38 315 ASN A N 1
ATOM 2386 C CA . ASN A 1 315 ? -14.099 1.777 11.126 1.00 95.38 315 ASN A CA 1
ATOM 2387 C C . ASN A 1 315 ? -13.562 0.486 11.753 1.00 95.38 315 ASN A C 1
ATOM 2389 O O . ASN A 1 315 ? -13.402 -0.518 11.055 1.00 95.38 315 ASN A O 1
ATOM 2393 N N . LEU A 1 316 ? -13.288 0.526 13.061 1.00 94.50 316 LEU A N 1
ATOM 2394 C CA . LEU A 1 316 ? -12.942 -0.639 13.879 1.00 94.50 316 LEU A CA 1
ATOM 2395 C C . LEU A 1 316 ? -13.963 -0.809 15.006 1.00 94.50 316 LEU A C 1
ATOM 2397 O O . LEU A 1 316 ? -14.371 0.169 15.626 1.00 94.50 316 LEU A O 1
ATOM 2401 N N . ASP A 1 317 ? -14.324 -2.057 15.308 1.00 92.19 317 ASP A N 1
ATOM 2402 C CA . ASP A 1 317 ? -15.257 -2.362 16.405 1.00 92.19 317 ASP A CA 1
ATOM 2403 C C . ASP A 1 317 ? -14.603 -2.237 17.790 1.00 92.19 317 ASP A C 1
ATOM 2405 O O . ASP A 1 317 ? -15.286 -2.021 18.789 1.00 92.19 317 ASP A O 1
ATOM 2409 N N . SER A 1 318 ? -13.279 -2.412 17.869 1.00 93.25 318 SER A N 1
ATOM 2410 C CA . SER A 1 318 ? -12.513 -2.345 19.113 1.00 93.25 318 SER A CA 1
ATOM 2411 C C . SER A 1 318 ? -11.089 -1.839 18.878 1.00 93.25 318 SER A C 1
ATOM 2413 O O . SER A 1 318 ? -10.502 -2.061 17.817 1.00 93.25 318 SER A O 1
ATOM 2415 N N . LEU A 1 319 ? -10.522 -1.181 19.896 1.00 93.12 319 LEU A N 1
ATOM 2416 C CA . LEU A 1 319 ? -9.162 -0.634 19.854 1.00 93.12 319 LEU A CA 1
ATOM 2417 C C . LEU A 1 319 ? -8.092 -1.737 19.815 1.00 93.12 319 LEU A C 1
ATOM 2419 O O . LEU A 1 319 ? -7.038 -1.547 19.217 1.00 93.12 319 LEU A O 1
ATOM 2423 N N . ASP A 1 320 ? -8.385 -2.911 20.380 1.00 92.44 320 ASP A N 1
ATOM 2424 C CA . ASP A 1 320 ? -7.465 -4.058 20.396 1.00 92.44 320 ASP A CA 1
ATOM 2425 C C . ASP A 1 320 ? -7.080 -4.520 18.981 1.00 92.44 320 ASP A C 1
ATOM 2427 O O . ASP A 1 320 ? -5.979 -5.023 18.766 1.00 92.44 320 ASP A O 1
ATOM 2431 N N . LYS A 1 321 ? -7.951 -4.278 17.988 1.00 95.75 321 LYS A N 1
ATOM 2432 C CA . LYS A 1 321 ? -7.689 -4.593 16.577 1.00 95.75 321 LYS A CA 1
ATOM 2433 C C . LYS A 1 321 ? -6.630 -3.691 15.935 1.00 95.75 321 LYS A C 1
ATOM 2435 O O . LYS A 1 321 ? -6.149 -4.025 14.857 1.00 95.75 321 LYS A O 1
ATOM 2440 N N . ILE A 1 322 ? -6.230 -2.576 16.562 1.00 95.81 322 ILE A N 1
ATOM 2441 C CA . ILE A 1 322 ? -5.164 -1.706 16.029 1.00 95.81 322 ILE A CA 1
ATOM 2442 C C . ILE A 1 322 ? -3.835 -2.465 15.916 1.00 95.81 322 ILE A C 1
ATOM 2444 O O . ILE A 1 322 ? -3.093 -2.257 14.958 1.00 95.81 322 ILE A O 1
ATOM 2448 N N . ALA A 1 323 ? -3.552 -3.388 16.842 1.00 93.62 323 ALA A N 1
ATOM 2449 C CA . ALA A 1 323 ? -2.317 -4.174 16.824 1.00 93.62 323 ALA A CA 1
ATOM 2450 C C . ALA A 1 323 ? -2.210 -5.113 15.605 1.00 93.62 323 ALA A C 1
ATOM 2452 O O . ALA A 1 323 ? -1.102 -5.490 15.207 1.00 93.62 323 ALA A O 1
ATOM 2453 N N . ASP A 1 324 ? -3.344 -5.471 15.003 1.00 96.94 324 ASP A N 1
ATOM 2454 C CA . ASP A 1 324 ? -3.428 -6.314 13.808 1.00 96.94 324 ASP A CA 1
ATOM 2455 C C . ASP A 1 324 ? -3.790 -5.520 12.548 1.00 96.94 324 ASP A C 1
ATOM 2457 O O . ASP A 1 324 ? -3.762 -6.064 11.444 1.00 96.94 324 ASP A O 1
ATOM 2461 N N . LEU A 1 325 ? -4.056 -4.218 12.692 1.00 98.12 325 LEU A N 1
ATOM 2462 C CA . LEU A 1 325 ? -4.308 -3.323 11.575 1.00 98.12 325 LEU A CA 1
ATOM 2463 C C . LEU A 1 325 ? -3.082 -3.256 10.660 1.00 98.12 325 LEU A C 1
ATOM 2465 O O . LEU A 1 325 ? -1.955 -2.999 11.100 1.00 98.12 325 LEU A O 1
ATOM 2469 N N . GLN A 1 326 ? -3.331 -3.437 9.368 1.00 98.38 326 GLN A N 1
ATOM 2470 C CA . GLN A 1 326 ? -2.370 -3.226 8.297 1.00 98.38 326 GLN A CA 1
ATOM 2471 C C . GLN A 1 326 ? -2.949 -2.234 7.294 1.00 98.38 326 GLN A C 1
ATOM 2473 O O . GLN A 1 326 ? -4.126 -2.307 6.940 1.00 98.38 326 GLN A O 1
ATOM 2478 N N . ILE A 1 327 ? -2.111 -1.314 6.832 1.00 98.50 327 ILE A N 1
ATOM 2479 C CA . ILE A 1 327 ? -2.422 -0.304 5.826 1.00 98.50 327 ILE A CA 1
ATOM 2480 C C . ILE A 1 327 ? -1.611 -0.614 4.575 1.00 98.50 327 ILE A C 1
ATOM 2482 O O . ILE A 1 327 ? -0.397 -0.795 4.660 1.00 98.50 327 ILE A O 1
ATOM 2486 N N . MET A 1 328 ? -2.273 -0.642 3.421 1.00 98.44 328 MET A N 1
ATOM 2487 C CA . MET A 1 328 ? -1.635 -0.748 2.112 1.00 98.44 328 MET A CA 1
ATOM 2488 C C . MET A 1 328 ? -1.792 0.573 1.367 1.00 98.44 328 MET A C 1
ATOM 2490 O O . MET A 1 328 ? -2.900 1.086 1.214 1.00 98.44 328 MET A O 1
ATOM 2494 N N . VAL A 1 329 ? -0.675 1.091 0.870 1.00 98.00 329 VAL A N 1
ATOM 2495 C CA . VAL A 1 329 ? -0.595 2.278 0.020 1.00 98.00 329 VAL A CA 1
ATOM 2496 C C . VAL A 1 329 ? -0.093 1.826 -1.342 1.00 98.00 329 VAL A C 1
ATOM 2498 O O . VAL A 1 329 ? 1.050 1.389 -1.457 1.00 98.00 329 VAL A O 1
ATOM 2501 N N . SER A 1 330 ? -0.945 1.904 -2.362 1.00 96.19 330 SER A N 1
ATOM 2502 C CA . SER A 1 330 ? -0.656 1.414 -3.711 1.00 96.19 330 SER A CA 1
ATOM 2503 C C . SER A 1 330 ? -0.694 2.550 -4.724 1.00 96.19 330 SER A C 1
ATOM 2505 O O . SER A 1 330 ? -1.590 3.389 -4.699 1.00 96.19 330 SER A O 1
ATOM 2507 N N . SER A 1 331 ? 0.277 2.600 -5.627 1.00 94.25 331 SER A N 1
ATOM 2508 C CA . SER A 1 331 ? 0.295 3.575 -6.718 1.00 94.25 331 SER A CA 1
ATOM 2509 C C . SER A 1 331 ? -0.726 3.230 -7.799 1.00 94.25 331 SER A C 1
ATOM 2511 O O . SER A 1 331 ? -0.801 2.077 -8.232 1.00 94.25 331 SER A O 1
ATOM 2513 N N . LEU A 1 332 ? -1.416 4.235 -8.324 1.00 90.44 332 LEU A N 1
ATOM 2514 C CA . LEU A 1 332 ? -2.275 4.088 -9.492 1.00 90.44 332 LEU A CA 1
ATOM 2515 C C . LEU A 1 332 ? -1.478 4.306 -10.793 1.00 90.44 332 LEU A C 1
ATOM 2517 O O . LEU A 1 332 ? -0.510 5.070 -10.814 1.00 90.44 332 LEU A O 1
ATOM 2521 N N . PRO A 1 333 ? -1.868 3.656 -11.908 1.00 78.69 333 PRO A N 1
ATOM 2522 C CA . PRO A 1 333 ? -1.163 3.749 -13.195 1.00 78.69 333 PRO A CA 1
ATOM 2523 C C . PRO A 1 333 ? -1.258 5.131 -13.865 1.00 78.69 333 PRO A C 1
ATOM 2525 O O . PRO A 1 333 ? -0.659 5.356 -14.911 1.00 78.69 333 PRO A O 1
ATOM 2528 N N . THR A 1 334 ? -2.040 6.035 -13.286 1.00 75.06 334 THR A N 1
ATOM 2529 C CA . THR A 1 334 ? -2.247 7.436 -13.671 1.00 75.06 334 THR A CA 1
ATOM 2530 C C . THR A 1 334 ? -1.114 8.360 -13.230 1.00 75.06 334 THR A C 1
ATOM 2532 O O . THR A 1 334 ? -1.079 9.513 -13.652 1.00 75.06 334 THR A O 1
ATOM 2535 N N . LEU A 1 335 ? -0.177 7.876 -12.408 1.00 75.62 335 LEU A N 1
ATOM 2536 C CA . LEU A 1 335 ? 1.003 8.641 -12.023 1.00 75.62 335 LEU A CA 1
ATOM 2537 C C . LEU A 1 335 ? 1.836 8.998 -13.265 1.00 75.62 335 LEU A C 1
ATOM 2539 O O . LEU A 1 335 ? 2.270 8.107 -13.997 1.00 75.62 335 LEU A O 1
ATOM 2543 N N . ASP A 1 336 ? 2.072 10.294 -13.497 1.00 74.88 336 ASP A N 1
ATOM 2544 C CA . ASP A 1 336 ? 2.972 10.735 -14.566 1.00 74.88 336 ASP A CA 1
ATOM 2545 C C . ASP A 1 336 ? 4.358 10.118 -14.339 1.00 74.88 336 ASP A C 1
ATOM 2547 O O . ASP A 1 336 ? 4.898 10.127 -13.232 1.00 74.88 336 ASP A O 1
ATOM 2551 N N . SER A 1 337 ? 4.945 9.606 -15.417 1.00 72.38 337 SER A N 1
ATOM 2552 C CA . SER A 1 337 ? 6.310 9.088 -15.488 1.00 72.38 337 SER A CA 1
ATOM 2553 C C . SER A 1 337 ? 7.385 9.989 -14.860 1.00 72.38 337 SER A C 1
ATOM 2555 O O . SER A 1 337 ? 8.435 9.482 -14.462 1.00 72.38 337 SER A O 1
ATOM 2557 N N . ASN A 1 338 ? 7.137 11.300 -14.752 1.00 82.62 338 ASN A N 1
ATOM 2558 C CA . ASN A 1 338 ? 8.064 12.260 -14.144 1.00 82.62 338 ASN A CA 1
ATOM 2559 C C . ASN A 1 338 ? 7.781 12.560 -12.663 1.00 82.62 338 ASN A C 1
ATOM 2561 O O . ASN A 1 338 ? 8.649 13.101 -11.978 1.00 82.62 338 ASN A O 1
ATOM 2565 N N . SER A 1 339 ? 6.601 12.207 -12.149 1.00 89.56 339 SER A N 1
ATOM 2566 C CA . SER A 1 339 ? 6.239 12.499 -10.766 1.00 89.56 339 SER A CA 1
ATOM 2567 C C . SER A 1 339 ? 6.980 11.598 -9.778 1.00 89.56 339 SER A C 1
ATOM 2569 O O . SER A 1 339 ? 7.154 10.393 -9.977 1.00 89.56 339 SER A O 1
ATOM 2571 N N . VAL A 1 340 ? 7.377 12.201 -8.664 1.00 93.69 340 VAL A N 1
ATOM 2572 C CA . VAL A 1 340 ? 8.028 11.539 -7.538 1.00 93.69 340 VAL A CA 1
ATOM 2573 C C . VAL A 1 340 ? 7.141 11.700 -6.317 1.00 93.69 340 VAL A C 1
ATOM 2575 O O . VAL A 1 340 ? 6.838 12.823 -5.913 1.00 93.69 340 VAL A O 1
ATOM 2578 N N . VAL A 1 341 ? 6.724 10.582 -5.727 1.00 95.44 341 VAL A N 1
ATOM 2579 C CA . VAL A 1 341 ? 5.978 10.591 -4.464 1.00 95.44 341 VAL A CA 1
ATOM 2580 C C . VAL A 1 341 ? 6.960 10.377 -3.325 1.00 95.44 341 VAL A C 1
ATOM 2582 O O . VAL A 1 341 ? 7.714 9.404 -3.332 1.00 95.44 341 VAL A O 1
ATOM 2585 N N . TYR A 1 342 ? 6.909 11.268 -2.343 1.00 96.88 342 TYR A N 1
ATOM 2586 C CA . TYR A 1 342 ? 7.604 11.153 -1.072 1.00 96.88 342 TYR A CA 1
ATOM 2587 C C . TYR A 1 342 ? 6.591 10.839 0.027 1.00 96.88 342 TYR A C 1
ATOM 2589 O O . TYR A 1 342 ? 5.567 11.515 0.133 1.00 96.88 342 TYR A O 1
ATOM 2597 N N . LEU A 1 343 ? 6.880 9.826 0.836 1.00 97.50 343 LEU A N 1
ATOM 2598 C CA . LEU A 1 343 ? 6.106 9.452 2.015 1.00 97.50 343 LEU A CA 1
ATOM 2599 C C . LEU A 1 343 ? 7.060 9.367 3.207 1.00 97.50 343 LEU A C 1
ATOM 2601 O O . LEU A 1 343 ? 7.871 8.449 3.277 1.00 97.50 343 LEU A O 1
ATOM 2605 N N . ASP A 1 344 ? 6.978 10.354 4.092 1.00 98.00 344 ASP A N 1
ATOM 2606 C CA . ASP A 1 344 ? 7.805 10.483 5.298 1.00 98.00 344 ASP A CA 1
ATOM 2607 C C . ASP A 1 344 ? 7.239 9.648 6.445 1.00 98.00 344 ASP A C 1
ATOM 2609 O O . ASP A 1 344 ? 7.973 8.929 7.092 1.00 98.00 344 ASP A O 1
ATOM 2613 N N . SER A 1 345 ? 5.922 9.661 6.667 1.00 97.69 345 SER A N 1
ATOM 2614 C CA . SER A 1 345 ? 5.295 8.819 7.695 1.00 97.69 345 SER A CA 1
ATOM 2615 C C . SER A 1 345 ? 3.803 8.626 7.424 1.00 97.69 345 SER A C 1
ATOM 2617 O O . SER A 1 345 ? 3.169 9.414 6.709 1.00 97.69 345 SER A O 1
ATOM 2619 N N . MET A 1 346 ? 3.231 7.581 8.021 1.00 97.44 346 MET A N 1
ATOM 2620 C CA . MET A 1 346 ? 1.788 7.407 8.169 1.00 97.44 346 MET A CA 1
ATOM 2621 C C . MET A 1 346 ? 1.452 7.042 9.614 1.00 97.44 346 MET A C 1
ATOM 2623 O O . MET A 1 346 ? 2.148 6.248 10.248 1.00 97.44 346 MET A O 1
ATOM 2627 N N . TRP A 1 347 ? 0.363 7.598 10.135 1.00 98.19 347 TRP A N 1
ATOM 2628 C CA . TRP A 1 347 ? -0.031 7.384 11.525 1.00 98.19 347 TRP A CA 1
ATOM 2629 C C . TRP A 1 347 ? -1.542 7.362 11.692 1.00 98.19 347 TRP A C 1
ATOM 2631 O O . TRP A 1 347 ? -2.292 7.911 10.880 1.00 98.19 347 TRP A O 1
ATOM 2641 N N . LEU A 1 348 ? -1.985 6.735 12.778 1.00 98.12 348 LEU A N 1
ATOM 2642 C CA . LEU A 1 348 ? -3.371 6.797 13.220 1.00 98.12 348 LEU A CA 1
ATOM 2643 C C . LEU A 1 348 ? -3.503 7.883 14.278 1.00 98.12 348 LEU A C 1
ATOM 2645 O O . LEU A 1 348 ? -2.785 7.890 15.276 1.00 98.12 348 LEU A O 1
ATOM 2649 N N . GLU A 1 349 ? -4.454 8.774 14.072 1.00 97.25 349 GLU A N 1
ATOM 2650 C CA . GLU A 1 349 ? -4.944 9.721 15.056 1.00 97.25 349 GLU A CA 1
ATOM 2651 C C . GLU A 1 349 ? -6.220 9.147 15.671 1.00 97.25 349 GLU A C 1
ATOM 2653 O O . GLU A 1 349 ? -7.259 9.055 15.010 1.00 97.25 349 GLU A O 1
ATOM 2658 N N . VAL A 1 350 ? -6.127 8.720 16.929 1.00 96.81 350 VAL A N 1
ATOM 2659 C CA . VAL A 1 350 ? -7.248 8.145 17.674 1.00 96.81 350 VAL A CA 1
ATOM 2660 C C . VAL A 1 350 ? -7.792 9.200 18.626 1.00 96.81 350 VAL A C 1
ATOM 2662 O O . VAL A 1 350 ? -7.102 9.637 19.546 1.00 96.81 350 VAL A O 1
ATOM 2665 N N . GLU A 1 351 ? -9.037 9.608 18.406 1.00 94.44 351 GLU A N 1
ATOM 2666 C CA . GLU A 1 351 ? -9.761 10.512 19.296 1.00 94.44 351 GLU A CA 1
ATOM 2667 C C . GLU A 1 351 ? -10.491 9.711 20.371 1.00 94.44 351 GLU A C 1
ATOM 2669 O O . GLU A 1 351 ? -11.201 8.751 20.063 1.00 94.44 351 GLU A O 1
ATOM 2674 N N . TYR A 1 352 ? -10.387 10.146 21.623 1.00 91.81 352 TYR A N 1
ATOM 2675 C CA . TYR A 1 352 ? -11.028 9.504 22.765 1.00 91.81 352 TYR A CA 1
ATOM 2676 C C . TYR A 1 352 ? -12.173 10.337 23.338 1.00 91.81 352 TYR A C 1
ATOM 2678 O O . TYR A 1 352 ? -12.261 11.559 23.159 1.00 91.81 352 TYR A O 1
ATOM 2686 N N . SER A 1 353 ? -13.087 9.680 24.056 1.00 85.69 353 SER A N 1
ATOM 2687 C CA . SER A 1 353 ? -14.091 10.391 24.833 1.00 85.69 353 SER A CA 1
ATOM 2688 C C . SER A 1 353 ? -13.408 11.197 25.935 1.00 85.69 353 SER A C 1
ATOM 2690 O O . SER A 1 353 ? -12.660 10.677 26.760 1.00 85.69 353 SER A O 1
ATOM 2692 N N . SER A 1 354 ? -13.662 12.508 25.964 1.00 76.94 354 SER A N 1
ATOM 2693 C CA . SER A 1 354 ? -13.320 13.291 27.141 1.00 76.94 354 SER A CA 1
ATOM 2694 C C . SER A 1 354 ? -14.204 12.780 28.275 1.00 76.94 354 SER A C 1
ATOM 2696 O O . SER A 1 354 ? -15.426 12.934 28.229 1.00 76.94 354 SER A O 1
ATOM 2698 N N . GLY A 1 355 ? -13.602 12.155 29.291 1.00 67.19 355 GLY A N 1
ATOM 2699 C CA . GLY A 1 355 ? -14.336 11.523 30.397 1.00 67.19 355 GLY A CA 1
ATOM 2700 C C . GLY A 1 355 ? -15.320 12.462 31.114 1.00 67.19 355 GLY A C 1
ATOM 2701 O O . GLY A 1 355 ? -16.246 12.009 31.774 1.00 67.19 355 GLY A O 1
ATOM 2702 N N . VAL A 1 356 ? -15.183 13.780 30.929 1.00 66.81 356 VAL A N 1
ATOM 2703 C CA . VAL A 1 356 ? -16.135 14.802 31.388 1.00 66.81 356 VAL A CA 1
ATOM 2704 C C . VAL A 1 356 ? -17.514 14.661 30.734 1.00 66.81 356 VAL A C 1
ATOM 2706 O O . VAL A 1 356 ? -18.521 14.883 31.399 1.00 66.81 356 VAL A O 1
ATOM 2709 N N . VAL A 1 357 ? -17.592 14.306 29.449 1.00 65.12 357 VAL A N 1
ATOM 2710 C CA . VAL A 1 357 ? -18.878 14.144 28.748 1.00 65.12 357 VAL A CA 1
ATOM 2711 C C . VAL A 1 357 ? -19.604 12.904 29.254 1.00 65.12 357 VAL A C 1
ATOM 2713 O O . VAL A 1 357 ? -20.798 12.980 29.543 1.00 65.12 357 VAL A O 1
ATOM 2716 N N . ASP A 1 358 ? -18.874 11.804 29.436 1.00 65.44 358 ASP A N 1
ATOM 2717 C CA . ASP A 1 358 ? -19.431 10.567 29.983 1.00 65.44 358 ASP A CA 1
ATOM 2718 C C . ASP A 1 358 ? -19.859 10.772 31.445 1.00 65.44 358 ASP A C 1
ATOM 2720 O O . ASP A 1 358 ? -20.968 10.404 31.817 1.00 65.44 358 ASP A O 1
ATOM 2724 N N . PHE A 1 359 ? -19.067 11.499 32.240 1.00 63.56 359 PHE A N 1
ATOM 2725 C CA . PHE A 1 359 ? -19.417 11.879 33.612 1.00 63.56 359 PHE A CA 1
ATOM 2726 C C . PHE A 1 359 ? -20.671 12.762 33.703 1.00 63.56 359 PHE A C 1
ATOM 2728 O O . PHE A 1 359 ? -21.513 12.559 34.576 1.00 63.56 359 PHE A O 1
ATOM 2735 N N . VAL A 1 360 ? -20.829 13.755 32.819 1.00 66.00 360 VAL A N 1
ATOM 2736 C CA . VAL A 1 360 ? -22.029 14.613 32.811 1.00 66.00 360 VAL A CA 1
ATOM 2737 C C . VAL A 1 360 ? -23.260 13.833 32.360 1.00 66.00 360 VAL A C 1
ATOM 2739 O O . VAL A 1 360 ? -24.346 14.084 32.880 1.00 66.00 360 VAL A O 1
ATOM 2742 N N . LYS A 1 361 ? -23.113 12.887 31.427 1.00 68.94 361 LYS A N 1
ATOM 2743 C CA . LYS A 1 361 ? -24.206 11.999 31.023 1.00 68.94 361 LYS A CA 1
ATOM 2744 C C . LYS A 1 361 ? -24.640 11.104 32.188 1.00 68.94 361 LYS A C 1
ATOM 2746 O O . LYS A 1 361 ? -25.825 11.069 32.504 1.00 68.94 361 LYS A O 1
ATOM 2751 N N . ASP A 1 362 ? -23.678 10.506 32.886 1.00 66.75 362 ASP A N 1
ATOM 2752 C CA . ASP A 1 362 ? -23.913 9.620 34.032 1.00 66.75 362 ASP A CA 1
ATOM 2753 C C . ASP A 1 362 ? -24.513 10.371 35.240 1.00 66.75 362 ASP A C 1
ATOM 2755 O O . ASP A 1 362 ? -25.438 9.902 35.905 1.00 66.75 362 ASP A O 1
ATOM 2759 N N . MET A 1 363 ? -24.074 11.612 35.486 1.00 67.75 363 MET A N 1
ATOM 2760 C CA . MET A 1 363 ? -24.708 12.484 36.482 1.00 67.75 363 MET A CA 1
ATOM 2761 C C . MET A 1 363 ? -26.084 12.992 36.043 1.00 67.75 363 MET A C 1
ATOM 2763 O O . MET A 1 363 ? -26.963 13.159 36.883 1.00 67.75 363 MET A O 1
ATOM 2767 N N . GLY A 1 364 ? -26.287 13.263 34.754 1.00 61.38 364 GLY A N 1
ATOM 2768 C CA . GLY A 1 364 ? -27.570 13.713 34.217 1.00 61.38 364 GLY A CA 1
ATOM 2769 C C . GLY A 1 364 ? -28.658 12.653 34.368 1.00 61.38 364 GLY A C 1
ATOM 2770 O O . GLY A 1 364 ? -29.769 12.979 34.785 1.00 61.38 364 GLY A O 1
ATOM 2771 N N . GLU A 1 365 ? -28.323 11.391 34.103 1.00 64.88 365 GLU A N 1
ATOM 2772 C CA . GLU A 1 365 ? -29.232 10.258 34.293 1.00 64.88 365 GLU A CA 1
ATOM 2773 C C . GLU A 1 365 ? -29.525 10.024 35.788 1.00 64.88 365 GLU A C 1
ATOM 2775 O O . GLU A 1 365 ? -30.695 9.974 36.175 1.00 64.88 365 GLU A O 1
ATOM 2780 N N . ASN A 1 366 ? -28.506 10.055 36.658 1.00 59.09 366 ASN A N 1
ATOM 2781 C CA . ASN A 1 366 ? -28.696 9.927 38.112 1.00 59.09 366 ASN A CA 1
ATOM 2782 C C . ASN A 1 366 ? -29.504 11.082 38.741 1.00 59.09 366 ASN A C 1
ATOM 2784 O O . ASN A 1 366 ? -30.300 10.873 39.656 1.00 59.09 366 ASN A O 1
ATOM 2788 N N . VAL A 1 367 ? -29.329 12.326 38.281 1.00 57.09 367 VAL A N 1
ATOM 2789 C CA . VAL A 1 367 ? -30.056 13.484 38.838 1.00 57.09 367 VAL A CA 1
ATOM 2790 C C . VAL A 1 367 ? -31.528 13.479 38.424 1.00 57.09 367 VAL A C 1
ATOM 2792 O O . VAL A 1 367 ? -32.373 13.907 39.212 1.00 57.09 367 VAL A O 1
ATOM 2795 N N . ILE A 1 368 ? -31.859 12.978 37.229 1.00 57.78 368 ILE A N 1
ATOM 2796 C CA . ILE A 1 368 ? -33.259 12.784 36.830 1.00 57.78 368 ILE A CA 1
ATOM 2797 C C . ILE A 1 368 ? -33.903 11.722 37.725 1.00 57.78 368 ILE A C 1
ATOM 2799 O O . ILE A 1 368 ? -34.977 11.980 38.263 1.00 57.78 368 ILE A O 1
ATOM 2803 N N . GLU A 1 369 ? -33.216 10.609 37.989 1.00 55.72 369 GLU A N 1
ATOM 2804 C CA . GLU A 1 369 ? -33.730 9.519 38.827 1.00 55.72 369 GLU A CA 1
ATOM 2805 C C . GLU A 1 369 ? -33.982 9.950 40.287 1.00 55.72 369 GLU A C 1
ATOM 2807 O O . GLU A 1 369 ? -35.033 9.646 40.860 1.00 55.72 369 GLU A O 1
ATOM 2812 N N . ILE A 1 370 ? -33.083 10.762 40.860 1.00 54.34 370 ILE A N 1
ATOM 2813 C CA . ILE A 1 370 ? -33.227 11.342 42.211 1.00 54.34 370 ILE A CA 1
ATOM 2814 C C . ILE A 1 370 ? -34.390 12.350 42.288 1.00 54.34 370 ILE A C 1
ATOM 2816 O O . ILE A 1 370 ? -34.986 12.531 43.351 1.00 54.34 370 ILE A O 1
ATOM 2820 N N . LEU A 1 371 ? -34.741 13.019 41.184 1.00 51.19 371 LEU A N 1
ATOM 2821 C CA . LEU A 1 371 ? -35.855 13.975 41.150 1.00 51.19 371 LEU A CA 1
ATOM 2822 C C . LEU A 1 371 ? -37.212 13.312 40.868 1.00 51.19 371 LEU A C 1
ATOM 2824 O O . LEU A 1 371 ? -38.234 13.857 41.293 1.00 51.19 371 LEU A O 1
ATOM 2828 N N . THR A 1 372 ? -37.245 12.154 40.202 1.00 54.03 372 THR A N 1
ATOM 2829 C CA . THR A 1 372 ? -38.488 11.409 39.925 1.00 54.03 372 THR A CA 1
ATOM 2830 C C . THR A 1 372 ? -38.875 10.400 41.006 1.00 54.03 372 THR A C 1
ATOM 2832 O O . THR A 1 372 ? -40.067 10.148 41.169 1.00 54.03 372 THR A O 1
ATOM 2835 N N . ASN A 1 373 ? -37.936 9.887 41.808 1.00 48.41 373 ASN A N 1
ATOM 2836 C CA . ASN A 1 373 ? -38.236 8.903 42.857 1.00 48.41 373 ASN A CA 1
ATOM 2837 C C . ASN A 1 373 ? -38.399 9.552 44.243 1.00 48.41 373 ASN A C 1
ATOM 2839 O O . ASN A 1 373 ? -37.518 9.494 45.095 1.00 48.41 373 ASN A O 1
ATOM 2843 N N . ASN A 1 374 ? -39.575 10.141 44.484 1.00 45.56 374 ASN A N 1
ATOM 2844 C CA . ASN A 1 374 ? -40.087 10.462 45.827 1.00 45.56 374 ASN A CA 1
ATOM 2845 C C . ASN A 1 374 ? -41.219 9.498 46.238 1.00 45.56 374 ASN A C 1
ATOM 2847 O O . ASN A 1 374 ? -42.216 9.921 46.825 1.00 45.56 374 ASN A O 1
ATOM 2851 N N . GLU A 1 375 ? -41.089 8.204 45.939 1.00 52.53 375 GLU A N 1
ATOM 2852 C CA . GLU A 1 375 ? -41.881 7.181 46.631 1.00 52.53 375 GLU A CA 1
ATOM 2853 C C . GLU A 1 375 ? -41.102 6.638 47.841 1.00 52.53 375 GLU A C 1
ATOM 2855 O O . GLU A 1 375 ? -39.889 6.426 47.758 1.00 52.53 375 GLU A O 1
ATOM 2860 N N . PRO A 1 376 ? -41.765 6.452 48.997 1.00 44.62 376 PRO A N 1
ATOM 2861 C CA . PRO A 1 376 ? -41.118 6.006 50.220 1.00 44.62 376 PRO A CA 1
ATOM 2862 C C . PRO A 1 376 ? -40.576 4.584 50.053 1.00 44.62 376 PRO A C 1
ATOM 2864 O O . PRO A 1 376 ? -41.334 3.629 49.901 1.00 44.62 376 PRO A O 1
ATOM 2867 N N . VAL A 1 377 ? -39.251 4.461 50.128 1.00 46.81 377 VAL A N 1
ATOM 2868 C CA . VAL A 1 377 ? -38.518 3.192 50.149 1.00 46.81 377 VAL A CA 1
ATOM 2869 C C . VAL A 1 377 ? -39.036 2.314 51.301 1.00 46.81 377 VAL A C 1
ATOM 2871 O O . VAL A 1 377 ? -38.886 2.704 52.466 1.00 46.81 377 VAL A O 1
ATOM 2874 N N . PRO A 1 378 ? -39.628 1.133 51.034 1.00 49.38 378 PRO A N 1
ATOM 2875 C CA . PRO A 1 378 ? -39.919 0.166 52.080 1.00 49.38 378 PRO A CA 1
ATOM 2876 C C . PRO A 1 378 ? -38.613 -0.429 52.618 1.00 49.38 378 PRO A C 1
ATOM 2878 O O . PRO A 1 378 ? -37.690 -0.770 51.881 1.00 49.38 378 PRO A O 1
ATOM 2881 N N . THR A 1 379 ? -38.546 -0.530 53.940 1.00 50.25 379 THR A N 1
ATOM 2882 C CA . THR A 1 379 ? -37.438 -1.091 54.716 1.00 50.25 379 THR A CA 1
ATOM 2883 C C . THR A 1 379 ? -37.037 -2.488 54.214 1.00 50.25 379 THR A C 1
ATOM 2885 O O . THR A 1 379 ? -37.899 -3.368 54.161 1.00 50.25 379 THR A O 1
ATOM 2888 N N . PRO A 1 380 ? -35.754 -2.743 53.894 1.00 48.75 380 PRO A N 1
ATOM 2889 C CA . PRO A 1 380 ? -35.317 -4.069 53.480 1.00 48.75 380 PRO A CA 1
ATOM 2890 C C . PRO A 1 380 ? -35.280 -5.013 54.688 1.00 48.75 380 PRO A C 1
ATOM 2892 O O . PRO A 1 380 ? -34.516 -4.824 55.637 1.00 48.75 380 PRO A O 1
ATOM 2895 N N . ALA A 1 381 ? -36.128 -6.040 54.644 1.00 49.25 381 ALA A N 1
ATOM 2896 C CA . ALA A 1 381 ? -36.038 -7.199 55.517 1.00 49.25 381 ALA A CA 1
ATOM 2897 C C . ALA A 1 381 ? -34.801 -8.027 55.132 1.00 49.25 381 ALA A C 1
ATOM 2899 O O . ALA A 1 381 ? -34.551 -8.284 53.953 1.00 49.25 381 ALA A O 1
ATOM 2900 N N . GLY A 1 382 ? -34.018 -8.418 56.141 1.00 49.91 382 GLY A N 1
ATOM 2901 C CA . GLY A 1 382 ? -32.786 -9.182 55.979 1.00 49.91 382 GLY A CA 1
ATOM 2902 C C . GLY A 1 382 ? -33.006 -10.454 55.164 1.00 49.91 382 GLY A C 1
ATOM 2903 O O . GLY A 1 382 ? -33.782 -11.324 55.553 1.00 49.91 382 GLY A O 1
ATOM 2904 N N . THR A 1 383 ? -32.306 -10.546 54.037 1.00 49.09 383 THR A N 1
ATOM 2905 C CA . THR A 1 383 ? -32.260 -11.752 53.211 1.00 49.09 383 THR A CA 1
ATOM 2906 C C . THR A 1 383 ? -31.023 -12.562 53.611 1.00 49.09 383 THR A C 1
ATOM 2908 O O . THR A 1 383 ? -29.940 -11.983 53.738 1.00 49.09 383 THR A O 1
ATOM 2911 N N . PRO A 1 384 ? -31.167 -13.871 53.882 1.00 54.03 384 PRO A N 1
ATOM 2912 C CA . PRO A 1 384 ? -30.069 -14.724 54.306 1.00 54.03 384 PRO A CA 1
ATOM 2913 C C . PRO A 1 384 ? -29.042 -14.910 53.185 1.00 54.03 384 PRO A C 1
ATOM 2915 O O . PRO A 1 384 ? -29.381 -15.039 52.014 1.00 54.03 384 PRO A O 1
ATOM 2918 N N . SER A 1 385 ? -27.776 -14.931 53.596 1.00 46.84 385 SER A N 1
ATOM 2919 C CA . SER A 1 385 ? -26.599 -15.223 52.783 1.00 46.84 385 SER A CA 1
ATOM 2920 C C . SER A 1 385 ? -26.742 -16.579 52.086 1.00 46.84 385 SER A C 1
ATOM 2922 O O . SER A 1 385 ? -26.538 -17.622 52.710 1.00 46.84 385 SER A O 1
ATOM 2924 N N . GLU A 1 386 ? -27.065 -16.571 50.795 1.00 49.09 386 GLU A N 1
ATOM 2925 C CA . GLU A 1 386 ? -27.001 -17.774 49.972 1.00 49.09 386 GLU A CA 1
ATOM 2926 C C . GLU A 1 386 ? -25.546 -18.143 49.670 1.00 49.09 386 GLU A C 1
ATOM 2928 O O . GLU A 1 386 ? -24.673 -17.307 49.434 1.00 49.09 386 GLU A O 1
ATOM 2933 N N . THR A 1 387 ? -25.295 -19.444 49.759 1.00 54.44 387 THR A N 1
ATOM 2934 C CA . THR A 1 387 ? -24.004 -20.091 49.535 1.00 54.44 387 THR A CA 1
ATOM 2935 C C . THR A 1 387 ? -23.638 -20.002 48.048 1.00 54.44 387 THR A C 1
ATOM 2937 O O . THR A 1 387 ? -24.512 -20.227 47.209 1.00 54.44 387 THR A O 1
ATOM 2940 N N . PRO A 1 388 ? -22.375 -19.694 47.691 1.00 51.66 388 PRO A N 1
ATOM 2941 C CA . PRO A 1 388 ? -21.973 -19.516 46.300 1.00 51.66 388 PRO A CA 1
ATOM 2942 C C . PRO A 1 388 ? -22.198 -20.802 45.499 1.00 51.66 388 PRO A C 1
ATOM 2944 O O . PRO A 1 388 ? -21.601 -21.844 45.769 1.00 51.66 388 PRO A O 1
ATOM 2947 N N . THR A 1 389 ? -23.075 -20.707 44.502 1.00 57.56 389 THR A N 1
ATOM 2948 C CA . THR A 1 389 ? -23.270 -21.740 43.482 1.00 57.56 389 THR A CA 1
ATOM 2949 C C . THR A 1 389 ? -22.041 -21.749 42.562 1.00 57.56 389 THR A C 1
ATOM 2951 O O . THR A 1 389 ? -21.590 -20.672 42.163 1.00 57.56 389 THR A O 1
ATOM 2954 N N . PRO A 1 390 ? -21.462 -22.920 42.232 1.00 59.53 390 PRO A N 1
ATOM 2955 C CA . PRO A 1 390 ? -20.284 -23.011 41.374 1.00 59.53 390 PRO A CA 1
ATOM 2956 C C . PRO A 1 390 ? -20.564 -22.403 39.995 1.00 59.53 390 PRO A C 1
ATOM 2958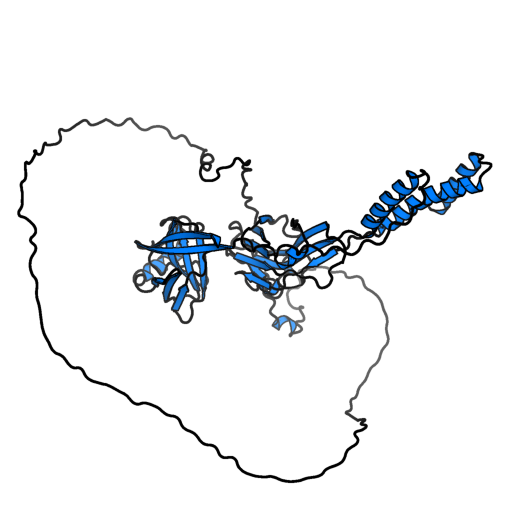 O O . PRO A 1 390 ? -21.533 -22.763 39.326 1.00 59.53 390 PRO A O 1
ATOM 2961 N N . VAL A 1 391 ? -19.702 -21.470 39.590 1.00 63.50 391 VAL A N 1
ATOM 2962 C CA . VAL A 1 391 ? -19.749 -20.795 38.290 1.00 63.50 391 VAL A CA 1
ATOM 2963 C C . VAL A 1 391 ? -19.611 -21.850 37.181 1.00 63.50 391 VAL A C 1
ATOM 2965 O O . VAL A 1 391 ? -18.651 -22.626 37.215 1.00 63.50 391 VAL A O 1
ATOM 2968 N N . PRO A 1 392 ? -20.540 -21.915 36.208 1.00 64.12 392 PRO A N 1
ATOM 2969 C CA . PRO A 1 392 ? -20.412 -22.798 35.055 1.00 64.12 392 PRO A CA 1
ATOM 2970 C C . PRO A 1 392 ? -19.122 -22.470 34.302 1.00 64.12 392 PRO A C 1
ATOM 2972 O O . PRO A 1 392 ? -18.873 -21.310 33.981 1.00 64.12 392 PRO A O 1
ATOM 2975 N N . LEU A 1 393 ? -18.300 -23.484 34.029 1.00 57.75 393 LEU A N 1
ATOM 2976 C CA . LEU A 1 393 ? -17.100 -23.334 33.211 1.00 57.75 393 LEU A CA 1
ATOM 2977 C C . LEU A 1 393 ? -17.506 -22.775 31.843 1.00 57.75 393 LEU A C 1
ATOM 2979 O O . LEU A 1 393 ? -18.248 -23.423 31.103 1.00 57.75 393 LEU A O 1
ATOM 2983 N N . THR A 1 394 ? -17.039 -21.566 31.529 1.00 60.28 394 THR A N 1
ATOM 2984 C CA . THR A 1 394 ? -17.203 -20.946 30.214 1.00 60.28 394 THR A CA 1
ATOM 2985 C C . THR A 1 394 ? -16.688 -21.926 29.158 1.00 60.28 394 THR A C 1
ATOM 2987 O O . THR A 1 394 ? -15.540 -22.368 29.277 1.00 60.28 394 THR A O 1
ATOM 2990 N N . PRO A 1 395 ? -17.502 -22.316 28.158 1.00 68.50 395 PRO A N 1
ATOM 2991 C CA . PRO A 1 395 ? -17.056 -23.240 27.128 1.00 68.50 395 PRO A CA 1
ATOM 2992 C C . PRO A 1 395 ? -15.828 -22.642 26.445 1.00 68.50 395 PRO A C 1
ATOM 2994 O O . PRO A 1 395 ? -15.857 -21.499 25.988 1.00 68.50 395 PRO A O 1
ATOM 2997 N N . THR A 1 396 ? -14.734 -23.404 26.424 1.00 68.25 396 THR A N 1
ATOM 2998 C CA . THR A 1 396 ? -13.527 -23.040 25.686 1.00 68.25 396 THR A CA 1
ATOM 2999 C C . THR A 1 396 ? -13.938 -22.727 24.246 1.00 68.25 396 THR A C 1
ATOM 3001 O O . THR A 1 396 ? -14.598 -23.572 23.630 1.00 68.25 396 THR A O 1
ATOM 3004 N N . PRO A 1 397 ? -13.622 -21.530 23.715 1.00 65.75 397 PRO A N 1
ATOM 3005 C CA . PRO A 1 397 ? -14.007 -21.171 22.360 1.00 65.75 397 PRO A CA 1
ATOM 3006 C C . PRO A 1 397 ? -13.453 -22.230 21.412 1.00 65.75 397 PRO A C 1
ATOM 3008 O O . PRO A 1 397 ? -12.253 -22.507 21.401 1.00 65.75 397 PRO A O 1
ATOM 3011 N N . THR A 1 398 ? -14.348 -22.875 20.666 1.00 78.12 398 THR A N 1
ATOM 3012 C CA . THR A 1 398 ? -13.938 -23.778 19.592 1.00 78.12 398 THR A CA 1
ATOM 3013 C C . THR A 1 398 ? -13.218 -22.914 18.558 1.00 78.12 398 THR A C 1
ATOM 3015 O O . THR A 1 398 ? -13.808 -21.917 18.132 1.00 78.12 398 THR A O 1
ATOM 3018 N N . PRO A 1 399 ? -11.953 -23.210 18.208 1.00 74.06 399 PRO A N 1
ATOM 3019 C CA . PRO A 1 399 ? -11.220 -22.414 17.235 1.00 74.06 399 PRO A CA 1
ATOM 3020 C C . PRO A 1 399 ? -12.025 -22.347 15.936 1.00 74.06 399 PRO A C 1
ATOM 3022 O O . PRO A 1 399 ? -12.556 -23.361 15.479 1.00 74.06 399 PRO A O 1
ATOM 3025 N N . ALA A 1 400 ? -12.167 -21.137 15.393 1.00 78.31 400 ALA A N 1
ATOM 3026 C CA . ALA A 1 400 ? -12.843 -20.938 14.122 1.00 78.31 400 ALA A CA 1
ATOM 3027 C C . ALA A 1 400 ? -12.114 -21.745 13.032 1.00 78.31 400 ALA A C 1
ATOM 3029 O O . ALA A 1 400 ? -10.879 -21.796 13.064 1.00 78.31 400 ALA A O 1
ATOM 3030 N N . PRO A 1 401 ? -12.849 -22.377 12.099 1.00 80.75 401 PRO A N 1
ATOM 3031 C CA . PRO A 1 401 ? -12.233 -23.096 10.992 1.00 80.75 401 PRO A CA 1
ATOM 3032 C C . PRO A 1 401 ? -11.309 -22.147 10.227 1.00 80.75 401 PRO A C 1
ATOM 3034 O O . PRO A 1 401 ? -11.687 -21.012 9.931 1.00 80.75 401 PRO A O 1
ATOM 3037 N N . GLN A 1 402 ? -10.092 -22.603 9.945 1.00 77.88 402 GLN A N 1
ATOM 3038 C CA . GLN A 1 402 ? -9.098 -21.812 9.223 1.00 77.88 402 GLN A CA 1
ATOM 3039 C C . GLN A 1 402 ? -9.174 -22.162 7.735 1.00 77.88 402 GLN A C 1
ATOM 3041 O O . GLN A 1 402 ? -9.146 -23.339 7.362 1.00 77.88 402 GLN A O 1
ATOM 3046 N N . LEU A 1 403 ? -9.290 -21.142 6.883 1.00 79.00 403 LEU A N 1
ATOM 3047 C CA . LEU A 1 403 ? -9.236 -21.299 5.434 1.00 79.00 403 LEU A CA 1
ATOM 3048 C C . LEU A 1 403 ? -7.771 -21.417 4.999 1.00 79.00 403 LEU A C 1
ATOM 3050 O O . LEU A 1 403 ? -6.965 -20.526 5.240 1.00 79.00 403 LEU A O 1
ATOM 3054 N N . PHE A 1 404 ? -7.426 -22.514 4.336 1.00 79.31 404 PHE A N 1
ATOM 3055 C CA . PHE A 1 404 ? -6.132 -22.712 3.696 1.00 79.31 404 PHE A CA 1
ATOM 3056 C C . PHE A 1 404 ? -6.321 -22.680 2.185 1.00 79.31 404 PHE A C 1
ATOM 3058 O O . PHE A 1 404 ? -7.132 -23.430 1.647 1.00 79.31 404 PHE A O 1
ATOM 3065 N N . ILE A 1 405 ? -5.559 -21.837 1.492 1.00 82.19 405 ILE A N 1
ATOM 3066 C CA . ILE A 1 405 ? -5.549 -21.808 0.030 1.00 82.19 405 ILE A CA 1
ATOM 3067 C C . ILE A 1 405 ? -4.401 -22.686 -0.460 1.00 82.19 405 ILE A C 1
ATOM 3069 O O . ILE A 1 405 ? -3.263 -22.551 -0.011 1.00 82.19 405 ILE A O 1
ATOM 3073 N N . ASP A 1 406 ? -4.712 -23.587 -1.379 1.00 88.19 406 ASP A N 1
ATOM 3074 C CA . ASP A 1 406 ? -3.766 -24.518 -1.969 1.00 88.19 406 ASP A CA 1
ATOM 3075 C C . ASP A 1 406 ? -3.679 -24.289 -3.479 1.00 88.19 406 ASP A C 1
ATOM 3077 O O . ASP A 1 406 ? -4.686 -24.016 -4.136 1.00 88.19 406 ASP A O 1
ATOM 3081 N N . TYR A 1 407 ? -2.472 -24.381 -4.034 1.00 90.88 407 TYR A N 1
ATOM 3082 C CA . TYR A 1 407 ? -2.221 -24.123 -5.451 1.00 90.88 407 TYR A CA 1
ATOM 3083 C C . TYR A 1 407 ? -1.625 -25.350 -6.131 1.00 90.88 407 TYR A C 1
ATOM 3085 O O . TYR A 1 407 ? -0.764 -26.040 -5.582 1.00 90.88 407 TYR A O 1
ATOM 3093 N N . SER A 1 408 ? -2.043 -25.592 -7.369 1.00 92.75 408 SER A N 1
ATOM 3094 C CA . SER A 1 408 ? -1.369 -26.521 -8.272 1.00 92.75 408 SER A CA 1
ATOM 3095 C C . SER A 1 408 ? -1.133 -25.882 -9.635 1.00 92.75 408 SER A C 1
ATOM 3097 O O . SER A 1 408 ? -1.879 -25.004 -10.076 1.00 92.75 408 SER A O 1
ATOM 3099 N N . PHE A 1 409 ? -0.049 -26.313 -10.278 1.00 95.25 409 PHE A N 1
ATOM 3100 C CA . PHE A 1 409 ? 0.455 -25.742 -11.520 1.00 95.25 409 PHE A CA 1
ATOM 3101 C C . PHE A 1 409 ? 0.637 -26.847 -12.555 1.00 95.25 409 PHE A C 1
ATOM 3103 O O . PHE A 1 409 ? 1.223 -27.889 -12.256 1.00 95.25 409 PHE A O 1
ATOM 3110 N N . VAL A 1 410 ? 0.187 -26.600 -13.783 1.00 96.50 410 VAL A N 1
ATOM 3111 C CA . VAL A 1 410 ? 0.422 -27.476 -14.936 1.00 96.50 410 VAL A CA 1
ATOM 3112 C C . VAL A 1 410 ? 1.039 -26.646 -16.056 1.00 96.50 410 VAL A C 1
ATOM 3114 O O . VAL A 1 410 ? 0.510 -25.602 -16.428 1.00 96.50 410 VAL A O 1
ATOM 3117 N N . LEU A 1 411 ? 2.184 -27.084 -16.585 1.00 96.69 411 LEU A N 1
ATOM 3118 C CA . LEU A 1 411 ? 2.831 -26.413 -17.714 1.00 96.69 411 LEU A CA 1
ATOM 3119 C C . LEU A 1 411 ? 2.185 -26.859 -19.027 1.00 96.69 411 LEU A C 1
ATOM 3121 O O . LEU A 1 411 ? 2.095 -28.053 -19.311 1.00 96.69 411 LEU A O 1
ATOM 3125 N N . GLY A 1 412 ? 1.750 -25.883 -19.815 1.00 94.94 412 GLY A N 1
ATOM 3126 C CA . GLY A 1 412 ? 1.161 -26.071 -21.133 1.00 94.94 412 GLY A CA 1
ATOM 3127 C C . GLY A 1 412 ? 2.170 -25.902 -22.280 1.00 94.94 412 GLY A C 1
ATOM 3128 O O . GLY A 1 412 ? 3.383 -26.018 -22.082 1.00 94.94 412 GLY A O 1
ATOM 3129 N N . PRO A 1 413 ? 1.688 -25.635 -23.506 1.00 94.81 413 PRO A N 1
ATOM 3130 C CA . PRO A 1 413 ? 2.542 -25.363 -24.656 1.00 94.81 413 PRO A CA 1
ATOM 3131 C C . PRO A 1 413 ? 3.371 -24.083 -24.486 1.00 94.81 413 PRO A C 1
ATOM 3133 O O . PRO A 1 413 ? 3.037 -23.180 -23.715 1.00 94.81 413 PRO A O 1
ATOM 3136 N N . VAL A 1 414 ? 4.454 -24.016 -25.257 1.00 93.19 414 VAL A N 1
ATOM 3137 C CA . VAL A 1 414 ? 5.385 -22.888 -25.295 1.00 93.19 414 VAL A CA 1
ATOM 3138 C C . VAL A 1 414 ? 5.271 -22.185 -26.643 1.00 93.19 414 VAL A C 1
ATOM 3140 O O . VAL A 1 414 ? 5.215 -22.852 -27.677 1.00 93.19 414 VAL A O 1
ATOM 3143 N N . SER A 1 415 ? 5.250 -20.853 -26.646 1.00 89.25 415 SER A N 1
ATOM 3144 C CA . SER A 1 415 ? 5.230 -20.041 -27.864 1.00 89.25 415 SER A CA 1
ATOM 3145 C C . SER A 1 415 ? 6.381 -19.036 -27.914 1.00 89.25 415 SER A C 1
ATOM 3147 O O . SER A 1 415 ? 6.975 -18.649 -26.902 1.00 89.25 415 SER A O 1
ATOM 3149 N N . GLU A 1 416 ? 6.753 -18.636 -29.131 1.00 86.62 416 GLU A N 1
ATOM 3150 C CA . GLU A 1 416 ? 7.832 -17.674 -29.330 1.00 86.62 416 GLU A CA 1
ATOM 3151 C C . GLU A 1 416 ? 7.358 -16.241 -29.046 1.00 86.62 416 GLU A C 1
ATOM 3153 O O . GLU A 1 416 ? 6.353 -15.793 -29.606 1.00 86.62 416 GLU A O 1
ATOM 3158 N N . PRO A 1 417 ? 8.095 -15.471 -28.228 1.00 83.19 417 PRO A N 1
ATOM 3159 C CA . PRO A 1 417 ? 7.749 -14.096 -27.947 1.00 83.19 417 PRO A CA 1
ATOM 3160 C C . PRO A 1 417 ? 8.071 -13.217 -29.153 1.00 83.19 417 PRO A C 1
ATOM 3162 O O . PRO A 1 417 ? 9.090 -13.355 -29.840 1.00 83.19 417 PRO A O 1
ATOM 3165 N N . LYS A 1 418 ? 7.238 -12.205 -29.356 1.00 80.88 418 LYS A N 1
ATOM 3166 C CA . LYS A 1 418 ? 7.529 -11.097 -30.247 1.00 80.88 418 LYS A CA 1
ATOM 3167 C C . LYS A 1 418 ? 8.650 -10.278 -29.618 1.00 80.88 418 LYS A C 1
ATOM 3169 O O . LYS A 1 418 ? 8.463 -9.601 -28.616 1.00 80.88 418 LYS A O 1
ATOM 3174 N N . LEU A 1 419 ? 9.824 -10.330 -30.234 1.00 69.94 419 LEU A N 1
ATOM 3175 C CA . LEU A 1 419 ? 11.009 -9.604 -29.766 1.00 69.94 419 LEU A CA 1
ATOM 3176 C C . LEU A 1 419 ? 10.840 -8.086 -29.802 1.00 69.94 419 LEU A C 1
ATOM 3178 O O . LEU A 1 419 ? 11.398 -7.373 -28.977 1.00 69.94 419 LEU A O 1
ATOM 3182 N N . ILE A 1 420 ? 10.091 -7.592 -30.785 1.00 73.88 420 ILE A N 1
ATOM 3183 C CA . ILE A 1 420 ? 9.788 -6.172 -30.929 1.00 73.88 420 ILE A CA 1
ATOM 3184 C C . ILE A 1 420 ? 8.380 -5.972 -30.393 1.00 73.88 420 ILE A C 1
ATOM 3186 O O . ILE A 1 420 ? 7.399 -6.250 -31.086 1.00 73.88 420 ILE A O 1
ATOM 3190 N N . LEU A 1 421 ? 8.304 -5.542 -29.139 1.00 80.69 421 LEU A N 1
ATOM 3191 C CA . LEU A 1 421 ? 7.044 -5.235 -28.479 1.00 80.69 421 LEU A CA 1
ATOM 3192 C C . LEU A 1 421 ? 6.445 -3.976 -29.114 1.00 80.69 421 LEU A C 1
ATOM 3194 O O . LEU A 1 421 ? 7.173 -3.035 -29.429 1.00 80.69 421 LEU A O 1
ATOM 3198 N N . ASP A 1 422 ? 5.127 -3.956 -29.319 1.00 79.31 422 ASP A N 1
ATOM 3199 C CA . ASP A 1 422 ? 4.459 -2.866 -30.050 1.00 79.31 422 ASP A CA 1
ATOM 3200 C C . ASP A 1 422 ? 4.554 -1.517 -29.323 1.00 79.31 422 ASP A C 1
ATOM 3202 O O . ASP A 1 422 ? 4.468 -0.460 -29.944 1.00 79.31 422 ASP A O 1
ATOM 3206 N N . TRP A 1 423 ? 4.792 -1.560 -28.013 1.00 79.81 423 TRP A N 1
ATOM 3207 C CA . TRP A 1 423 ? 4.998 -0.402 -27.150 1.00 79.81 423 TRP A CA 1
ATOM 3208 C C . TRP A 1 423 ? 6.478 -0.014 -26.968 1.00 79.81 423 TRP A C 1
ATOM 3210 O O . TRP A 1 423 ? 6.769 0.956 -26.270 1.00 79.81 423 TRP A O 1
ATOM 3220 N N . TYR A 1 424 ? 7.431 -0.739 -27.568 1.00 77.56 424 TYR A N 1
ATOM 3221 C CA . TYR A 1 424 ? 8.857 -0.447 -27.394 1.00 77.56 424 TYR A CA 1
ATOM 3222 C C . TYR A 1 424 ? 9.268 0.821 -28.172 1.00 77.56 424 TYR A C 1
ATOM 3224 O O . TYR A 1 424 ? 8.871 0.975 -29.333 1.00 77.56 424 TYR A O 1
ATOM 3232 N N . PRO A 1 425 ? 10.099 1.718 -27.600 1.00 78.50 425 PRO A N 1
ATOM 3233 C CA . PRO A 1 425 ? 10.553 2.921 -28.296 1.00 78.50 425 PRO A CA 1
ATOM 3234 C C . PRO A 1 425 ? 11.231 2.583 -29.628 1.00 78.50 425 PRO A C 1
ATOM 3236 O O . PRO A 1 425 ? 12.142 1.748 -29.683 1.00 78.50 425 PRO A O 1
ATOM 3239 N N . ARG A 1 426 ? 10.799 3.244 -30.713 1.00 75.94 426 ARG A N 1
ATOM 3240 C CA . ARG A 1 426 ? 11.250 2.939 -32.083 1.00 75.94 426 ARG A CA 1
ATOM 3241 C C . ARG A 1 426 ? 12.762 3.089 -32.255 1.00 75.94 426 ARG A C 1
ATOM 3243 O O . ARG A 1 426 ? 13.354 2.296 -32.986 1.00 75.94 426 ARG A O 1
ATOM 3250 N N . GLU A 1 427 ? 13.403 4.023 -31.550 1.00 77.38 427 GLU A N 1
ATOM 3251 C CA . GLU A 1 427 ? 14.863 4.177 -31.592 1.00 77.38 427 GLU A CA 1
ATOM 3252 C C . GLU A 1 427 ? 15.644 2.952 -31.075 1.00 77.38 427 GLU A C 1
ATOM 3254 O O . GLU A 1 427 ? 16.761 2.711 -31.532 1.00 77.38 427 GLU A O 1
ATOM 3259 N N . LYS A 1 428 ? 15.062 2.122 -30.195 1.00 70.44 428 LYS A N 1
ATOM 3260 C CA . LYS A 1 428 ? 15.752 0.962 -29.593 1.00 70.44 428 LYS A CA 1
ATOM 3261 C C . LYS A 1 428 ? 15.592 -0.343 -30.383 1.00 70.44 428 LYS A C 1
ATOM 3263 O O . LYS A 1 428 ? 16.255 -1.336 -30.090 1.00 70.44 428 LYS A O 1
ATOM 3268 N N . VAL A 1 429 ? 14.759 -0.356 -31.426 1.00 69.19 429 VAL A N 1
ATOM 3269 C CA . VAL A 1 429 ? 14.414 -1.568 -32.199 1.00 69.19 429 VAL A CA 1
ATOM 3270 C C . VAL A 1 429 ? 15.626 -2.178 -32.921 1.00 69.19 429 VAL A C 1
ATOM 3272 O O . VAL A 1 429 ? 15.738 -3.400 -33.033 1.00 69.19 429 VAL A O 1
ATOM 3275 N N . SER A 1 430 ? 16.564 -1.345 -33.382 1.00 66.94 430 SER A N 1
ATOM 3276 C CA . SER A 1 430 ? 17.754 -1.796 -34.121 1.00 66.94 430 SER A CA 1
ATOM 3277 C C . SER A 1 430 ? 18.757 -2.577 -33.257 1.00 66.94 430 SER A C 1
ATOM 3279 O O . SER A 1 430 ? 19.472 -3.446 -33.764 1.00 66.94 430 SER A O 1
ATOM 3281 N N . GLU A 1 431 ? 18.781 -2.319 -31.948 1.00 67.44 431 GLU A N 1
ATOM 3282 C CA . GLU A 1 431 ? 19.634 -3.016 -30.985 1.00 67.44 431 GLU A CA 1
ATOM 3283 C C . GLU A 1 431 ? 19.049 -4.387 -30.611 1.00 67.44 431 GLU A C 1
ATOM 3285 O O . GLU A 1 431 ? 19.772 -5.383 -30.537 1.00 67.44 431 GLU A O 1
ATOM 3290 N N . VAL A 1 432 ? 17.719 -4.463 -30.492 1.00 64.69 432 VAL A N 1
ATOM 3291 C CA . VAL A 1 432 ? 16.977 -5.701 -30.205 1.00 64.69 432 VAL A CA 1
ATOM 3292 C C . VAL A 1 432 ? 17.095 -6.705 -31.358 1.00 64.69 432 VAL A C 1
ATOM 3294 O O . VAL A 1 432 ? 17.324 -7.894 -31.129 1.00 64.69 432 VAL A O 1
ATOM 3297 N N . GLN A 1 433 ? 17.029 -6.247 -32.615 1.00 64.75 433 GLN A N 1
ATOM 3298 C CA . GLN A 1 433 ? 17.158 -7.132 -33.783 1.00 64.75 433 GLN A CA 1
ATOM 3299 C C . GLN A 1 433 ? 18.530 -7.816 -33.886 1.00 64.75 433 GLN A C 1
ATOM 3301 O O . GLN A 1 433 ? 18.608 -8.941 -34.380 1.00 64.75 433 GLN A O 1
ATOM 3306 N N . LYS A 1 434 ? 19.607 -7.195 -33.385 1.00 64.44 434 LYS A N 1
ATOM 3307 C CA . LYS A 1 434 ? 20.947 -7.809 -33.378 1.00 64.44 434 LYS A CA 1
ATOM 3308 C C . LYS A 1 434 ? 21.092 -8.924 -32.334 1.00 64.44 434 LYS A C 1
ATOM 3310 O O . LYS A 1 434 ? 21.961 -9.776 -32.488 1.00 64.44 434 LYS A O 1
ATOM 3315 N N . LYS A 1 435 ? 20.232 -8.964 -31.308 1.00 62.28 435 LYS A N 1
ATOM 3316 C CA . LYS A 1 435 ? 20.272 -9.956 -30.215 1.00 62.28 435 LYS A CA 1
ATOM 3317 C C . LYS A 1 435 ? 19.427 -11.215 -30.470 1.00 62.28 435 LYS A C 1
ATOM 3319 O O . LYS A 1 435 ? 19.426 -12.113 -29.634 1.00 62.28 435 LYS A O 1
ATOM 3324 N N . LYS A 1 436 ? 18.756 -11.326 -31.630 1.00 57.53 436 LYS A N 1
ATOM 3325 C CA . LYS A 1 436 ? 17.752 -12.359 -31.987 1.00 57.53 436 LYS A CA 1
ATOM 3326 C C . LYS A 1 436 ? 18.191 -13.831 -31.833 1.00 57.53 436 LYS A C 1
ATOM 3328 O O . LYS A 1 436 ? 17.343 -14.712 -31.863 1.00 57.53 436 LYS A O 1
ATOM 3333 N N . ALA A 1 437 ? 19.482 -14.114 -31.666 1.00 51.34 437 ALA A N 1
ATOM 3334 C CA . ALA A 1 437 ? 20.041 -15.465 -31.733 1.00 51.34 437 ALA A CA 1
ATOM 3335 C C . ALA A 1 437 ? 20.199 -16.213 -30.385 1.00 51.34 437 ALA A C 1
ATOM 3337 O O . ALA A 1 437 ? 20.740 -17.313 -30.392 1.00 51.34 437 ALA A O 1
ATOM 3338 N N . VAL A 1 438 ? 19.778 -15.666 -29.230 1.00 56.91 438 VAL A N 1
ATOM 3339 C CA . VAL A 1 438 ? 20.198 -16.211 -27.906 1.00 56.91 438 VAL A CA 1
ATOM 3340 C C . VAL A 1 438 ? 19.040 -16.517 -26.931 1.00 56.91 438 VAL A C 1
ATOM 3342 O O . VAL A 1 438 ? 19.275 -16.796 -25.758 1.00 56.91 438 VAL A O 1
ATOM 3345 N N . PHE A 1 439 ? 17.780 -16.489 -27.375 1.00 60.12 439 PHE A N 1
ATOM 3346 C CA . PHE A 1 439 ? 16.623 -16.525 -26.459 1.00 60.12 439 PHE A CA 1
ATOM 3347 C C . PHE A 1 439 ? 16.190 -17.922 -25.979 1.00 60.12 439 PHE A C 1
ATOM 3349 O O . PHE A 1 439 ? 15.505 -18.026 -24.970 1.00 60.12 439 PHE A O 1
ATOM 3356 N N . SER A 1 440 ? 16.603 -19.006 -26.642 1.00 53.72 440 SER A N 1
ATOM 3357 C CA . SER A 1 440 ? 16.000 -20.329 -26.397 1.00 53.72 440 SER A CA 1
ATOM 3358 C C . SER A 1 440 ? 16.568 -21.114 -25.204 1.00 53.72 440 SER A C 1
ATOM 3360 O O . SER A 1 440 ? 15.936 -22.076 -24.788 1.00 53.72 440 SER A O 1
ATOM 3362 N N . ASN A 1 441 ? 17.730 -20.750 -24.643 1.00 59.56 441 ASN A N 1
ATOM 3363 C CA . ASN A 1 441 ? 18.449 -21.630 -23.698 1.00 59.56 441 ASN A CA 1
ATOM 3364 C C . ASN A 1 441 ? 18.730 -21.006 -22.323 1.00 59.56 441 ASN A C 1
ATOM 3366 O O . ASN A 1 441 ? 19.528 -21.547 -21.559 1.00 59.56 441 ASN A O 1
ATOM 3370 N N . LYS A 1 442 ? 18.144 -19.845 -22.009 1.00 76.50 442 LYS A N 1
ATOM 3371 C CA . LYS A 1 442 ? 18.491 -19.108 -20.783 1.00 76.50 442 LYS A CA 1
ATOM 3372 C C . LYS A 1 442 ? 17.550 -19.325 -19.614 1.00 76.50 442 LYS A C 1
ATOM 3374 O O . LYS A 1 442 ? 17.968 -19.017 -18.503 1.00 76.50 442 LYS A O 1
ATOM 3379 N N . VAL A 1 443 ? 16.331 -19.803 -19.845 1.00 90.56 443 VAL A N 1
ATOM 3380 C CA . VAL A 1 443 ? 15.289 -19.893 -18.818 1.00 90.56 443 VAL A CA 1
ATOM 3381 C C . VAL A 1 443 ? 14.594 -21.243 -18.908 1.00 90.56 443 VAL A C 1
ATOM 3383 O O . VAL A 1 443 ? 14.203 -21.665 -19.992 1.00 90.56 443 VAL A O 1
ATOM 3386 N N . SER A 1 444 ? 14.431 -21.896 -17.765 1.00 93.38 444 SER A N 1
ATOM 3387 C CA . SER A 1 444 ? 13.650 -23.113 -17.584 1.00 93.38 444 SER A CA 1
ATOM 3388 C C . SER A 1 444 ? 12.532 -22.863 -16.581 1.00 93.38 444 SER A C 1
ATOM 3390 O O . SER A 1 444 ? 12.772 -22.295 -15.517 1.00 93.38 444 SER A O 1
ATOM 3392 N N . ALA A 1 445 ? 11.327 -23.317 -16.914 1.00 94.31 445 ALA A N 1
ATOM 3393 C CA . ALA A 1 445 ? 10.200 -23.391 -15.995 1.00 94.31 445 ALA A CA 1
ATOM 3394 C C . ALA A 1 445 ? 9.903 -24.864 -15.688 1.00 94.31 445 ALA A C 1
ATOM 3396 O O . ALA A 1 445 ? 9.952 -25.715 -16.576 1.00 94.31 445 ALA A O 1
ATOM 3397 N N . GLY A 1 446 ? 9.611 -25.164 -14.430 1.00 95.25 446 GLY A N 1
ATOM 3398 C CA . GLY A 1 446 ? 9.284 -26.496 -13.939 1.00 95.25 446 GLY A CA 1
ATOM 3399 C C . GLY A 1 446 ? 8.298 -26.416 -12.781 1.00 95.25 446 GLY A C 1
ATOM 3400 O O . GLY A 1 446 ? 8.118 -25.363 -12.176 1.00 95.25 446 GLY A O 1
ATOM 3401 N N . VAL A 1 447 ? 7.660 -27.536 -12.456 1.00 94.25 447 VAL A N 1
ATOM 3402 C CA . VAL A 1 447 ? 6.795 -27.650 -11.276 1.00 94.25 447 VAL A CA 1
ATOM 3403 C C . VAL A 1 447 ? 7.466 -28.601 -10.295 1.00 94.25 447 VAL A C 1
ATOM 3405 O O . VAL A 1 447 ? 7.793 -29.732 -10.654 1.00 94.25 447 VAL A O 1
ATOM 3408 N N . GLN A 1 448 ? 7.701 -28.138 -9.068 1.00 93.69 448 GLN A N 1
ATOM 3409 C CA . GLN A 1 448 ? 8.221 -28.958 -7.974 1.00 93.69 448 GLN A CA 1
ATOM 3410 C C . GLN A 1 448 ? 7.185 -29.005 -6.853 1.00 93.69 448 GLN A C 1
ATOM 3412 O O . GLN A 1 448 ? 6.946 -28.018 -6.156 1.00 93.69 448 GLN A O 1
ATOM 3417 N N . GLY A 1 449 ? 6.535 -30.160 -6.699 1.00 90.50 449 GLY A N 1
ATOM 3418 C CA . GLY A 1 449 ? 5.411 -30.308 -5.779 1.00 90.50 449 GLY A CA 1
ATOM 3419 C C . GLY A 1 449 ? 4.266 -29.372 -6.162 1.00 90.50 449 GLY A C 1
ATOM 3420 O O . GLY A 1 449 ? 3.647 -29.544 -7.208 1.00 90.50 449 GLY A O 1
ATOM 3421 N N . LYS A 1 450 ? 4.005 -28.381 -5.311 1.00 89.31 450 LYS A N 1
ATOM 3422 C CA . LYS A 1 450 ? 2.945 -27.377 -5.480 1.00 89.31 450 LYS A CA 1
ATOM 3423 C C . LYS A 1 450 ? 3.477 -25.992 -5.828 1.00 89.31 450 LYS A C 1
ATOM 3425 O O . LYS A 1 450 ? 2.772 -25.006 -5.673 1.00 89.31 450 LYS A O 1
ATOM 3430 N N . SER A 1 451 ? 4.729 -25.900 -6.260 1.00 91.81 451 SER A N 1
ATOM 3431 C CA . SER A 1 451 ? 5.358 -24.626 -6.591 1.00 91.81 451 SER A CA 1
ATOM 3432 C C . SER A 1 451 ? 5.822 -24.619 -8.038 1.00 91.81 451 SER A C 1
ATOM 3434 O O . SER A 1 451 ? 6.410 -25.586 -8.528 1.00 91.81 451 SER A O 1
ATOM 3436 N N . LEU A 1 452 ? 5.581 -23.499 -8.712 1.00 94.06 452 LEU A N 1
ATOM 3437 C CA . LEU A 1 452 ? 6.196 -23.178 -9.986 1.00 94.06 452 LEU A CA 1
ATOM 3438 C C . LEU A 1 452 ? 7.618 -22.674 -9.714 1.00 94.06 452 LEU A C 1
ATOM 3440 O O . LEU A 1 452 ? 7.813 -21.682 -9.008 1.00 94.06 452 LEU A O 1
ATOM 3444 N N . VAL A 1 453 ? 8.602 -23.376 -10.268 1.00 96.44 453 VAL A N 1
ATOM 3445 C CA . VAL A 1 453 ? 10.026 -23.053 -10.165 1.00 96.44 453 VAL A CA 1
ATOM 3446 C C . VAL A 1 453 ? 10.509 -22.564 -11.521 1.00 96.44 453 VAL A C 1
ATOM 3448 O O . VAL A 1 453 ? 10.367 -23.245 -12.535 1.00 96.44 453 VAL A O 1
ATOM 3451 N N . ILE A 1 454 ? 11.089 -21.375 -11.541 1.00 96.06 454 ILE A N 1
ATOM 3452 C CA . ILE A 1 454 ? 11.626 -20.725 -12.728 1.00 96.06 454 ILE A CA 1
ATOM 3453 C C . ILE A 1 454 ? 13.091 -20.436 -12.447 1.00 96.06 454 ILE A C 1
ATOM 3455 O O . ILE A 1 454 ? 13.418 -19.780 -11.465 1.00 96.06 454 ILE A O 1
ATOM 3459 N N . SER A 1 455 ? 13.989 -20.894 -13.301 1.00 96.75 455 SER A N 1
ATOM 3460 C CA . SER A 1 455 ? 15.420 -20.663 -13.128 1.00 96.75 455 SER A CA 1
ATOM 3461 C C . SER A 1 455 ? 16.084 -20.335 -14.450 1.00 96.75 455 SER A C 1
ATOM 3463 O O . SER A 1 455 ? 15.575 -20.660 -15.524 1.00 96.75 455 SER A O 1
ATOM 3465 N N . GLY A 1 456 ? 17.215 -19.641 -14.389 1.00 95.75 456 GLY A N 1
ATOM 3466 C CA . GLY A 1 456 ? 17.891 -19.224 -15.603 1.00 95.75 456 GLY A CA 1
ATOM 3467 C C . GLY A 1 456 ? 19.133 -18.375 -15.394 1.00 95.75 456 GLY A C 1
ATOM 3468 O O . GLY A 1 456 ? 19.74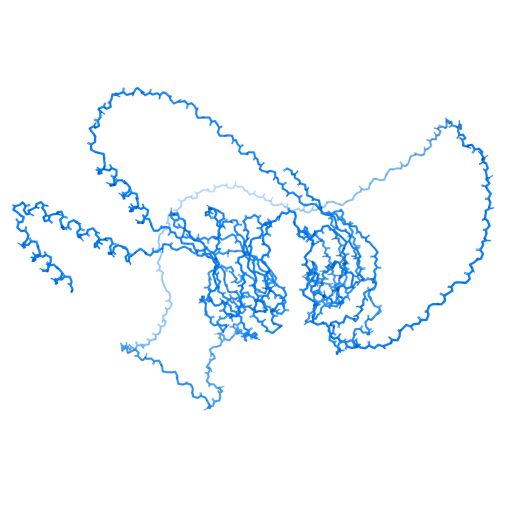1 -18.346 -14.323 1.00 95.75 456 GLY A O 1
ATOM 3469 N N . SER A 1 457 ? 19.519 -17.685 -16.465 1.00 94.31 457 SER A N 1
ATOM 3470 C CA . SER A 1 457 ? 20.620 -16.721 -16.486 1.00 94.31 457 SER A CA 1
ATOM 3471 C C . SER A 1 457 ? 20.153 -15.353 -16.964 1.00 94.31 457 SER A C 1
ATOM 3473 O O . SER A 1 457 ? 19.324 -15.243 -17.867 1.00 94.31 457 SER A O 1
ATOM 3475 N N . CYS A 1 458 ? 20.711 -14.308 -16.366 1.00 93.31 458 CYS A N 1
ATOM 3476 C CA . CYS A 1 458 ? 20.369 -12.912 -16.618 1.00 93.31 458 CYS A CA 1
ATOM 3477 C C . CYS A 1 458 ? 21.651 -12.095 -16.802 1.00 93.31 458 CYS A C 1
ATOM 3479 O O . CYS A 1 458 ? 22.703 -12.436 -16.259 1.00 93.31 458 CYS A O 1
ATOM 3481 N N . VAL A 1 459 ? 21.582 -11.053 -17.633 1.00 92.06 459 VAL A N 1
ATOM 3482 C CA . VAL A 1 459 ? 22.717 -10.148 -17.885 1.00 92.06 459 VAL A CA 1
ATOM 3483 C C . VAL A 1 459 ? 22.504 -8.822 -17.167 1.00 92.06 459 VAL A C 1
ATOM 3485 O O . VAL A 1 459 ? 23.462 -8.232 -16.668 1.00 92.06 459 VAL A O 1
ATOM 3488 N N . LYS A 1 460 ? 21.255 -8.349 -17.112 1.00 92.00 460 LYS A N 1
ATOM 3489 C CA . LYS A 1 460 ? 20.907 -7.113 -16.406 1.00 92.00 460 LYS A CA 1
ATOM 3490 C C . LYS A 1 460 ? 20.789 -7.328 -14.887 1.00 92.00 460 LYS A C 1
ATOM 3492 O O . LYS A 1 460 ? 20.626 -8.466 -14.450 1.00 92.00 460 LYS A O 1
ATOM 3497 N N . PRO A 1 461 ? 20.846 -6.249 -14.079 1.00 91.88 461 PRO A N 1
ATOM 3498 C CA . PRO A 1 461 ? 20.804 -6.337 -12.616 1.00 91.88 461 PRO A CA 1
ATOM 3499 C C . PRO A 1 461 ? 19.528 -6.958 -12.043 1.00 91.88 461 PRO A C 1
ATOM 3501 O O . PRO A 1 461 ? 19.552 -7.408 -10.901 1.00 91.88 461 PRO A O 1
ATOM 3504 N N . TYR A 1 462 ? 18.437 -6.999 -12.813 1.00 93.94 462 TYR A N 1
ATOM 3505 C CA . TYR A 1 462 ? 17.168 -7.589 -12.398 1.00 93.94 462 TYR A CA 1
ATOM 3506 C C . TYR A 1 462 ? 16.621 -8.550 -13.453 1.00 93.94 462 TYR A C 1
ATOM 3508 O O . TYR A 1 462 ? 16.793 -8.337 -14.657 1.00 93.94 462 TYR A O 1
ATOM 3516 N N . TYR A 1 463 ? 15.902 -9.571 -12.995 1.00 95.94 463 TYR A N 1
ATOM 3517 C CA . TYR A 1 463 ? 14.989 -10.364 -13.814 1.00 95.94 463 TYR A CA 1
ATOM 3518 C C . TYR A 1 463 ? 13.548 -10.087 -13.377 1.00 95.94 463 TYR A C 1
ATOM 3520 O O . TYR A 1 463 ? 13.300 -9.716 -12.232 1.00 95.94 463 TYR A O 1
ATOM 3528 N N . VAL A 1 464 ? 12.599 -10.227 -14.295 1.00 95.00 464 VAL A N 1
ATOM 3529 C CA . VAL A 1 464 ? 11.186 -9.917 -14.073 1.00 95.00 464 VAL A CA 1
ATOM 3530 C C . VAL A 1 464 ? 10.358 -11.140 -14.428 1.00 95.00 464 VAL A C 1
ATOM 3532 O O . VAL A 1 464 ? 10.512 -11.687 -15.519 1.00 95.00 464 VAL A O 1
ATOM 3535 N N . VAL A 1 465 ? 9.490 -11.564 -13.512 1.00 95.50 465 VAL A N 1
ATOM 3536 C CA . VAL A 1 465 ? 8.518 -12.643 -13.714 1.00 95.50 465 VAL A CA 1
ATOM 3537 C C . VAL A 1 465 ? 7.157 -12.011 -13.963 1.00 95.50 465 VAL A C 1
ATOM 3539 O O . VAL A 1 465 ? 6.666 -11.241 -13.134 1.00 95.50 465 VAL A O 1
ATOM 3542 N N . ILE A 1 466 ? 6.564 -12.319 -15.116 1.00 95.31 466 ILE A N 1
ATOM 3543 C CA . ILE A 1 466 ? 5.329 -11.691 -15.578 1.00 95.31 466 ILE A CA 1
ATOM 3544 C C . ILE A 1 466 ? 4.312 -12.770 -15.961 1.00 95.31 466 ILE A C 1
ATOM 3546 O O . ILE A 1 466 ? 4.644 -13.681 -16.716 1.00 95.31 466 ILE A O 1
ATOM 3550 N N . LEU A 1 467 ? 3.074 -12.674 -15.467 1.00 95.81 467 LEU A N 1
ATOM 3551 C CA . LEU A 1 467 ? 1.960 -13.541 -15.878 1.00 95.81 467 LEU A CA 1
ATOM 3552 C C . LEU A 1 467 ? 0.850 -12.718 -16.528 1.00 95.81 467 LEU A C 1
ATOM 3554 O O . LEU A 1 467 ? 0.349 -11.763 -15.935 1.00 95.81 467 LEU A O 1
ATOM 3558 N N . TYR A 1 468 ? 0.393 -13.152 -17.700 1.00 96.50 468 TYR A N 1
ATOM 3559 C CA . TYR A 1 468 ? -0.742 -12.563 -18.416 1.00 96.50 468 TYR A CA 1
ATOM 3560 C C . TYR A 1 468 ? -1.914 -13.538 -18.526 1.00 96.50 468 TYR A C 1
ATOM 3562 O O . TYR A 1 468 ? -1.706 -14.743 -18.633 1.00 96.50 468 TYR A O 1
ATOM 3570 N N . LYS A 1 469 ? -3.153 -13.025 -18.563 1.00 96.19 469 LYS A N 1
ATOM 3571 C CA . LYS A 1 469 ? -4.346 -13.853 -18.847 1.00 96.19 469 LYS A CA 1
ATOM 3572 C C . LYS A 1 469 ? -4.467 -14.233 -20.321 1.00 96.19 469 LYS A C 1
ATOM 3574 O O . LYS A 1 469 ? -5.035 -15.272 -20.635 1.00 96.19 469 LYS A O 1
ATOM 3579 N N . LYS A 1 470 ? -3.980 -13.389 -21.235 1.00 96.44 470 LYS A N 1
ATOM 3580 C CA . LYS A 1 470 ? -3.971 -13.679 -22.673 1.00 96.44 470 LYS A CA 1
ATOM 3581 C C . LYS A 1 470 ? -2.559 -13.589 -23.210 1.00 96.44 470 LYS A C 1
ATOM 3583 O O . LYS A 1 470 ? -1.826 -12.656 -22.894 1.00 96.44 470 LYS A O 1
ATOM 3588 N N . GLU A 1 471 ? -2.234 -14.500 -24.116 1.00 94.50 471 GLU A N 1
ATOM 3589 C CA . GLU A 1 471 ? -0.923 -14.557 -24.754 1.00 94.50 471 GLU A CA 1
ATOM 3590 C C . GLU A 1 471 ? -0.548 -13.237 -25.423 1.00 94.50 471 GLU A C 1
ATOM 3592 O O . GLU A 1 471 ? 0.599 -12.838 -25.378 1.00 94.50 471 GLU A O 1
ATOM 3597 N N . SER A 1 472 ? -1.494 -12.510 -26.024 1.00 92.81 472 SER A N 1
ATOM 3598 C CA . SER A 1 472 ? -1.173 -11.264 -26.726 1.00 92.81 472 SER A CA 1
ATOM 3599 C C . SER A 1 472 ? -0.906 -10.063 -25.812 1.00 92.81 472 SER A C 1
ATOM 3601 O O . SER A 1 472 ? -0.434 -9.031 -26.298 1.00 92.81 472 SER A O 1
ATOM 3603 N N . ASP A 1 473 ? -1.230 -10.145 -24.519 1.00 93.06 473 ASP A N 1
ATOM 3604 C CA . ASP A 1 473 ? -1.266 -8.966 -23.647 1.00 93.06 473 ASP A CA 1
ATOM 3605 C C . ASP A 1 473 ? 0.132 -8.384 -23.396 1.00 93.06 473 ASP A C 1
ATOM 3607 O O . ASP A 1 473 ? 0.272 -7.165 -23.415 1.00 93.06 473 ASP A O 1
ATOM 3611 N N . TYR A 1 474 ? 1.198 -9.192 -23.336 1.00 90.06 474 TYR A N 1
ATOM 3612 C CA . TYR A 1 474 ? 2.568 -8.656 -23.201 1.00 90.06 474 TYR A CA 1
ATOM 3613 C C . TYR A 1 474 ? 2.975 -7.720 -24.357 1.00 90.06 474 TYR A C 1
ATOM 3615 O O . TYR A 1 474 ? 3.816 -6.838 -24.176 1.00 90.06 474 TYR A O 1
ATOM 3623 N N . THR A 1 475 ? 2.368 -7.873 -25.543 1.00 88.94 475 THR A N 1
ATOM 3624 C CA . THR A 1 475 ? 2.604 -6.979 -26.696 1.00 88.94 475 THR A CA 1
ATOM 3625 C C . THR A 1 475 ? 1.633 -5.816 -26.774 1.00 88.94 475 THR A C 1
ATOM 3627 O O . THR A 1 475 ? 2.045 -4.727 -27.155 1.00 88.94 475 THR A O 1
ATOM 3630 N N . LYS A 1 476 ? 0.354 -6.033 -26.450 1.00 88.75 476 LYS A N 1
ATOM 3631 C CA . LYS A 1 476 ? -0.714 -5.048 -26.694 1.00 88.75 476 LYS A CA 1
ATOM 3632 C C . LYS A 1 476 ? -1.082 -4.232 -25.463 1.00 88.75 476 LYS A C 1
ATOM 3634 O O . LYS A 1 476 ? -1.539 -3.104 -25.602 1.00 88.75 476 LYS A O 1
ATOM 3639 N N . ASN A 1 477 ? -0.939 -4.819 -24.282 1.00 88.75 477 ASN A N 1
ATOM 3640 C CA . ASN A 1 477 ? -1.380 -4.250 -23.020 1.00 88.75 477 ASN A CA 1
ATOM 3641 C C . ASN A 1 477 ? -0.482 -4.739 -21.866 1.00 88.75 477 ASN A C 1
ATOM 3643 O O . ASN A 1 477 ? -0.910 -5.559 -21.051 1.00 88.75 477 ASN A O 1
ATOM 3647 N N . PRO A 1 478 ? 0.782 -4.279 -21.795 1.00 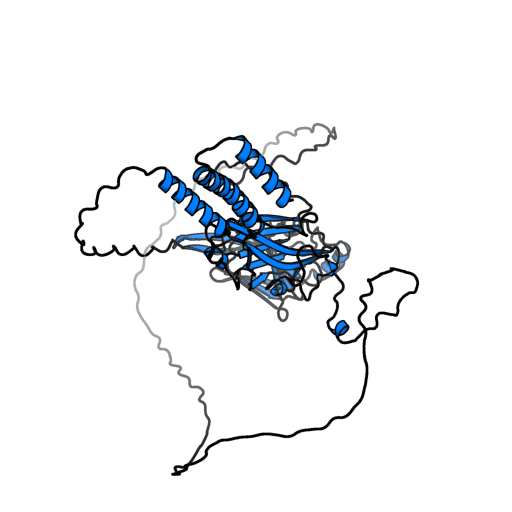86.19 478 PRO A N 1
ATOM 3648 C CA . PRO A 1 478 ? 1.746 -4.787 -20.821 1.00 86.19 478 PRO A CA 1
ATOM 3649 C C . PRO A 1 478 ? 1.315 -4.566 -19.363 1.00 86.19 478 PRO A C 1
ATOM 3651 O O . PRO A 1 478 ? 1.755 -5.320 -18.498 1.00 86.19 478 PRO A O 1
ATOM 3654 N N . SER A 1 479 ? 0.437 -3.591 -19.094 1.00 85.75 479 SER A N 1
ATOM 3655 C CA . SER A 1 479 ? -0.136 -3.319 -17.769 1.00 85.75 479 SER A CA 1
ATOM 3656 C C . SER A 1 479 ? -1.255 -4.283 -17.358 1.00 85.75 479 SER A C 1
ATOM 3658 O O . SER A 1 479 ? -1.636 -4.288 -16.195 1.00 85.75 479 SER A O 1
ATOM 3660 N N . ALA A 1 480 ? -1.755 -5.139 -18.257 1.00 90.38 480 ALA A N 1
ATOM 3661 C CA . ALA A 1 480 ? -2.734 -6.183 -17.928 1.00 90.38 480 ALA A CA 1
ATOM 3662 C C . ALA A 1 480 ? -2.116 -7.434 -17.273 1.00 90.38 480 ALA A C 1
ATOM 3664 O O . ALA A 1 480 ? -2.780 -8.469 -17.161 1.00 90.38 480 ALA A O 1
ATOM 3665 N N . ALA A 1 481 ? -0.842 -7.367 -16.885 1.00 92.81 481 ALA A N 1
ATOM 3666 C CA . ALA A 1 481 ? -0.180 -8.441 -16.164 1.00 92.81 481 ALA A CA 1
ATOM 3667 C C . ALA A 1 481 ? -0.874 -8.677 -14.813 1.00 92.81 481 ALA A C 1
ATOM 3669 O O . ALA A 1 481 ? -1.115 -7.740 -14.057 1.00 92.81 481 ALA A O 1
ATOM 3670 N N . VAL A 1 482 ? -1.184 -9.937 -14.509 1.00 90.62 482 VAL A N 1
ATOM 3671 C CA . VAL A 1 482 ? -1.740 -10.355 -13.210 1.00 90.62 482 VAL A CA 1
ATOM 3672 C C . VAL A 1 482 ? -0.637 -10.499 -12.167 1.00 90.62 482 VAL A C 1
ATOM 3674 O O . VAL A 1 482 ? -0.863 -10.254 -10.990 1.00 90.62 482 VAL A O 1
ATOM 3677 N N . LEU A 1 483 ? 0.569 -10.850 -12.614 1.00 89.69 483 LEU A N 1
ATOM 3678 C CA . LEU A 1 483 ? 1.788 -10.770 -11.822 1.00 89.69 483 LEU A CA 1
ATOM 3679 C C . LEU A 1 483 ? 2.823 -10.002 -12.634 1.00 89.69 483 LEU A C 1
ATOM 3681 O O . LEU A 1 483 ? 3.007 -10.298 -13.812 1.00 89.69 483 LEU A O 1
ATOM 3685 N N . ASN A 1 484 ? 3.503 -9.049 -12.008 1.00 92.75 484 ASN A N 1
ATOM 3686 C CA . ASN A 1 484 ? 4.657 -8.366 -12.576 1.00 92.75 484 ASN A CA 1
ATOM 3687 C C . ASN A 1 484 ? 5.616 -8.025 -11.435 1.00 92.75 484 ASN A C 1
ATOM 3689 O O . ASN A 1 484 ? 5.405 -7.060 -10.700 1.00 92.75 484 ASN A O 1
ATOM 3693 N N . SER A 1 485 ? 6.630 -8.863 -11.240 1.00 88.88 485 SER A N 1
ATOM 3694 C CA . SER A 1 485 ? 7.546 -8.737 -10.107 1.00 88.88 485 SER A CA 1
ATOM 3695 C C . SER A 1 485 ? 8.991 -8.826 -10.569 1.00 88.88 485 SER A C 1
ATOM 3697 O O . SER A 1 485 ? 9.369 -9.756 -11.281 1.00 88.88 485 SER A O 1
ATOM 3699 N N . ALA A 1 486 ? 9.791 -7.841 -10.160 1.00 92.00 486 ALA A N 1
ATOM 3700 C CA . ALA A 1 486 ? 11.212 -7.756 -10.459 1.00 92.00 486 ALA A CA 1
ATOM 3701 C C . ALA A 1 486 ? 12.046 -8.199 -9.253 1.00 92.00 486 ALA A C 1
ATOM 3703 O O . ALA A 1 486 ? 11.756 -7.835 -8.113 1.00 92.00 486 ALA A O 1
ATOM 3704 N N . TYR A 1 487 ? 13.110 -8.946 -9.520 1.00 92.62 487 TYR A N 1
ATOM 3705 C CA . TYR A 1 487 ? 13.990 -9.531 -8.517 1.00 92.62 487 TYR A CA 1
ATOM 3706 C C . TYR A 1 487 ? 15.457 -9.336 -8.917 1.00 92.62 487 TYR A C 1
ATOM 3708 O O . TYR A 1 487 ? 15.764 -9.314 -10.113 1.00 92.62 487 TYR A O 1
ATOM 3716 N N . PRO A 1 488 ? 16.384 -9.195 -7.953 1.00 90.50 488 PRO A N 1
ATOM 3717 C CA . PRO A 1 488 ? 17.808 -9.077 -8.252 1.00 90.50 488 PRO A CA 1
ATOM 3718 C C . PRO A 1 488 ? 18.354 -10.297 -9.007 1.00 90.50 488 PRO A C 1
ATOM 3720 O O . PRO A 1 488 ? 18.078 -11.443 -8.660 1.00 90.50 488 PRO A O 1
ATOM 3723 N N . CYS A 1 489 ? 19.163 -10.044 -10.032 1.00 95.06 489 CYS A N 1
ATOM 3724 C CA . CYS A 1 489 ? 19.948 -11.048 -10.740 1.00 95.06 489 CYS A CA 1
ATOM 3725 C C . CYS A 1 489 ? 21.273 -11.280 -10.002 1.00 95.06 489 CYS A C 1
ATOM 3727 O O . CYS A 1 489 ? 22.203 -10.472 -10.093 1.00 95.06 489 CYS A O 1
ATOM 3729 N N . GLU A 1 490 ? 21.398 -12.389 -9.277 1.00 92.50 490 GLU A N 1
ATOM 3730 C CA . GLU A 1 490 ? 22.593 -12.665 -8.482 1.00 92.50 490 GLU A CA 1
ATOM 3731 C C . GLU A 1 490 ? 23.626 -13.464 -9.280 1.00 92.50 490 GLU A C 1
ATOM 3733 O O . GLU A 1 490 ? 23.402 -14.602 -9.692 1.00 92.50 490 GLU A O 1
ATOM 3738 N N . LYS A 1 491 ? 24.810 -12.874 -9.491 1.00 94.50 491 LYS A N 1
ATOM 3739 C CA . LYS A 1 491 ? 25.942 -13.531 -10.180 1.00 94.50 491 LYS A CA 1
ATOM 3740 C C . LYS A 1 491 ? 25.574 -14.054 -11.582 1.00 94.50 491 LYS A C 1
ATOM 3742 O O . LYS A 1 491 ? 26.088 -15.083 -12.022 1.00 94.50 491 LYS A O 1
ATOM 3747 N N . GLY A 1 492 ? 24.681 -13.347 -12.279 1.00 93.62 492 GLY A N 1
ATOM 3748 C CA . GLY A 1 492 ? 24.229 -13.695 -13.630 1.00 93.62 492 GLY A CA 1
ATOM 3749 C C . GLY A 1 492 ? 23.271 -14.888 -13.696 1.00 93.62 492 GLY A C 1
ATOM 3750 O O . GLY A 1 492 ? 23.027 -15.417 -14.782 1.00 93.62 492 GLY A O 1
ATOM 3751 N N . LYS A 1 493 ? 22.749 -15.342 -12.552 1.00 96.00 493 LYS A N 1
ATOM 3752 C CA . LYS A 1 493 ? 21.778 -16.431 -12.446 1.00 96.00 493 LYS A CA 1
ATOM 3753 C C . LYS A 1 493 ? 20.579 -15.986 -11.627 1.00 96.00 493 LYS A C 1
ATOM 3755 O O . LYS A 1 493 ? 20.665 -15.059 -10.825 1.00 96.00 493 LYS A O 1
ATOM 3760 N N . PHE A 1 494 ? 19.467 -16.670 -11.834 1.00 95.69 494 PHE A N 1
ATOM 3761 C CA . PHE A 1 494 ? 18.284 -16.470 -11.022 1.00 95.69 494 PHE A CA 1
ATOM 3762 C C . PHE A 1 494 ? 17.540 -17.776 -10.792 1.00 95.69 494 PHE A C 1
ATOM 3764 O O . PHE A 1 494 ? 17.597 -18.701 -11.605 1.00 95.69 494 PHE A O 1
ATOM 3771 N N . GLU A 1 495 ? 16.822 -17.805 -9.679 1.00 95.81 495 GLU A N 1
ATOM 3772 C CA . GLU A 1 495 ? 15.856 -18.828 -9.332 1.00 95.81 495 GLU A CA 1
ATOM 3773 C C . GLU A 1 495 ? 14.689 -18.141 -8.626 1.00 95.81 495 GLU A C 1
ATOM 3775 O O . GLU A 1 495 ? 14.875 -17.306 -7.741 1.00 95.81 495 GLU A O 1
ATOM 3780 N N . TYR A 1 496 ? 13.488 -18.477 -9.061 1.00 94.38 496 TYR A N 1
ATOM 3781 C CA . TYR A 1 496 ? 12.234 -17.987 -8.537 1.00 94.38 496 TYR A CA 1
ATOM 3782 C C . TYR A 1 496 ? 11.355 -19.189 -8.246 1.00 94.38 496 TYR A C 1
ATOM 3784 O O . TYR A 1 496 ? 11.125 -20.030 -9.110 1.00 94.38 496 TYR A O 1
ATOM 3792 N N . THR A 1 497 ? 10.851 -19.258 -7.025 1.00 93.94 497 THR A N 1
ATOM 3793 C CA . THR A 1 497 ? 9.840 -20.232 -6.629 1.00 93.94 497 THR A CA 1
ATOM 3794 C C . THR A 1 497 ? 8.614 -19.443 -6.216 1.00 93.94 497 THR A C 1
ATOM 3796 O O . THR A 1 497 ? 8.731 -18.558 -5.367 1.00 93.94 497 THR A O 1
ATOM 3799 N N . THR A 1 498 ? 7.450 -19.734 -6.798 1.00 87.19 498 THR A N 1
ATOM 3800 C CA . THR A 1 498 ? 6.195 -19.100 -6.370 1.00 87.19 498 THR A CA 1
ATOM 3801 C C . THR A 1 498 ? 5.949 -19.414 -4.898 1.00 87.19 498 THR A C 1
ATOM 3803 O O . THR A 1 498 ? 5.590 -20.543 -4.551 1.00 87.19 498 THR A O 1
ATOM 3806 N N . GLN A 1 499 ? 6.139 -18.416 -4.038 1.00 69.25 499 GLN A N 1
ATOM 3807 C CA . GLN A 1 499 ? 5.720 -18.474 -2.647 1.00 69.25 499 GLN A CA 1
ATOM 3808 C C . GLN A 1 499 ? 4.307 -17.907 -2.574 1.00 69.25 499 GLN A C 1
ATOM 3810 O O . GLN A 1 499 ? 4.119 -16.710 -2.751 1.00 69.25 499 GLN A O 1
ATOM 3815 N N . ASN A 1 500 ? 3.336 -18.798 -2.376 1.00 62.81 500 ASN A N 1
ATOM 3816 C CA . ASN A 1 500 ? 1.951 -18.497 -2.019 1.00 62.81 500 ASN A CA 1
ATOM 3817 C C . ASN A 1 500 ? 1.314 -17.330 -2.812 1.00 62.81 500 ASN A C 1
ATOM 3819 O O . ASN A 1 500 ? 1.185 -16.223 -2.284 1.00 62.81 500 ASN A O 1
ATOM 3823 N N . PRO A 1 501 ? 0.943 -17.533 -4.091 1.00 66.12 501 PRO A N 1
ATOM 3824 C CA . PRO A 1 501 ? 0.342 -16.487 -4.914 1.00 66.12 501 PRO A CA 1
ATOM 3825 C C . PRO A 1 501 ? -1.117 -16.254 -4.495 1.00 66.12 501 PRO A C 1
ATOM 3827 O O . PRO A 1 501 ? -2.029 -16.592 -5.239 1.00 66.12 501 PRO A O 1
ATOM 3830 N N . ASN A 1 502 ? -1.339 -15.713 -3.293 1.00 57.91 502 ASN A N 1
ATOM 3831 C CA . ASN A 1 502 ? -2.636 -15.667 -2.605 1.00 57.91 502 ASN A CA 1
ATOM 3832 C C . ASN A 1 502 ? -3.784 -15.064 -3.432 1.00 57.91 502 ASN A C 1
ATOM 3834 O O . ASN A 1 502 ? -4.941 -15.426 -3.221 1.00 57.91 502 ASN A O 1
ATOM 3838 N N . ASP A 1 503 ? -3.464 -14.259 -4.444 1.00 75.81 503 ASP A N 1
ATOM 3839 C CA . ASP A 1 503 ? -4.448 -13.496 -5.208 1.00 75.81 503 ASP A CA 1
ATOM 3840 C C . ASP A 1 503 ? -4.612 -13.941 -6.668 1.00 75.81 503 ASP A C 1
ATOM 3842 O O . ASP A 1 503 ? -5.333 -13.292 -7.428 1.00 75.81 503 ASP A O 1
ATOM 3846 N N . ILE A 1 504 ? -3.978 -15.039 -7.102 1.00 88.94 504 ILE A N 1
ATOM 3847 C CA . ILE A 1 504 ? -4.122 -15.497 -8.492 1.00 88.94 504 ILE A CA 1
ATOM 3848 C C . ILE A 1 504 ? -5.323 -16.452 -8.597 1.00 88.94 504 ILE A C 1
ATOM 3850 O O . ILE A 1 504 ? -5.290 -17.541 -8.023 1.00 88.94 504 ILE A O 1
ATOM 3854 N N . PRO A 1 505 ? -6.406 -16.090 -9.315 1.00 89.56 505 PRO A N 1
ATOM 3855 C CA . PRO A 1 505 ? -7.536 -16.995 -9.488 1.00 89.56 505 PRO A CA 1
ATOM 3856 C C . PRO A 1 505 ? -7.160 -18.197 -10.362 1.00 89.56 505 PRO A C 1
ATOM 3858 O O . PRO A 1 505 ? -6.213 -18.144 -11.144 1.00 89.56 505 PRO A O 1
ATOM 3861 N N . SER A 1 506 ? -7.939 -19.277 -10.265 1.00 94.75 506 SER A N 1
ATOM 3862 C CA . SER A 1 506 ? -7.783 -20.424 -11.163 1.00 94.75 506 SER A CA 1
ATOM 3863 C C . SER A 1 506 ? -7.951 -20.002 -12.626 1.00 94.75 506 SER A C 1
ATOM 3865 O O . SER A 1 506 ? -8.863 -19.240 -12.962 1.00 94.75 506 SER A O 1
ATOM 3867 N N . GLY A 1 507 ? -7.106 -20.523 -13.511 1.00 96.25 507 GLY A N 1
ATOM 3868 C CA . GLY A 1 507 ? -7.182 -20.248 -14.942 1.00 96.25 507 GLY A CA 1
ATOM 3869 C C . GLY A 1 507 ? -5.891 -20.548 -15.695 1.00 96.25 507 GLY A C 1
ATOM 3870 O O . GLY A 1 507 ? -4.883 -20.935 -15.108 1.00 96.25 507 GLY A O 1
ATOM 3871 N N . SER A 1 508 ? -5.937 -20.348 -17.010 1.00 97.50 508 SER A N 1
ATOM 3872 C CA . SER A 1 508 ? -4.769 -20.426 -17.889 1.00 97.50 508 SER A CA 1
ATOM 3873 C C . SER A 1 508 ? -4.073 -19.073 -17.972 1.00 97.50 508 SER A C 1
ATOM 3875 O O . SER A 1 508 ? -4.708 -18.047 -18.233 1.00 97.50 508 SER A O 1
ATOM 3877 N N . TYR A 1 509 ? -2.761 -19.086 -17.779 1.00 97.38 509 TYR A N 1
ATOM 3878 C CA . TYR A 1 509 ? -1.899 -17.913 -17.794 1.00 97.38 509 TYR A CA 1
ATOM 3879 C C . TYR A 1 509 ? -0.734 -18.109 -18.753 1.00 97.38 509 TYR A C 1
ATOM 3881 O O . TYR A 1 509 ? -0.377 -19.225 -19.118 1.00 97.38 509 TYR A O 1
ATOM 3889 N N . TYR A 1 510 ? -0.119 -17.001 -19.140 1.00 97.25 510 TYR A N 1
ATOM 3890 C CA . TYR A 1 510 ? 1.039 -16.959 -20.017 1.00 97.25 510 TYR A CA 1
ATOM 3891 C C . TYR A 1 510 ? 2.190 -16.320 -19.251 1.00 97.25 510 TYR A C 1
ATOM 3893 O O . TYR A 1 510 ? 2.188 -15.113 -18.995 1.00 97.25 510 TYR A O 1
ATOM 3901 N N . LEU A 1 511 ? 3.131 -17.164 -18.841 1.00 96.50 511 LEU A N 1
ATOM 3902 C CA . LEU A 1 511 ? 4.342 -16.798 -18.128 1.00 96.50 511 LEU A CA 1
ATOM 3903 C C . LEU A 1 511 ? 5.382 -16.267 -19.116 1.00 96.50 511 LEU A C 1
ATOM 3905 O O . LEU A 1 511 ? 5.722 -16.926 -20.099 1.00 96.50 511 LEU A O 1
ATOM 3909 N N . LEU A 1 512 ? 5.932 -15.102 -18.794 1.00 95.56 512 LEU A N 1
ATOM 3910 C CA . LEU A 1 512 ? 7.054 -14.484 -19.477 1.00 95.56 512 LEU A CA 1
ATOM 3911 C C . LEU A 1 512 ? 8.103 -14.066 -18.444 1.00 95.56 512 LEU A C 1
ATOM 3913 O O . LEU A 1 512 ? 7.799 -13.385 -17.468 1.00 95.56 512 LEU A O 1
ATOM 3917 N N . VAL A 1 513 ? 9.354 -14.431 -18.694 1.00 95.56 513 VAL A N 1
ATOM 3918 C CA . VAL A 1 513 ? 10.521 -13.935 -17.958 1.00 95.56 513 VAL A CA 1
ATOM 3919 C C . VAL A 1 513 ? 11.285 -12.934 -18.812 1.00 95.56 513 VAL A C 1
ATOM 3921 O O . VAL A 1 513 ? 11.612 -13.210 -19.974 1.00 95.56 513 VAL A O 1
ATOM 3924 N N . ALA A 1 514 ? 11.585 -11.785 -18.218 1.00 93.88 514 ALA A N 1
ATOM 3925 C CA . ALA A 1 514 ? 12.315 -10.678 -18.820 1.00 93.88 514 ALA A CA 1
ATOM 3926 C C . ALA A 1 514 ? 13.513 -10.255 -17.949 1.00 93.88 514 ALA A C 1
ATOM 3928 O O . ALA A 1 514 ? 13.655 -10.702 -16.814 1.00 93.88 514 ALA A O 1
ATOM 3929 N N . GLU A 1 515 ? 14.387 -9.396 -18.468 1.00 93.06 515 GLU A N 1
ATOM 3930 C CA . GLU A 1 515 ? 15.472 -8.761 -17.712 1.00 93.06 515 GLU A CA 1
ATOM 3931 C C . GLU A 1 515 ? 15.338 -7.234 -17.721 1.00 93.06 515 GLU A C 1
ATOM 3933 O O . GLU A 1 515 ? 14.988 -6.633 -18.740 1.00 93.06 515 GLU A O 1
ATOM 3938 N N . GLN A 1 516 ? 15.638 -6.587 -16.594 1.00 91.38 516 GLN A N 1
ATOM 3939 C CA . GLN A 1 516 ? 15.468 -5.145 -16.400 1.00 91.38 516 GLN A CA 1
ATOM 3940 C C . GLN A 1 516 ? 16.742 -4.495 -15.843 1.00 91.38 516 GLN A C 1
ATOM 3942 O O . GLN A 1 516 ? 17.447 -5.051 -15.003 1.00 91.38 516 GLN A O 1
ATOM 3947 N N . GLY A 1 517 ? 17.044 -3.301 -16.355 1.00 89.69 517 GLY A N 1
ATOM 3948 C CA . GLY A 1 517 ? 18.124 -2.426 -15.890 1.00 89.69 517 GLY A CA 1
ATOM 3949 C C . GLY A 1 517 ? 17.587 -1.004 -15.739 1.00 89.69 517 GLY A C 1
ATOM 3950 O O . GLY A 1 517 ? 16.480 -0.825 -15.253 1.00 89.69 517 GLY A O 1
ATOM 3951 N N . GLU A 1 518 ? 18.307 0.000 -16.237 1.00 80.75 518 GLU A N 1
ATOM 3952 C CA . GLU A 1 518 ? 17.859 1.409 -16.207 1.00 80.75 518 GLU A CA 1
ATOM 3953 C C . GLU A 1 518 ? 16.701 1.732 -17.178 1.00 80.75 518 GLU A C 1
ATOM 3955 O O . GLU A 1 518 ? 16.224 2.861 -17.233 1.00 80.75 518 GLU A O 1
ATOM 3960 N N . GLY A 1 519 ? 16.253 0.761 -17.977 1.00 82.62 519 GLY A N 1
ATOM 3961 C CA . GLY A 1 519 ? 15.215 0.934 -18.994 1.00 82.62 519 GLY A CA 1
ATOM 3962 C C . GLY A 1 519 ? 14.049 -0.048 -18.851 1.00 82.62 519 GLY A C 1
ATOM 3963 O O . GLY A 1 519 ? 13.971 -0.774 -17.856 1.00 82.62 519 GLY A O 1
ATOM 3964 N N . PRO A 1 520 ? 13.156 -0.111 -19.860 1.00 82.06 520 PRO A N 1
ATOM 3965 C CA . PRO A 1 520 ? 12.102 -1.117 -19.892 1.00 82.06 520 PRO A CA 1
ATOM 3966 C C . PRO A 1 520 ? 12.698 -2.528 -19.862 1.00 82.06 520 PRO A C 1
ATOM 3968 O O . PRO A 1 520 ? 13.852 -2.756 -20.250 1.00 82.06 520 PRO A O 1
ATOM 3971 N N . TRP A 1 521 ? 11.903 -3.475 -19.378 1.00 88.75 521 TRP A N 1
ATOM 3972 C CA . TRP A 1 521 ? 12.290 -4.876 -19.368 1.00 88.75 521 TRP A CA 1
ATOM 3973 C C . TRP A 1 521 ? 12.354 -5.440 -20.796 1.00 88.75 521 TRP A C 1
ATOM 3975 O O . TRP A 1 521 ? 11.636 -5.002 -21.696 1.00 88.75 521 TRP A O 1
ATOM 3985 N N . GLU A 1 522 ? 13.237 -6.414 -21.004 1.00 87.75 522 GLU A N 1
ATOM 3986 C CA . GLU A 1 522 ? 13.435 -7.115 -22.278 1.00 87.75 522 GLU A CA 1
ATOM 3987 C C . GLU A 1 522 ? 13.128 -8.608 -22.085 1.00 87.75 522 GLU A C 1
ATOM 3989 O O . GLU A 1 522 ? 13.726 -9.212 -21.195 1.00 87.75 522 GLU A O 1
ATOM 3994 N N . PRO A 1 523 ? 12.229 -9.227 -22.877 1.00 90.69 523 PRO A N 1
ATOM 3995 C CA . PRO A 1 523 ? 11.973 -10.669 -22.822 1.00 90.69 523 PRO A CA 1
ATOM 3996 C C . PRO A 1 523 ? 13.266 -11.485 -22.920 1.00 90.69 523 PRO A C 1
ATOM 3998 O O . PRO A 1 523 ? 14.039 -11.261 -23.845 1.00 90.69 523 PRO A O 1
ATOM 4001 N N . ILE A 1 524 ? 13.486 -12.457 -22.028 1.00 91.00 524 ILE A N 1
ATOM 4002 C CA . ILE A 1 524 ? 14.639 -13.384 -22.086 1.00 91.00 524 ILE A CA 1
ATOM 4003 C C . ILE A 1 524 ? 14.239 -14.861 -22.167 1.00 91.00 524 ILE A C 1
ATOM 4005 O O . ILE A 1 524 ? 15.106 -15.732 -22.195 1.00 91.00 524 ILE A O 1
ATOM 4009 N N . SER A 1 525 ? 12.940 -15.145 -22.201 1.00 92.19 525 SER A N 1
ATOM 4010 C CA . SER A 1 525 ? 12.371 -16.492 -22.231 1.00 92.19 525 SER A CA 1
ATOM 4011 C C . SER A 1 525 ? 11.309 -16.611 -23.313 1.00 92.19 525 SER A C 1
ATOM 4013 O O . SER A 1 525 ? 10.823 -15.603 -23.829 1.00 92.19 525 SER A O 1
ATOM 4015 N N . GLN A 1 526 ? 10.944 -17.850 -23.633 1.00 92.62 526 GLN A N 1
ATOM 4016 C CA . GLN A 1 526 ? 9.729 -18.126 -24.382 1.00 92.62 526 GLN A CA 1
ATOM 4017 C C . GLN A 1 526 ? 8.481 -17.881 -23.522 1.00 92.62 526 GLN A C 1
ATOM 4019 O O . GLN A 1 526 ? 8.570 -17.836 -22.295 1.00 92.62 526 GLN A O 1
ATOM 4024 N N . ILE A 1 527 ? 7.320 -17.726 -24.160 1.00 93.62 527 ILE A N 1
ATOM 4025 C CA . ILE A 1 527 ? 6.054 -17.599 -23.438 1.00 93.62 527 ILE A CA 1
ATOM 4026 C C . ILE A 1 527 ? 5.585 -19.002 -23.083 1.00 93.62 527 ILE A C 1
ATOM 4028 O O . ILE A 1 527 ? 5.277 -19.806 -23.960 1.00 93.62 527 ILE A O 1
ATOM 4032 N N . GLN A 1 528 ? 5.538 -19.297 -21.792 1.00 96.38 528 GLN A N 1
ATOM 4033 C CA . GLN A 1 528 ? 5.122 -20.592 -21.272 1.00 96.38 528 GLN A CA 1
ATOM 4034 C C . GLN A 1 528 ? 3.668 -20.500 -20.812 1.00 96.38 528 GLN A C 1
ATOM 4036 O O . GLN A 1 528 ? 3.360 -19.722 -19.911 1.00 96.38 528 GLN A O 1
ATOM 4041 N N . GLN A 1 529 ? 2.765 -21.305 -21.375 1.00 97.25 529 GLN A N 1
ATOM 4042 C CA . GLN A 1 529 ? 1.432 -21.429 -20.786 1.00 97.25 529 GLN A CA 1
ATOM 4043 C C . GLN A 1 529 ? 1.533 -22.142 -19.428 1.00 97.25 529 GLN A C 1
ATOM 4045 O O . GLN A 1 529 ? 2.238 -23.145 -19.305 1.00 97.25 529 GLN A O 1
ATOM 4050 N N . VAL A 1 530 ? 0.833 -21.635 -18.418 1.00 97.06 530 VAL A N 1
ATOM 4051 C CA . VAL A 1 530 ? 0.735 -22.223 -17.079 1.00 97.06 530 VAL A CA 1
ATOM 4052 C C . VAL A 1 530 ? -0.729 -22.233 -16.669 1.00 97.06 530 VAL A C 1
ATOM 4054 O O . VAL A 1 530 ? -1.346 -21.176 -16.550 1.00 97.06 530 VAL A O 1
ATOM 4057 N N . ASP A 1 531 ? -1.284 -23.414 -16.438 1.00 97.19 531 ASP A N 1
ATOM 4058 C CA . ASP A 1 531 ? -2.611 -23.560 -15.854 1.00 97.19 531 ASP A CA 1
ATOM 4059 C C . ASP A 1 531 ? -2.474 -23.601 -14.329 1.00 97.19 531 ASP A C 1
ATOM 4061 O O . ASP A 1 531 ? -1.712 -24.401 -13.778 1.00 97.19 531 ASP A O 1
ATOM 4065 N N . ILE A 1 532 ? -3.185 -22.702 -13.653 1.00 95.81 532 ILE A N 1
ATOM 4066 C CA . ILE A 1 532 ? -3.170 -22.533 -12.199 1.00 95.81 532 ILE A CA 1
ATOM 4067 C C . ILE A 1 532 ? -4.522 -22.993 -11.665 1.00 95.81 532 ILE A C 1
ATOM 4069 O O . ILE A 1 532 ? -5.564 -22.519 -12.120 1.00 95.81 532 ILE A O 1
ATOM 4073 N N . THR A 1 533 ? -4.510 -23.894 -10.686 1.00 95.44 533 THR A N 1
ATOM 4074 C CA . THR A 1 533 ? -5.713 -24.295 -9.946 1.00 95.44 533 THR A CA 1
ATOM 4075 C C . THR A 1 533 ? -5.560 -23.888 -8.490 1.00 95.44 533 THR A C 1
ATOM 4077 O O . THR A 1 533 ? -4.587 -24.271 -7.844 1.00 95.44 533 THR A O 1
ATOM 4080 N N . ARG A 1 534 ? -6.524 -23.110 -7.999 1.00 92.38 534 ARG A N 1
ATOM 4081 C CA . ARG A 1 534 ? -6.678 -22.684 -6.608 1.00 92.38 534 ARG A CA 1
ATOM 4082 C C . ARG A 1 534 ? -7.761 -23.529 -5.938 1.00 92.38 534 ARG A C 1
ATOM 4084 O O . ARG A 1 534 ? -8.895 -23.557 -6.419 1.00 92.38 534 ARG A O 1
ATOM 4091 N N . GLU A 1 535 ? -7.421 -24.176 -4.831 1.00 91.19 535 GLU A N 1
ATOM 4092 C CA . GLU A 1 535 ? -8.344 -24.936 -3.986 1.00 91.19 535 GLU A CA 1
ATOM 4093 C C . GLU A 1 535 ? -8.466 -24.278 -2.607 1.00 91.19 535 GLU A C 1
ATOM 4095 O O . GLU A 1 535 ? -7.475 -23.889 -1.993 1.00 91.19 535 GLU A O 1
ATOM 4100 N N . GLU A 1 536 ? -9.698 -24.142 -2.120 1.00 89.25 536 GLU A N 1
ATOM 4101 C CA . GLU A 1 536 ? -10.014 -23.600 -0.797 1.00 89.25 536 GLU A CA 1
ATOM 4102 C C . GLU A 1 536 ? -10.292 -24.753 0.173 1.00 89.25 536 GLU A C 1
ATOM 4104 O O . GLU A 1 536 ? -11.289 -25.467 0.049 1.00 89.25 536 GLU A O 1
ATOM 4109 N N . ILE A 1 537 ? -9.392 -24.954 1.135 1.00 87.56 537 ILE A N 1
ATOM 4110 C CA . ILE A 1 537 ? -9.433 -26.047 2.106 1.00 87.56 537 ILE A CA 1
ATOM 4111 C C . ILE A 1 537 ? -9.770 -25.471 3.481 1.00 87.56 537 ILE A C 1
ATOM 4113 O O . ILE A 1 537 ? -8.932 -24.857 4.135 1.00 87.56 537 ILE A O 1
ATOM 4117 N N . TRP A 1 538 ? -10.989 -25.714 3.953 1.00 83.88 538 TRP A N 1
ATOM 4118 C CA . TRP A 1 538 ? -11.401 -25.387 5.319 1.00 83.88 538 TRP A CA 1
ATOM 4119 C C . TRP A 1 538 ? -10.912 -26.483 6.273 1.00 83.88 538 TRP A C 1
ATOM 4121 O O . TRP A 1 538 ? -11.260 -27.652 6.080 1.00 83.88 538 TRP A O 1
ATOM 4131 N N . LYS A 1 539 ? -10.095 -26.131 7.271 1.00 77.62 539 LYS A N 1
ATOM 4132 C CA . LYS A 1 539 ? -9.621 -27.059 8.313 1.00 77.62 539 LYS A CA 1
ATOM 4133 C C . LYS A 1 539 ? -10.176 -26.734 9.686 1.00 77.62 539 LYS A C 1
ATOM 4135 O O . LYS A 1 539 ? -10.281 -25.530 10.014 1.00 77.62 539 LYS A O 1
#

Sequence (539 aa):
MVRRLVLKAKDIVDRFGFKNSKRFLKITVAILAIPLLILVNTRSASAEVAYYYSPLCLGNWKYVKNIEEEPQVPQGSDASNFNNGNSAVLKNVSGQVYCGKFATQNSPSSNFKKINLKFSMAVADSETKEIKSTDFEKGVNILDTDPDSSVLFTFPESNGEGTASSGSAAPTPSPSSEPIPQSAQTDTANKTATPSPESSPAVTEQQAEVPSEVEVLPAEPSAPAEPTPEPPAEQAQAPVPVGEPTPPAENNLETPVSFLGKITSFLFGNVLEINSVMLNLDDIIEVFYTTDGENWTRLGTVNNQNRQNVSFEINLDSLDKIADLQIMVSSLPTLDSNSVVYLDSMWLEVEYSSGVVDFVKDMGENVIEILTNNEPVPTPAGTPSETPTPVPLTPTPTPAPQLFIDYSFVLGPVSEPKLILDWYPREKVSEVQKKKAVFSNKVSAGVQGKSLVISGSCVKPYYVVILYKKESDYTKNPSAAVLNSAYPCEKGKFEYTTQNPNDIPSGSYYLLVAEQGEGPWEPISQIQQVDITREEIWK

pLDDT: mean 72.59, std 22.35, range [24.61, 98.5]

Secondary structure (DSSP, 8-state):
-HHHHHHHHHHHHHHT--TTHHHHHHHHHHHHHHHHHHHHHHTT-PPEEEEEE-SEEEESSBTGGGGSSS-SS-TT--GGG--TTTSEEEESS--EEEEE--B-S---SSPEEEEEEEEEEEEESSPPP---THHHHS------S-S-------PPP-------------------------------------------------------------------PPP----------PPPP-----PPP----------SS----SS-SS----------TTEEEEEEEESSSS-PEEEEEEETTTTTS-EEE---S-GGGGGG-EEEEEE-TTS-TT-EEEEEEEEEEEEE--HHHHHHHHHHHHHHHHHH--S-PPPPPPPP-PPPPPPP-PPPPPPPPPEEEEEEEEEEEEE---SS-TTS-GGGHHHHHHTTTS-SSSEEEEEETTEEEEEEE-SSSEEEEEEESSTTHHHH-GGGEEEEEEEE-BTTEEEEE----TT--SEEEEEEEEEESSSS-EE-S-EEEEEEEEEEEE-

Radius of gyration: 41.1 Å; chains: 1; bounding box: 91×118×114 Å

Foldseek 3Di:
DVVVVVVVVVVVLVVPPPPVSVVVVVVVCVVVVVVVVVVVVVVPPDFDKFKWFFQDKDKDFQPRNLQGDDFPADFLDAPLVFASVQWGKDALDWMKMKTAQTDTPDDDPFAFDFKKKDFRKDKDLAHDPHPDPVVVVPPDPPPDDDDPDDDDDDDDDDDDDDDDDDDDDDDDDDDDDDDDDDDDDDDDDDDDDDDDDDDDDDDDDDDDDDDDDDDDDDDDDDDDDDDDDDDDDDDDDDDDDDDDDDDDDDDDDDDDPDPPPDDDDDDDPDDDDDPPPDPDLQFFKWKWKDLPVQDIDTQGTDGPVCRRPDMGIDDDPHPVSRSSMMMMIITDPSDPNSMMMTTSYMMMIITGDPVVVVVVVVVVVVVVVVVPPPDDDDDDDDDDDDDDDDDPDDPDPDDFWDKDKAKAKDWDDWAADDQDAQPDPPVCVVVSVVVVPQQEAFKDWDDDPRKIKIKGFADAQKKWKWKAQDPCCVRVPVVRTPDIDIDGGPPRMDMDIDDCPPPDAFAKIWIFMWHDHPDDTGTRYITIIMGMHMDIDTD